Protein AF-0000000071045947 (afdb_homodimer)

Sequence (580 aa):
MLRDFKLYSELATRTVFLSQLTGTGLMRIKMDAHPWIRCGAEPMVTLNVLELWTRISSNPDRAIKAGIYPLAIDSATRAYIQQIIEFMGPDAPALCHKQPHAFLYLTALGKLFFKAKFIHVIRDGRGAVSSSLSRRLCLGKPEQCLLQWQSITTTMIQDCAKLGPNRCIHVRYESLVQHTEQEMRRVLDFLGIPWDPIVLRHEKIIDQLTGLNPYEPSTKQFLLAVHNKSLDAWARPSSPIPLEVQKKTCRDLELLQLLNYCPSKGYLPQYKTIPWDIPKLKEIQSFVPKMLRDFKLYSELATRTVFLSQLTGTGLMRIKMDAHPWIRCGAEPMVTLNVLELWTRISSNPDRAIKAGIYPLAIDSATRAYIQQIIEFMGPDAPALCHKQPHAFLYLTALGKLFFKAKFIHVIRDGRGAVSSSLSRRLCLGKPEQCLLQWQSITTTMIQDCAKLGPNRCIHVRYESLVQHTEQEMRRVLDFLGIPWDPIVLRHEKIIDQLTGLNPYEPSTKQFLLAVHNKSLDAWARPSSPIPLEVQKKTCRDLELLQLLNYCPSKGYLPQYKTIPWDIPKLKEIQSFVPK

Nearest PDB structures (foldseek):
  8w5z-assembly1_C  TM=8.832E-01  e=1.467E-18  Ixodes
  5wri-assembly1_B  TM=9.037E-01  e=1.116E-17  Homo sapiens
  3ap3-assembly2_C  TM=8.795E-01  e=2.847E-17  Homo sapiens
  3ap3-assembly1_B  TM=8.679E-01  e=3.284E-16  Homo sapiens
  3ap3-assembly2_D  TM=8.770E-01  e=1.032E-15  Homo sapiens

Foldseek 3Di:
DVVVVVVLQVLLQFEEEEADLFLRPLVQLLQCLDQQEARADADCVLVVLLVVLCVCVVCVVVCVVVVHHNVNSLQVSSVVVSVCQPPLDDDHSHTYHYHHCCLVCVLSCCVSRVNYAYEYEDAQLLLRLLRCVVVVVDVDASVVSSLVSLQSVLSSLLSQVVSPPLRYDYFYPLCCLVPVQVRVVVVCVSSVHDDDCSSQVSLVVLVSHHHLPPPPPSSVVNNDRSPPPDSCPCVDPVGPHDPVRQFCCVVQRVVCVQQQQQDPDTRHRDSVPRDRHRPNSVVSSVDDRD/DVVVVVVLQVLLQFEEEEADLFLRPLVQLLQCLDQQEARADADCVLVVLLVVLCVCVVCVVVCVVVVHHNVNSLQVSSVVVSVCQPPLDDDHSHTYHYHHCCLVCVLSCCVSRVNYAYEYEDAQLLLRLLRCVVVVVDPDASVVSSLVSLQSVLSSLLSQVVSPPLRYDYFYPLCCLVPVQVRVVVVCVSSVHDDDCSSQVSLVVLVSHHHLPPPPVSSVVNNDRSPPPDSCPSVDPVGPHDPVRQFCCVVQRVVCVQQQQQDPDTRHRDSVPRDRHRPNSVVSSPDDRD

Secondary structure (DSSP, 8-state):
-HHHHHHHHHHHTTEEEEE-SSSTHHHHHHHHHSTTEEE----THHHHHHHHHHHHHT-HHHHHHTT--HHHHHHHHHHHHHHHHHHTS---SEEEEE-GGGGGGHHHHHHH-TT-EEEEEE--HHHHHHHHHHTTS--S-HHHHHHHHHHHHHHHHHHHHHH-TTTEEEEEHHHHHHSHHHHHHHHHHHHT----GGGG-GGGGGGGSTT--TTSHHHHHHTSTT----TTGGGSTT-SS-HHHHHHHHHH-HHHHHTT-S-SSSS---GGGS-SS-TTHHHHHT----/-HHHHHHHHHHHTTEEEEE-SSSTHHHHHHHHHSTTEEE----THHHHHHHHHHHHHT-HHHHHHTT--HHHHHHHHHHHHHHHHHHTS---SEEEEE-TTGGGGHHHHHHH-TT-EEEEEE--HHHHHHHHHHTTS--S-HHHHHHHHHHHHHHHHHHHHHH-TTTEEEEEHHHHHHSHHHHHHHHHHHHT----GGGG-GGGGGGGSTT--TTSHHHHHHTSSS----TTGGGSTT-SS-HHHHHHHHHH-HHHHHTT-S-SSSS---GGGS-SS-TTHHHHHT----

InterPro domains:
  IPR026634 Protein-tyrosine sulfotransferase-like [PTHR12788] (23-236)
  IPR027417 P-loop containing nucleoside triphosphate hydrolase [G3DSA:3.40.50.300] (19-271)
  IPR027417 P-loop containing nucleoside triphosphate hydrolase [SSF52540] (22-230)

Structure (mmCIF, N/CA/C/O backbone):
data_AF-0000000071045947-model_v1
#
loop_
_entity.id
_entity.type
_entity.pdbx_description
1 polymer 'Protein-tyrosine sulfotransferase'
#
loop_
_atom_site.group_PDB
_atom_site.id
_atom_site.type_symbol
_atom_site.label_atom_id
_atom_site.label_alt_id
_atom_site.label_comp_id
_atom_site.label_asym_id
_atom_site.label_entity_id
_atom_site.label_seq_id
_atom_site.pdbx_PDB_ins_code
_atom_site.Cartn_x
_atom_site.Cartn_y
_atom_site.Cartn_z
_atom_site.occupancy
_atom_site.B_iso_or_equiv
_atom_site.auth_seq_id
_atom_site.auth_comp_id
_atom_site.auth_asym_id
_atom_site.auth_atom_id
_atom_site.pdbx_PDB_model_num
ATOM 1 N N . MET A 1 1 ? 0.973 5.105 -22.719 1 30.75 1 MET A N 1
ATOM 2 C CA . MET A 1 1 ? 2.078 5.23 -21.766 1 30.75 1 MET A CA 1
ATOM 3 C C . MET A 1 1 ? 2.066 6.598 -21.094 1 30.75 1 MET A C 1
ATOM 5 O O . MET A 1 1 ? 2.176 6.695 -19.875 1 30.75 1 MET A O 1
ATOM 9 N N . LEU A 1 2 ? 1.986 7.508 -22.047 1 34.94 2 LEU A N 1
ATOM 10 C CA . LEU A 1 2 ? 2.076 8.93 -21.75 1 34.94 2 LEU A CA 1
ATOM 11 C C . LEU A 1 2 ? 0.785 9.438 -21.125 1 34.94 2 LEU A C 1
ATOM 13 O O . LEU A 1 2 ? 0.788 10.453 -20.422 1 34.94 2 LEU A O 1
ATOM 17 N N . ARG A 1 3 ? -0.161 8.82 -21.656 1 35.5 3 ARG A N 1
ATOM 18 C CA . ARG A 1 3 ? -1.438 9.43 -21.297 1 35.5 3 ARG A CA 1
ATOM 19 C C . ARG A 1 3 ? -1.771 9.188 -19.828 1 35.5 3 ARG A C 1
ATOM 21 O O . ARG A 1 3 ? -2.299 10.078 -19.156 1 35.5 3 ARG A O 1
ATOM 28 N N . ASP A 1 4 ? -1.608 7.918 -19.406 1 39.16 4 ASP A N 1
ATOM 29 C CA . ASP A 1 4 ? -1.954 7.535 -18.047 1 39.16 4 ASP A CA 1
ATOM 30 C C . ASP A 1 4 ? -1.066 8.25 -17.031 1 39.16 4 ASP A C 1
ATOM 32 O O . ASP A 1 4 ? -1.513 8.586 -15.93 1 39.16 4 ASP A O 1
ATOM 36 N N . PHE A 1 5 ? 0.163 8.469 -17.5 1 41.81 5 PHE A N 1
ATOM 37 C CA . PHE A 1 5 ? 1.03 9.328 -16.703 1 41.81 5 PHE A CA 1
ATOM 38 C C . PHE A 1 5 ? 0.435 10.719 -16.562 1 41.81 5 PHE A C 1
ATOM 40 O O . PHE A 1 5 ? 0.565 11.359 -15.523 1 41.81 5 PHE A O 1
ATOM 47 N N . LYS A 1 6 ? -0.144 11.094 -17.625 1 40.59 6 LYS A N 1
ATOM 48 C CA . LYS A 1 6 ? -0.73 12.43 -17.672 1 40.59 6 LYS A CA 1
ATOM 49 C C . LYS A 1 6 ? -1.896 12.547 -16.688 1 40.59 6 LYS A C 1
ATOM 51 O O . LYS A 1 6 ? -2.055 13.578 -16.031 1 40.59 6 LYS A O 1
ATOM 56 N N . LEU A 1 7 ? -2.668 11.516 -16.719 1 42.12 7 LEU A N 1
ATOM 57 C CA . LEU A 1 7 ? -3.85 11.594 -15.867 1 42.12 7 LEU A CA 1
ATOM 58 C C . LEU A 1 7 ? -3.455 11.664 -14.391 1 42.12 7 LEU A C 1
ATOM 60 O O . LEU A 1 7 ? -4 12.469 -13.641 1 42.12 7 LEU A O 1
ATOM 64 N N . TYR A 1 8 ? -2.615 10.805 -14.039 1 44.59 8 TYR A N 1
ATOM 65 C CA . TYR A 1 8 ? -2.127 10.891 -12.672 1 44.59 8 TYR A CA 1
ATOM 66 C C . TYR A 1 8 ? -1.407 12.211 -12.422 1 44.59 8 TYR A C 1
ATOM 68 O O . TYR A 1 8 ? -1.468 12.766 -11.32 1 44.59 8 TYR A O 1
ATOM 76 N N . SER A 1 9 ? -0.898 12.703 -13.516 1 45.22 9 SER A N 1
ATOM 77 C CA . SER A 1 9 ? -0.214 13.992 -13.406 1 45.22 9 SER A CA 1
ATOM 78 C C . SER A 1 9 ? -1.202 15.117 -13.125 1 45.22 9 SER A C 1
ATOM 80 O O . SER A 1 9 ? -0.936 16 -12.305 1 45.22 9 SER A O 1
ATOM 82 N N . GLU A 1 10 ? -2.279 15.078 -13.82 1 47.12 10 GLU A N 1
ATOM 83 C CA . GLU A 1 10 ? -3.193 16.203 -13.656 1 47.12 10 GLU A CA 1
ATOM 84 C C . GLU A 1 10 ? -3.838 16.188 -12.273 1 47.12 10 GLU A C 1
ATOM 86 O O . GLU A 1 10 ? -4.027 17.25 -11.656 1 47.12 10 GLU A O 1
ATOM 91 N N . LEU A 1 11 ? -4.258 15.078 -11.891 1 46.56 11 LEU A N 1
ATOM 92 C CA . LEU A 1 11 ? -4.867 14.977 -10.57 1 46.56 11 LEU A CA 1
ATOM 93 C C . LEU A 1 11 ? -3.877 15.383 -9.484 1 46.56 11 LEU A C 1
ATOM 95 O O . LEU A 1 11 ? -4.27 15.945 -8.461 1 46.56 11 LEU A O 1
ATOM 99 N N . ALA A 1 12 ? -2.607 15.109 -9.82 1 49.94 12 ALA A N 1
ATOM 100 C CA . ALA A 1 12 ? -1.56 15.508 -8.883 1 49.94 12 ALA A CA 1
ATOM 101 C C . ALA A 1 12 ? -1.487 17.031 -8.75 1 49.94 12 ALA A C 1
ATOM 103 O O . ALA A 1 12 ? -1.063 17.547 -7.719 1 49.94 12 ALA A O 1
ATOM 104 N N . THR A 1 13 ? -2.299 17.719 -9.641 1 56.78 13 THR A N 1
ATOM 105 C CA . THR A 1 13 ? -2.141 19.172 -9.672 1 56.78 13 THR A CA 1
ATOM 106 C C . THR A 1 13 ? -3.088 19.828 -8.68 1 56.78 13 THR A C 1
AT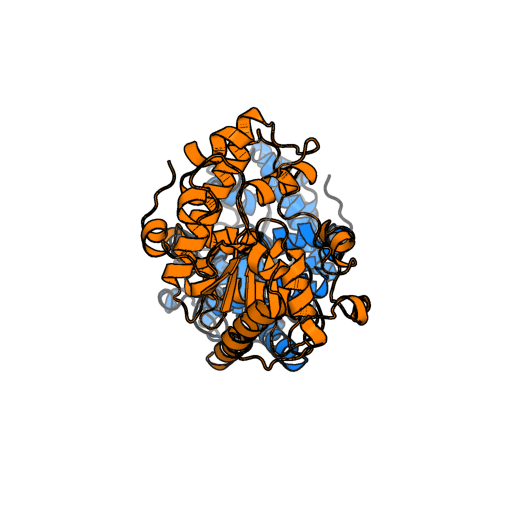OM 108 O O . THR A 1 13 ? -2.936 21.016 -8.367 1 56.78 13 THR A O 1
ATOM 111 N N . ARG A 1 14 ? -3.893 19.078 -7.953 1 75 14 ARG A N 1
ATOM 112 C CA . ARG A 1 14 ? -4.855 19.766 -7.102 1 75 14 ARG A CA 1
ATOM 113 C C . ARG A 1 14 ? -4.746 19.297 -5.656 1 75 14 ARG A C 1
ATOM 115 O O . ARG A 1 14 ? -5.68 19.469 -4.871 1 75 14 ARG A O 1
ATOM 122 N N . THR A 1 15 ? -3.621 18.703 -5.398 1 81 15 THR A N 1
ATOM 123 C CA . THR A 1 15 ? -3.502 18.094 -4.07 1 81 15 THR A CA 1
ATOM 124 C C . THR A 1 15 ? -2.785 19.047 -3.113 1 81 15 THR A C 1
ATOM 126 O O . THR A 1 15 ? -1.773 19.656 -3.473 1 81 15 THR A O 1
ATOM 129 N N . VAL A 1 16 ? -3.402 19.25 -1.973 1 83.56 16 VAL A N 1
ATOM 130 C CA . VAL A 1 16 ? -2.809 20.016 -0.887 1 83.56 16 VAL A CA 1
ATOM 131 C C . VAL A 1 16 ? -2.574 19.125 0.323 1 83.56 16 VAL A C 1
ATOM 133 O O . VAL A 1 16 ? -3.488 18.422 0.771 1 83.56 16 VAL A O 1
ATOM 136 N N . PHE A 1 17 ? -1.355 19.047 0.768 1 83.25 17 PHE A N 1
ATOM 137 C CA . PHE A 1 17 ? -1.043 18.312 1.983 1 83.25 17 PHE A CA 1
ATOM 138 C C . PHE A 1 17 ? -0.99 19.234 3.189 1 83.25 17 PHE A C 1
ATOM 140 O O . PHE A 1 17 ? -0.387 20.312 3.123 1 83.25 17 PHE A O 1
ATOM 147 N N . LEU A 1 18 ? -1.679 18.859 4.121 1 79.88 18 LEU A N 1
ATOM 148 C CA . LEU A 1 18 ? -1.764 19.625 5.355 1 79.88 18 LEU A CA 1
ATOM 149 C C . LEU A 1 18 ? -1.255 18.812 6.539 1 79.88 18 LEU A C 1
ATOM 151 O O . LEU A 1 18 ? -1.685 17.672 6.746 1 79.88 18 LEU A O 1
ATOM 155 N N . SER A 1 19 ? -0.238 19.25 7.137 1 76.38 19 SER A N 1
ATOM 156 C CA . SER A 1 19 ? 0.28 18.578 8.32 1 76.38 19 SER A CA 1
ATOM 157 C C . SER A 1 19 ? 0.243 19.5 9.539 1 76.38 19 SER A C 1
ATOM 159 O O . SER A 1 19 ? 0.557 20.688 9.438 1 76.38 19 SER A O 1
ATOM 161 N N . GLN A 1 20 ? -0.338 18.984 10.562 1 67.5 20 GLN A N 1
ATOM 162 C CA . GLN A 1 20 ? -0.317 19.594 11.883 1 67.5 20 GLN A CA 1
ATOM 163 C C . GLN A 1 20 ? -0.206 18.531 12.977 1 67.5 20 GLN A C 1
ATOM 165 O O . GLN A 1 20 ? -1.077 17.672 13.102 1 67.5 20 GLN A O 1
ATOM 170 N N . LEU A 1 21 ? 0.953 18.469 13.57 1 59.56 21 LEU A N 1
ATOM 171 C CA . LEU A 1 21 ? 1.101 17.438 14.594 1 59.56 21 LEU A CA 1
ATOM 172 C C . LEU A 1 21 ? -0.029 17.516 15.617 1 59.56 21 LEU A C 1
ATOM 174 O O . LEU A 1 21 ? -0.534 16.484 16.078 1 59.56 21 LEU A O 1
ATOM 178 N N . THR A 1 22 ? -0.246 18.781 16.125 1 55 22 THR A N 1
ATOM 179 C CA . THR A 1 22 ? -1.242 18.875 17.188 1 55 22 THR A CA 1
ATOM 180 C C . THR A 1 22 ? -2.174 20.062 16.953 1 55 22 THR A C 1
ATOM 182 O O . THR A 1 22 ? -1.737 21.109 16.5 1 55 22 THR A O 1
ATOM 185 N N . GLY A 1 23 ? -3.529 19.828 17.094 1 54.66 23 GLY A N 1
ATOM 186 C CA . GLY A 1 23 ? -4.504 20.906 17.031 1 54.66 23 GLY A CA 1
ATOM 187 C C . GLY A 1 23 ? -5.031 21.141 15.625 1 54.66 23 GLY A C 1
ATOM 188 O O . GLY A 1 23 ? -5.344 22.281 15.258 1 54.66 23 GLY A O 1
ATOM 189 N N . THR A 1 24 ? -4.84 20.125 14.711 1 56.41 24 THR A N 1
ATOM 190 C CA . THR A 1 24 ? -4.926 20.281 13.258 1 56.41 24 THR A CA 1
ATOM 191 C C . THR A 1 24 ? -6.371 20.469 12.82 1 56.41 24 THR A C 1
ATOM 193 O O . THR A 1 24 ? -6.645 20.672 11.633 1 56.41 24 THR A O 1
ATOM 196 N N . GLY A 1 25 ? -7.16 20.688 13.727 1 71.12 25 GLY A N 1
ATOM 197 C CA . GLY A 1 25 ? -8.531 20.656 13.242 1 71.12 25 GLY A CA 1
ATOM 198 C C . GLY A 1 25 ? -9.016 21.984 12.719 1 71.12 25 GLY A C 1
ATOM 199 O O . GLY A 1 25 ? -9.789 22.047 11.758 1 71.12 25 GLY A O 1
ATOM 200 N N . LEU A 1 26 ? -8.352 23.109 13.234 1 78.56 26 LEU A N 1
ATOM 201 C CA . LEU A 1 26 ? -8.867 24.406 12.844 1 78.56 26 LEU A CA 1
ATOM 202 C C . LEU A 1 26 ? -8.562 24.703 11.375 1 78.56 26 LEU A C 1
ATOM 204 O O . LEU A 1 26 ? -9.445 25.078 10.609 1 78.56 26 LEU A O 1
ATOM 208 N N . MET A 1 27 ? -7.312 24.547 10.977 1 86.06 27 MET A N 1
ATOM 209 C CA . MET A 1 27 ? -6.93 24.797 9.586 1 86.06 27 MET A CA 1
ATOM 210 C C . MET A 1 27 ? -7.746 23.922 8.641 1 86.06 27 MET A C 1
ATOM 212 O O . MET A 1 27 ? -8.227 24.391 7.613 1 86.06 27 MET A O 1
ATOM 216 N N . ARG A 1 28 ? -7.898 22.734 8.984 1 85.38 28 ARG A N 1
ATOM 217 C CA . ARG A 1 28 ? -8.641 21.781 8.156 1 85.38 28 ARG A CA 1
ATOM 218 C C . ARG A 1 28 ? -10.086 22.25 7.969 1 85.38 28 ARG A C 1
ATOM 220 O O . ARG A 1 28 ? -10.609 22.234 6.852 1 85.38 28 ARG A O 1
ATOM 227 N N . ILE A 1 29 ? -10.695 22.641 9.016 1 83.94 29 ILE A N 1
ATOM 228 C CA . ILE A 1 29 ? -12.094 23.047 8.992 1 83.94 29 ILE A CA 1
ATOM 229 C C . ILE A 1 29 ? -12.258 24.312 8.164 1 83.94 29 ILE A C 1
ATOM 231 O O . ILE A 1 29 ? -13.211 24.453 7.391 1 83.94 29 ILE A O 1
ATOM 235 N N . LYS A 1 30 ? -11.367 25.234 8.367 1 88.31 30 LYS A N 1
ATOM 236 C CA . LYS A 1 30 ? -11.43 26.484 7.621 1 88.31 30 LYS A CA 1
ATOM 237 C C . LYS A 1 30 ? -11.234 26.25 6.125 1 88.31 30 LYS A C 1
ATOM 239 O O . LYS A 1 30 ? -11.906 26.875 5.297 1 88.31 30 LYS A O 1
ATOM 244 N N . MET A 1 31 ? -10.352 25.344 5.797 1 89.88 31 MET A N 1
ATOM 245 C CA . MET A 1 31 ? -10.125 24.984 4.402 1 89.88 31 MET A CA 1
ATOM 246 C C . MET A 1 31 ? -11.336 24.25 3.826 1 89.88 31 MET A C 1
ATOM 248 O O . MET A 1 31 ? -11.766 24.531 2.707 1 89.88 31 MET A O 1
ATOM 252 N N . ASP A 1 32 ? -11.875 23.422 4.633 1 89.25 32 ASP A N 1
ATOM 253 C CA . ASP A 1 32 ? -12.992 22.594 4.184 1 89.25 32 ASP A CA 1
ATOM 254 C C . ASP A 1 32 ? -14.25 23.438 3.998 1 89.25 32 ASP A C 1
ATOM 256 O O . ASP A 1 32 ? -15.188 23.016 3.312 1 89.25 32 ASP A O 1
ATOM 260 N N . ALA A 1 33 ? -14.297 24.547 4.688 1 89.06 33 ALA A N 1
ATOM 261 C CA . ALA A 1 33 ? -15.445 25.438 4.559 1 89.06 33 ALA A CA 1
ATOM 262 C C . ALA A 1 33 ? -15.492 26.062 3.168 1 89.06 33 ALA A C 1
ATOM 264 O O . ALA A 1 33 ? -16.562 26.453 2.693 1 89.06 33 ALA A O 1
ATOM 265 N N . HIS A 1 34 ? -14.352 26.219 2.537 1 91.94 34 HIS A N 1
ATOM 266 C CA . HIS A 1 34 ? -14.297 26.812 1.207 1 91.94 34 HIS A CA 1
ATOM 267 C C . HIS A 1 34 ? -14.906 25.891 0.163 1 91.94 34 HIS A C 1
ATOM 269 O O . HIS A 1 34 ? -14.594 24.703 0.129 1 91.94 34 HIS A O 1
ATOM 275 N N . PRO A 1 35 ? -15.727 26.359 -0.739 1 91.5 35 PRO A N 1
ATOM 276 C CA . PRO A 1 35 ? -16.406 25.5 -1.706 1 91.5 35 PRO A CA 1
ATOM 277 C C . PRO A 1 35 ? -15.445 24.844 -2.697 1 91.5 35 PRO A C 1
ATOM 279 O O . PRO A 1 35 ? -15.766 23.812 -3.285 1 91.5 35 PRO A O 1
ATOM 282 N N . TRP A 1 36 ? -14.266 25.422 -2.854 1 93 36 TRP A N 1
ATOM 283 C CA . TRP A 1 36 ? -13.305 24.891 -3.82 1 93 36 TRP A CA 1
ATOM 284 C C . TRP A 1 36 ? -12.352 23.906 -3.156 1 93 36 TRP A C 1
ATOM 286 O O . TRP A 1 36 ? -11.484 23.328 -3.818 1 93 36 TRP A O 1
ATOM 296 N N . ILE A 1 37 ? -12.508 23.656 -1.845 1 92.25 37 ILE A N 1
ATOM 297 C CA . ILE A 1 37 ? -11.578 22.781 -1.131 1 92.25 37 ILE A CA 1
ATOM 298 C C . ILE A 1 37 ? -12.359 21.703 -0.399 1 92.25 37 ILE A C 1
ATOM 300 O O . ILE A 1 37 ? -13.391 21.969 0.22 1 92.25 37 ILE A O 1
ATOM 304 N N . ARG A 1 38 ? -11.969 20.531 -0.568 1 91 38 ARG A N 1
ATOM 305 C CA . ARG A 1 38 ? -12.43 19.438 0.278 1 91 38 ARG A CA 1
ATOM 306 C C . ARG A 1 38 ? -11.297 18.906 1.152 1 91 38 ARG A C 1
ATOM 308 O O . ARG A 1 38 ? -10.289 18.422 0.642 1 91 38 ARG A O 1
ATOM 315 N N . CYS A 1 39 ? -11.438 19.094 2.359 1 87.12 39 CYS A N 1
ATOM 316 C CA . CYS A 1 39 ? -10.469 18.609 3.336 1 87.12 39 CYS A CA 1
ATOM 317 C C . CYS A 1 39 ? -11.125 17.672 4.34 1 87.12 39 CYS A C 1
ATOM 319 O O . CYS A 1 39 ? -11.789 18.125 5.277 1 87.12 39 CYS A O 1
ATOM 321 N N . GLY A 1 40 ? -10.953 16.406 4.09 1 74.5 40 GLY A N 1
ATOM 322 C CA . GLY A 1 40 ? -11.695 15.422 4.859 1 74.5 40 GLY A CA 1
ATOM 323 C C . GLY A 1 40 ? -10.906 14.875 6.035 1 74.5 40 GLY A C 1
ATOM 324 O O . GLY A 1 40 ? -10.109 15.594 6.648 1 74.5 40 GLY A O 1
ATOM 325 N N . ALA A 1 41 ? -11.305 13.688 6.484 1 75.94 41 ALA A N 1
ATOM 326 C CA . ALA A 1 41 ? -10.734 13.016 7.645 1 75.94 41 ALA A CA 1
ATOM 327 C C . ALA A 1 41 ? -9.289 12.609 7.387 1 75.94 41 ALA A C 1
ATOM 329 O O . ALA A 1 41 ? -8.758 12.82 6.293 1 75.94 41 ALA A O 1
ATOM 330 N N . GLU A 1 42 ? -8.633 12.148 8.422 1 77.62 42 GLU A N 1
ATOM 331 C CA . GLU A 1 42 ? -7.23 11.734 8.391 1 77.62 42 GLU A CA 1
ATOM 332 C C . GLU A 1 42 ? -7.09 10.32 7.84 1 77.62 42 GLU A C 1
ATOM 334 O O . GLU A 1 42 ? -7.5 9.352 8.484 1 77.62 42 GLU A O 1
ATOM 339 N N . PRO A 1 43 ? -6.578 10.266 6.699 1 82.81 43 PRO A N 1
ATOM 340 C CA . PRO A 1 43 ? -6.418 8.898 6.184 1 82.81 43 PRO A CA 1
ATOM 341 C C . PRO A 1 43 ? -5.129 8.234 6.668 1 82.81 43 PRO A C 1
ATOM 343 O O . PRO A 1 43 ? -4.102 8.305 5.988 1 82.81 43 PRO A O 1
ATOM 346 N N . MET A 1 44 ? -5.156 7.449 7.723 1 83.38 44 MET A N 1
ATOM 347 C CA . MET A 1 44 ? -3.992 6.816 8.344 1 83.38 44 MET A CA 1
ATOM 348 C C . MET A 1 44 ? -3.338 5.824 7.387 1 83.38 44 MET A C 1
ATOM 350 O O . MET A 1 44 ? -2.127 5.605 7.449 1 83.38 44 MET A O 1
ATOM 354 N N . VAL A 1 45 ? -4.102 5.305 6.426 1 89.56 45 VAL A N 1
ATOM 355 C CA . VAL A 1 45 ? -3.633 4.246 5.539 1 89.56 45 VAL A CA 1
ATOM 356 C C . VAL A 1 45 ? -2.535 4.781 4.625 1 89.56 45 VAL A C 1
ATOM 358 O O . VAL A 1 45 ? -1.673 4.027 4.172 1 89.56 45 VAL A O 1
ATOM 361 N N . THR A 1 46 ? -2.531 6.082 4.383 1 92.5 46 THR A N 1
ATOM 362 C CA . THR A 1 46 ? -1.513 6.656 3.512 1 92.5 46 THR A CA 1
ATOM 363 C C . THR A 1 46 ? -0.138 6.59 4.172 1 92.5 46 THR A C 1
ATOM 365 O O . THR A 1 46 ? 0.883 6.52 3.482 1 92.5 46 THR A O 1
ATOM 368 N N . LEU A 1 47 ? -0.107 6.574 5.516 1 91.62 47 LEU A N 1
ATOM 369 C CA . LEU A 1 47 ? 1.165 6.426 6.215 1 91.62 47 LEU A CA 1
ATOM 370 C C . LEU A 1 47 ? 1.754 5.039 5.977 1 91.62 47 LEU A C 1
ATOM 372 O O . LEU A 1 47 ? 2.973 4.891 5.855 1 91.62 47 LEU A O 1
ATOM 376 N N . ASN A 1 48 ? 0.882 4.043 5.93 1 93.44 48 ASN A N 1
ATOM 377 C CA . ASN A 1 48 ? 1.334 2.678 5.688 1 93.44 48 ASN A CA 1
ATOM 378 C C . ASN A 1 48 ? 2.057 2.557 4.352 1 93.44 48 ASN A C 1
ATOM 380 O O . ASN A 1 48 ? 3.104 1.912 4.262 1 93.44 48 ASN A O 1
ATOM 384 N N . VAL A 1 49 ? 1.521 3.17 3.342 1 95.75 49 VAL A N 1
ATOM 385 C CA . VAL A 1 49 ? 2.107 3.008 2.016 1 95.75 49 VAL A CA 1
ATOM 386 C C . VAL A 1 49 ? 3.355 3.879 1.893 1 95.75 49 VAL A C 1
ATOM 388 O O . VAL A 1 49 ? 4.285 3.541 1.157 1 95.75 49 VAL A O 1
ATOM 391 N N . LEU A 1 50 ? 3.377 5 2.582 1 95.5 50 LEU A N 1
ATOM 392 C CA . LEU A 1 50 ? 4.582 5.82 2.6 1 95.5 50 LEU A CA 1
ATOM 393 C C . LEU A 1 50 ? 5.723 5.094 3.307 1 95.5 50 LEU A C 1
ATOM 395 O O . LEU A 1 50 ? 6.879 5.188 2.889 1 95.5 50 LEU A O 1
ATOM 399 N N . GLU A 1 51 ? 5.395 4.414 4.391 1 95.06 51 GLU A N 1
ATOM 400 C CA . GLU A 1 51 ? 6.387 3.586 5.07 1 95.06 51 GLU A CA 1
ATOM 401 C C . GLU A 1 51 ? 6.922 2.5 4.141 1 95.06 51 GLU A C 1
ATOM 403 O O . GLU A 1 51 ? 8.125 2.232 4.121 1 95.06 51 GLU A O 1
ATOM 408 N N . LEU A 1 52 ? 6.012 1.869 3.441 1 94.5 52 LEU A N 1
ATOM 409 C CA . LEU A 1 52 ? 6.406 0.853 2.473 1 94.5 52 LEU A CA 1
ATOM 410 C C . LEU A 1 52 ? 7.332 1.443 1.411 1 94.5 52 LEU A C 1
ATOM 412 O O . LEU A 1 52 ? 8.352 0.844 1.067 1 94.5 52 LEU A O 1
ATOM 416 N N . TRP A 1 53 ? 6.973 2.59 0.891 1 95.69 53 TRP A N 1
ATOM 417 C CA . TRP A 1 53 ? 7.797 3.291 -0.089 1 95.69 53 TRP A CA 1
ATOM 418 C C . TRP A 1 53 ? 9.203 3.531 0.451 1 95.69 53 TRP A C 1
ATOM 420 O O . TRP A 1 53 ? 10.188 3.287 -0.244 1 95.69 53 TRP A O 1
ATOM 430 N N . THR A 1 54 ? 9.273 4.008 1.694 1 94.44 54 THR A N 1
ATOM 431 C CA . THR A 1 54 ? 10.555 4.312 2.318 1 94.44 54 THR A CA 1
ATOM 432 C C . THR A 1 54 ? 11.406 3.055 2.445 1 94.44 54 THR A C 1
ATOM 434 O O . THR A 1 54 ? 12.602 3.074 2.141 1 94.44 54 THR A O 1
ATOM 437 N N . ARG A 1 55 ? 10.805 2.029 2.887 1 92.5 55 ARG A N 1
ATOM 438 C CA . ARG A 1 55 ? 11.5 0.761 3.062 1 92.5 55 ARG A CA 1
ATOM 439 C C . ARG A 1 55 ? 12.086 0.269 1.742 1 92.5 55 ARG A C 1
ATOM 441 O O . ARG A 1 55 ? 13.242 -0.162 1.688 1 92.5 55 ARG A O 1
ATOM 448 N N . ILE A 1 56 ? 11.32 0.355 0.702 1 92.25 56 ILE A N 1
ATOM 449 C CA . ILE A 1 56 ? 11.727 -0.151 -0.602 1 92.25 56 ILE A CA 1
ATOM 450 C C . ILE A 1 56 ? 12.758 0.79 -1.219 1 92.25 56 ILE A C 1
ATOM 452 O O . ILE A 1 56 ? 13.766 0.341 -1.78 1 92.25 56 ILE A O 1
ATOM 456 N N . SER A 1 57 ? 12.523 2.068 -1.096 1 91.5 57 SER A N 1
ATOM 457 C CA . SER A 1 57 ? 13.359 3.074 -1.735 1 91.5 57 SER A CA 1
ATOM 458 C C . SER A 1 57 ? 14.711 3.203 -1.029 1 91.5 57 SER A C 1
ATOM 460 O O . SER A 1 57 ? 15.664 3.736 -1.596 1 91.5 57 SER A O 1
ATOM 462 N N . SER A 1 58 ? 14.703 2.764 0.223 1 91.06 58 SER A N 1
ATOM 463 C CA . SER A 1 58 ? 15.953 2.814 0.976 1 91.06 58 SER A CA 1
ATOM 464 C C . SER A 1 58 ? 16.922 1.735 0.509 1 91.06 58 SER A C 1
ATOM 466 O O . SER A 1 58 ? 18.109 1.796 0.81 1 91.06 58 SER A O 1
ATOM 468 N N . ASN A 1 59 ? 16.438 0.689 -0.179 1 89 59 ASN A N 1
ATOM 469 C CA . ASN A 1 59 ? 17.25 -0.377 -0.744 1 89 59 ASN A CA 1
ATOM 470 C C . ASN A 1 59 ? 16.922 -0.617 -2.215 1 89 59 ASN A C 1
ATOM 472 O O . ASN A 1 59 ? 16.484 -1.702 -2.586 1 89 59 ASN A O 1
ATOM 476 N N . PRO A 1 60 ? 17.266 0.322 -3.018 1 85.5 60 PRO A N 1
ATOM 477 C CA . PRO A 1 60 ? 16.844 0.258 -4.418 1 85.5 60 PRO A CA 1
ATOM 478 C C . PRO A 1 60 ? 17.438 -0.933 -5.164 1 85.5 60 PRO A C 1
ATOM 480 O O . PRO A 1 60 ? 16.797 -1.511 -6.035 1 85.5 60 PRO A O 1
ATOM 483 N N . ASP A 1 61 ? 18.609 -1.334 -4.805 1 84.19 61 ASP A N 1
ATOM 484 C CA . ASP A 1 61 ? 19.266 -2.447 -5.492 1 84.19 61 ASP A CA 1
ATOM 485 C C . ASP A 1 61 ? 18.5 -3.75 -5.273 1 84.19 61 ASP A C 1
ATOM 487 O O . ASP A 1 61 ? 18.281 -4.516 -6.215 1 84.19 61 ASP A O 1
ATOM 491 N N . ARG A 1 62 ? 18.109 -3.922 -4.074 1 81 62 ARG A N 1
ATOM 492 C CA . ARG A 1 62 ? 17.312 -5.109 -3.764 1 81 62 ARG A CA 1
ATOM 493 C C . ARG A 1 62 ? 15.984 -5.086 -4.496 1 81 62 ARG A C 1
ATOM 495 O O . ARG A 1 62 ? 15.531 -6.109 -5.016 1 81 62 ARG A O 1
ATOM 502 N N . ALA A 1 63 ? 15.359 -3.947 -4.508 1 83 63 ALA A N 1
ATOM 503 C CA . ALA A 1 63 ? 14.07 -3.787 -5.176 1 83 63 ALA A CA 1
ATOM 504 C C . ALA A 1 63 ? 14.195 -4.039 -6.676 1 83 63 ALA A C 1
ATOM 506 O O . ALA A 1 63 ? 13.383 -4.758 -7.262 1 83 63 ALA A O 1
ATOM 507 N N . ILE A 1 64 ? 15.227 -3.539 -7.246 1 79.75 64 ILE A N 1
ATOM 508 C CA . ILE A 1 64 ? 15.445 -3.672 -8.68 1 79.75 64 ILE A CA 1
ATOM 509 C C . ILE A 1 64 ? 15.672 -5.141 -9.031 1 79.75 64 ILE A C 1
ATOM 511 O O . ILE A 1 64 ? 15.156 -5.633 -10.047 1 79.75 64 ILE A O 1
ATOM 515 N N . LYS A 1 65 ? 16.406 -5.781 -8.188 1 73.19 65 LYS A N 1
ATOM 516 C CA . LYS A 1 65 ? 16.641 -7.207 -8.398 1 73.19 65 LYS A CA 1
ATOM 517 C C . LYS A 1 65 ? 15.328 -7.992 -8.367 1 73.19 65 LYS A C 1
ATOM 519 O O . LYS A 1 65 ? 15.188 -9.008 -9.055 1 73.19 65 LYS A O 1
ATOM 524 N N . ALA A 1 66 ? 14.422 -7.426 -7.668 1 71.75 66 ALA A N 1
ATOM 525 C CA . ALA A 1 66 ? 13.109 -8.047 -7.578 1 71.75 66 ALA A CA 1
ATOM 526 C C . ALA A 1 66 ? 12.188 -7.547 -8.68 1 71.75 66 ALA A C 1
ATOM 528 O O . ALA A 1 66 ? 11 -7.895 -8.719 1 71.75 66 ALA A O 1
ATOM 529 N N . GLY A 1 67 ? 12.719 -6.703 -9.586 1 73.38 67 GLY A N 1
ATOM 530 C CA . GLY A 1 67 ? 11.953 -6.199 -10.711 1 73.38 67 GLY A CA 1
ATOM 531 C C . GLY A 1 67 ? 11.141 -4.961 -10.367 1 73.38 67 GLY A C 1
ATOM 532 O O . GLY A 1 67 ? 10.289 -4.539 -11.148 1 73.38 67 GLY A O 1
ATOM 533 N N . ILE A 1 68 ? 11.398 -4.512 -9.203 1 82.19 68 ILE A N 1
ATOM 534 C CA . ILE A 1 68 ? 10.672 -3.318 -8.789 1 82.19 68 ILE A CA 1
ATOM 535 C C . ILE A 1 68 ? 11.539 -2.082 -9.008 1 82.19 68 ILE A C 1
ATOM 537 O O . ILE A 1 68 ? 12.398 -1.758 -8.18 1 82.19 68 ILE A O 1
ATOM 541 N N . TYR A 1 69 ? 11.195 -1.38 -10 1 86.62 69 TYR A N 1
ATOM 542 C CA . TYR A 1 69 ? 11.953 -0.183 -10.359 1 86.62 69 TYR A CA 1
ATOM 543 C C . TYR A 1 69 ? 11.445 1.031 -9.586 1 86.62 69 TYR A C 1
ATOM 545 O O . TYR A 1 69 ? 10.273 1.085 -9.195 1 86.62 69 TYR A O 1
ATOM 553 N N . PRO A 1 70 ? 12.312 1.935 -9.406 1 90 70 PRO A N 1
ATOM 554 C CA . PRO A 1 70 ? 11.93 3.129 -8.648 1 90 70 PRO A CA 1
ATOM 555 C C . PRO A 1 70 ? 10.703 3.824 -9.227 1 90 70 PRO A C 1
ATOM 557 O O . PRO A 1 70 ? 9.82 4.246 -8.469 1 90 70 PRO A O 1
ATOM 560 N N . LEU A 1 71 ? 10.609 3.871 -10.492 1 90.38 71 LEU A N 1
ATOM 561 C CA . LEU A 1 71 ? 9.461 4.523 -11.117 1 90.38 71 LEU A CA 1
ATOM 562 C C . LEU A 1 71 ? 8.172 3.787 -10.797 1 90.38 71 LEU A C 1
ATOM 564 O O . LEU A 1 71 ? 7.113 4.41 -10.656 1 90.38 71 LEU A O 1
ATOM 568 N N . ALA A 1 72 ? 8.25 2.463 -10.711 1 90.69 72 ALA A N 1
ATOM 569 C CA . ALA A 1 72 ? 7.07 1.661 -10.414 1 90.69 72 ALA A CA 1
ATOM 570 C C . ALA A 1 72 ? 6.559 1.939 -9.008 1 90.69 72 ALA A C 1
ATOM 572 O O . ALA A 1 72 ? 5.359 2.146 -8.805 1 90.69 72 ALA A O 1
ATOM 573 N N . ILE A 1 73 ? 7.516 1.985 -8.07 1 94.06 73 ILE A N 1
ATOM 574 C CA . ILE A 1 73 ? 7.129 2.18 -6.676 1 94.06 73 ILE A CA 1
ATOM 575 C C . ILE A 1 73 ? 6.648 3.615 -6.469 1 94.06 73 ILE A C 1
ATOM 577 O O . ILE A 1 73 ? 5.695 3.855 -5.723 1 94.06 73 ILE A O 1
ATOM 581 N N . ASP A 1 74 ? 7.293 4.594 -7.125 1 93.94 74 ASP A N 1
ATOM 582 C CA . ASP A 1 74 ? 6.844 5.98 -7.059 1 93.94 74 ASP A CA 1
ATOM 583 C C . ASP A 1 74 ? 5.422 6.125 -7.594 1 93.94 74 ASP A C 1
ATOM 585 O O . ASP A 1 74 ? 4.559 6.711 -6.934 1 93.94 74 ASP A O 1
ATOM 589 N N . SER A 1 75 ? 5.234 5.555 -8.742 1 93.38 75 SER A N 1
ATOM 590 C CA . SER A 1 75 ? 3.938 5.66 -9.406 1 93.38 75 SER A CA 1
ATOM 591 C C . SER A 1 75 ? 2.852 4.945 -8.609 1 93.38 75 SER A C 1
ATOM 593 O O . SER A 1 75 ? 1.742 5.461 -8.461 1 93.38 75 SER A O 1
ATOM 595 N N . ALA A 1 76 ? 3.18 3.787 -8.117 1 94.88 76 ALA A N 1
ATOM 596 C CA . ALA A 1 76 ? 2.223 2.998 -7.348 1 94.88 76 ALA A CA 1
ATOM 597 C C . ALA A 1 76 ? 1.826 3.719 -6.062 1 94.88 76 ALA A C 1
ATOM 599 O O . ALA A 1 76 ? 0.641 3.805 -5.73 1 94.88 76 ALA A O 1
ATOM 600 N N . THR A 1 77 ? 2.818 4.246 -5.371 1 96.19 77 THR A N 1
ATOM 601 C CA . THR A 1 77 ? 2.564 4.949 -4.117 1 96.19 77 THR A CA 1
ATOM 602 C C . THR A 1 77 ? 1.729 6.203 -4.363 1 96.19 77 THR A C 1
ATOM 604 O O . THR A 1 77 ? 0.752 6.453 -3.652 1 96.19 77 THR A O 1
ATOM 607 N N . ARG A 1 78 ? 2.08 6.918 -5.379 1 94.62 78 ARG A N 1
ATOM 608 C CA . ARG A 1 78 ? 1.316 8.109 -5.746 1 94.62 78 ARG A CA 1
ATOM 609 C C . ARG A 1 78 ? -0.126 7.746 -6.086 1 94.62 78 ARG A C 1
ATOM 611 O O . ARG A 1 78 ? -1.061 8.398 -5.617 1 94.62 78 ARG A O 1
ATOM 618 N N . ALA A 1 79 ? -0.339 6.734 -6.867 1 93.5 79 ALA A N 1
ATOM 619 C CA . ALA A 1 79 ? -1.677 6.316 -7.285 1 93.5 79 ALA A CA 1
ATOM 620 C C . ALA A 1 79 ? -2.521 5.906 -6.082 1 93.5 79 ALA A C 1
ATOM 622 O O . ALA A 1 79 ? -3.705 6.242 -6.004 1 93.5 79 ALA A O 1
ATOM 623 N N . TYR A 1 80 ? -1.891 5.152 -5.184 1 95.62 80 TYR A N 1
ATOM 624 C CA . TYR A 1 80 ? -2.598 4.723 -3.984 1 95.62 80 TYR A CA 1
ATOM 625 C C . TYR A 1 80 ? -3.111 5.918 -3.193 1 95.62 80 TYR A C 1
ATOM 627 O O . TYR A 1 80 ? -4.301 5.996 -2.873 1 95.62 80 TYR A O 1
ATOM 635 N N . ILE A 1 81 ? -2.246 6.859 -2.906 1 94.12 81 ILE A N 1
ATOM 636 C CA . ILE A 1 81 ? -2.574 8.023 -2.092 1 94.12 81 ILE A CA 1
ATOM 637 C C . ILE A 1 81 ? -3.609 8.883 -2.814 1 94.12 81 ILE A C 1
ATOM 639 O O . ILE A 1 81 ? -4.574 9.352 -2.203 1 94.12 81 ILE A O 1
ATOM 643 N N . GLN A 1 82 ? -3.453 9.039 -4.074 1 92.06 82 GLN A N 1
ATOM 644 C CA . GLN A 1 82 ? -4.387 9.836 -4.867 1 92.06 82 GLN A CA 1
ATOM 645 C C . GLN A 1 82 ? -5.789 9.242 -4.828 1 92.06 82 GLN A C 1
ATOM 647 O O . GLN A 1 82 ? -6.773 9.969 -4.695 1 92.06 82 GLN A O 1
ATOM 652 N N . GLN A 1 83 ? -5.859 7.926 -4.977 1 92.25 83 GLN A N 1
ATOM 653 C CA . GLN A 1 83 ? -7.168 7.281 -4.949 1 92.25 83 GLN A CA 1
ATOM 654 C C . GLN A 1 83 ? -7.836 7.441 -3.588 1 92.25 83 GLN A C 1
ATOM 656 O O . GLN A 1 83 ? -9.047 7.66 -3.504 1 92.25 83 GLN A O 1
ATOM 661 N N . ILE A 1 84 ? -7.055 7.34 -2.531 1 92.06 84 ILE A N 1
ATOM 662 C CA . ILE A 1 84 ? -7.602 7.539 -1.194 1 92.06 84 ILE A CA 1
ATOM 663 C C . ILE A 1 84 ? -8.18 8.945 -1.078 1 92.06 84 ILE A C 1
ATOM 665 O O . ILE A 1 84 ? -9.328 9.125 -0.658 1 92.06 84 ILE A O 1
ATOM 669 N N . ILE A 1 85 ? -7.402 9.945 -1.469 1 89.94 85 ILE A N 1
ATOM 670 C CA . ILE A 1 85 ? -7.82 11.344 -1.364 1 89.94 85 ILE A CA 1
ATOM 671 C C . ILE A 1 85 ? -9.086 11.562 -2.189 1 89.94 85 ILE A C 1
ATOM 673 O O . ILE A 1 85 ? -10.047 12.164 -1.708 1 89.94 85 ILE A O 1
ATOM 677 N N . GLU A 1 86 ? -9.133 11.008 -3.346 1 88.88 86 GLU A N 1
ATOM 678 C CA . GLU A 1 86 ? -10.234 11.227 -4.281 1 88.88 86 GLU A CA 1
ATOM 679 C C . GLU A 1 86 ? -11.523 10.602 -3.77 1 88.88 86 GLU A C 1
ATOM 681 O O . GLU A 1 86 ? -12.602 11.188 -3.91 1 88.88 86 GLU A O 1
ATOM 686 N N . PHE A 1 87 ? -11.438 9.516 -3.152 1 88.31 87 PHE A N 1
ATOM 687 C CA . PHE A 1 87 ? -12.656 8.773 -2.842 1 88.31 87 PHE A CA 1
ATOM 688 C C . PHE A 1 87 ? -13.055 8.969 -1.386 1 88.31 87 PHE A C 1
ATOM 690 O O . PHE A 1 87 ? -13.984 8.32 -0.897 1 88.31 87 PHE A O 1
ATOM 697 N N . MET A 1 88 ? -12.43 9.805 -0.673 1 84.25 88 MET A N 1
ATOM 698 C CA . MET A 1 88 ? -12.781 10.055 0.722 1 84.25 88 MET A CA 1
ATOM 699 C C . MET A 1 88 ? -13.922 11.07 0.822 1 84.25 88 MET A C 1
ATOM 701 O O . MET A 1 88 ? -14.422 11.336 1.915 1 84.25 88 MET A O 1
ATOM 705 N N . GLY A 1 89 ? -14.414 11.578 -0.233 1 81.19 89 GLY A N 1
ATOM 706 C CA . GLY A 1 89 ? -15.5 12.555 -0.225 1 81.19 89 GLY A CA 1
ATOM 707 C C . GLY A 1 89 ? -15.836 13.086 -1.605 1 81.19 89 GLY A C 1
ATOM 708 O O . GLY A 1 89 ? -15.367 12.547 -2.613 1 81.19 89 GLY A O 1
ATOM 709 N N . PRO A 1 90 ? -16.672 14.094 -1.64 1 83.94 90 PRO A N 1
ATOM 710 C CA . PRO A 1 90 ? -17.047 14.672 -2.93 1 83.94 90 PRO A CA 1
ATOM 711 C C . PRO A 1 90 ? -15.867 15.352 -3.637 1 83.94 90 PRO A C 1
ATOM 713 O O . PRO A 1 90 ? -14.891 15.727 -2.99 1 83.94 90 PRO A O 1
ATOM 716 N N . ASP A 1 91 ? -15.984 15.469 -4.867 1 86 91 ASP A N 1
ATOM 717 C CA . ASP A 1 91 ? -14.938 16.109 -5.652 1 86 91 ASP A CA 1
ATOM 718 C C . ASP A 1 91 ? -14.891 17.609 -5.367 1 86 91 ASP A C 1
ATOM 720 O O . ASP A 1 91 ? -15.875 18.203 -4.918 1 86 91 ASP A O 1
ATOM 724 N N . ALA A 1 92 ? -13.742 18.25 -5.555 1 89.94 92 ALA A N 1
ATOM 725 C CA . ALA A 1 92 ? -13.492 19.688 -5.43 1 89.94 92 ALA A CA 1
ATOM 726 C C . ALA A 1 92 ? -12.273 20.109 -6.254 1 89.94 92 ALA A C 1
ATOM 728 O O . ALA A 1 92 ? -11.438 19.266 -6.605 1 89.94 92 ALA A O 1
ATOM 729 N N . PRO A 1 93 ? -12.188 21.344 -6.582 1 89.62 93 PRO A N 1
ATOM 730 C CA . PRO A 1 93 ? -11.023 21.828 -7.336 1 89.62 93 PRO A CA 1
ATOM 731 C C . PRO A 1 93 ? -9.703 21.578 -6.609 1 89.62 93 PRO A C 1
ATOM 733 O O . PRO A 1 93 ? -8.688 21.312 -7.25 1 89.62 93 PRO A O 1
ATOM 736 N N . ALA A 1 94 ? -9.719 21.625 -5.309 1 92.5 94 ALA A N 1
ATOM 737 C CA . ALA A 1 94 ? -8.555 21.297 -4.488 1 92.5 94 ALA A CA 1
ATOM 738 C C . ALA A 1 94 ? -8.906 20.234 -3.449 1 92.5 94 ALA A C 1
ATOM 740 O O . ALA A 1 94 ? -9.938 20.344 -2.773 1 92.5 94 ALA A O 1
ATOM 741 N N . LEU A 1 95 ? -8.102 19.203 -3.381 1 92.06 95 LEU A N 1
ATOM 742 C CA . LEU A 1 95 ? -8.297 18.125 -2.418 1 92.06 95 LEU A CA 1
ATOM 743 C C . LEU A 1 95 ? -7.184 18.125 -1.376 1 92.06 95 LEU A C 1
ATOM 745 O O . LEU A 1 95 ? -6.004 18.094 -1.725 1 92.06 95 LEU A O 1
ATOM 749 N N . CYS A 1 96 ? -7.598 18.141 -0.207 1 90.94 96 CYS A N 1
ATOM 750 C CA . CYS A 1 96 ? -6.652 18.25 0.899 1 90.94 96 CYS A CA 1
ATOM 751 C C . CYS A 1 96 ? -6.418 16.906 1.561 1 90.94 96 CYS A C 1
ATOM 753 O O . CYS A 1 96 ? -7.367 16.156 1.827 1 90.94 96 CYS A O 1
ATOM 755 N N . HIS A 1 97 ? -5.207 16.531 1.714 1 89.25 97 HIS A N 1
ATOM 756 C CA . HIS A 1 97 ? -4.766 15.391 2.514 1 89.25 97 HIS A CA 1
ATOM 757 C C . HIS A 1 97 ? -4.25 15.844 3.875 1 89.25 97 HIS A C 1
ATOM 759 O O . HIS A 1 97 ? -3.109 16.297 3.992 1 89.25 97 HIS A O 1
ATOM 765 N N . LYS A 1 98 ? -5.043 15.641 4.809 1 86.5 98 LYS A N 1
ATOM 766 C CA . LYS A 1 98 ? -4.641 16 6.164 1 86.5 98 LYS A CA 1
ATOM 767 C C . LYS A 1 98 ? -4.18 14.773 6.945 1 86.5 98 LYS A C 1
ATOM 769 O O . LYS A 1 98 ? -4.984 13.898 7.266 1 86.5 98 LYS A O 1
ATOM 774 N N . GLN A 1 99 ? -3.031 14.766 7.324 1 82.75 99 GLN A N 1
ATOM 775 C CA . GLN A 1 99 ? -2.414 13.719 8.125 1 82.75 99 GLN A CA 1
ATOM 776 C C . GLN A 1 99 ? -1.214 14.25 8.898 1 82.75 99 GLN A C 1
ATOM 778 O O . GLN A 1 99 ? -0.171 14.547 8.312 1 82.75 99 GLN A O 1
ATOM 783 N N . PRO A 1 100 ? -1.355 14.312 10.188 1 79.88 100 PRO A N 1
ATOM 784 C CA . PRO A 1 100 ? -0.35 14.984 11.016 1 79.88 100 PRO A CA 1
ATOM 785 C C . PRO A 1 100 ? 1.057 14.43 10.805 1 79.88 100 PRO A C 1
ATOM 787 O O . PRO A 1 100 ? 2.029 15.195 10.797 1 79.88 100 PRO A O 1
ATOM 790 N N . HIS A 1 101 ? 1.203 13.172 10.562 1 83.56 101 HIS A N 1
ATOM 791 C CA . HIS A 1 101 ? 2.52 12.547 10.508 1 83.56 101 HIS A CA 1
ATOM 792 C C . HIS A 1 101 ? 3.006 12.414 9.07 1 83.56 101 HIS A C 1
ATOM 794 O O . HIS A 1 101 ? 4.109 11.914 8.828 1 83.56 101 HIS A O 1
ATOM 800 N N . ALA A 1 102 ? 2.229 12.883 8.117 1 86.19 102 ALA A N 1
ATOM 801 C CA . ALA A 1 102 ? 2.605 12.734 6.715 1 86.19 102 ALA A CA 1
ATOM 802 C C . ALA A 1 102 ? 3.875 13.523 6.402 1 86.19 102 ALA A C 1
ATOM 804 O O . ALA A 1 102 ? 4.664 13.125 5.543 1 86.19 102 ALA A O 1
ATOM 805 N N . PHE A 1 103 ? 4.098 14.57 7.18 1 88.44 103 PHE A N 1
ATOM 806 C CA . PHE A 1 103 ? 5.219 15.445 6.859 1 88.44 103 PHE A CA 1
ATOM 807 C C . PHE A 1 103 ? 6.531 14.844 7.34 1 88.44 103 PHE A C 1
ATOM 809 O O . PHE A 1 103 ? 7.609 15.328 6.988 1 88.44 103 PHE A O 1
ATOM 816 N N . LEU A 1 104 ? 6.434 13.766 8.133 1 89 104 LEU A N 1
ATOM 817 C CA . LEU A 1 104 ? 7.645 12.969 8.328 1 89 104 LEU A CA 1
ATOM 818 C C . LEU A 1 104 ? 8.172 12.453 7 1 89 104 LEU A C 1
ATOM 820 O O . LEU A 1 104 ? 9.344 12.078 6.895 1 89 104 LEU A O 1
ATOM 824 N N . TYR A 1 105 ? 7.309 12.492 6 1 92.62 105 TYR A N 1
ATOM 825 C CA . TYR A 1 105 ? 7.656 12.031 4.66 1 92.62 105 TYR A CA 1
ATOM 826 C C . TYR A 1 105 ? 7.598 13.18 3.654 1 92.62 105 TYR A C 1
ATOM 828 O O . TYR A 1 105 ? 7.305 12.961 2.477 1 92.62 105 TYR A O 1
ATOM 836 N N . LEU A 1 106 ? 7.809 14.391 4.09 1 92.75 106 LEU A N 1
ATOM 837 C CA . LEU A 1 106 ? 7.59 15.57 3.258 1 92.75 106 LEU A CA 1
ATOM 838 C C . LEU A 1 106 ? 8.492 15.539 2.027 1 92.75 106 LEU A C 1
ATOM 840 O O . LEU A 1 106 ? 8.055 15.875 0.925 1 92.75 106 LEU A O 1
ATOM 844 N N . THR A 1 107 ? 9.711 15.172 2.148 1 90.69 107 THR A N 1
ATOM 845 C CA . THR A 1 107 ? 10.609 15.07 1.002 1 90.69 107 THR A CA 1
ATOM 846 C C . THR A 1 107 ? 10.086 14.055 -0.01 1 90.69 107 THR A C 1
ATOM 848 O O . THR A 1 107 ? 10.062 14.328 -1.212 1 90.69 107 THR A O 1
ATOM 851 N N . ALA A 1 108 ? 9.672 12.906 0.489 1 92.19 108 ALA A N 1
ATOM 852 C CA . ALA A 1 108 ? 9.094 11.875 -0.374 1 92.19 108 ALA A CA 1
ATOM 853 C C . ALA A 1 108 ? 7.832 12.391 -1.061 1 92.19 108 ALA A C 1
ATOM 855 O O . ALA A 1 108 ? 7.656 12.203 -2.268 1 92.19 108 ALA A O 1
ATOM 856 N N . LEU A 1 109 ? 6.973 13.008 -0.253 1 94.5 109 LEU A N 1
ATOM 857 C CA . LEU A 1 109 ? 5.727 13.547 -0.792 1 94.5 109 LEU A CA 1
ATOM 858 C C . LEU A 1 109 ? 6.004 14.594 -1.864 1 94.5 109 LEU A C 1
ATOM 860 O O . LEU A 1 109 ? 5.309 14.648 -2.881 1 94.5 109 LEU A O 1
ATOM 864 N N . GLY A 1 110 ? 6.996 15.406 -1.631 1 93.5 110 GLY A N 1
ATOM 865 C CA . GLY A 1 110 ? 7.383 16.391 -2.623 1 93.5 110 GLY A CA 1
ATOM 866 C C . GLY A 1 110 ? 7.816 15.781 -3.941 1 93.5 110 GLY A C 1
ATOM 867 O O . GLY A 1 110 ? 7.504 16.312 -5.012 1 93.5 110 GLY A O 1
ATOM 868 N N . LYS A 1 111 ? 8.523 14.672 -3.844 1 91.62 111 LYS A N 1
ATOM 869 C CA . LYS A 1 111 ? 8.969 13.953 -5.035 1 91.62 111 LYS A CA 1
ATOM 870 C C . LYS A 1 111 ? 7.805 13.273 -5.738 1 91.62 111 LYS A C 1
ATOM 872 O O . LYS A 1 111 ? 7.699 13.312 -6.965 1 91.62 111 LYS A O 1
ATOM 877 N N . LEU A 1 112 ? 6.961 12.664 -4.973 1 93.31 112 LEU A N 1
ATOM 878 C CA . LEU A 1 112 ? 5.859 11.875 -5.52 1 93.31 112 LEU A CA 1
ATOM 879 C C . LEU A 1 112 ? 4.789 12.781 -6.117 1 93.31 112 LEU A C 1
ATOM 881 O O . LEU A 1 112 ? 4.176 12.438 -7.133 1 93.31 112 LEU A O 1
ATOM 885 N N . PHE A 1 113 ? 4.57 13.93 -5.477 1 93.62 113 PHE A N 1
ATOM 886 C CA . PHE A 1 113 ? 3.568 14.891 -5.91 1 93.62 113 PHE A CA 1
ATOM 887 C C . PHE A 1 113 ? 4.227 16.203 -6.324 1 93.62 113 PHE A C 1
ATOM 889 O O . PHE A 1 113 ? 4.191 17.188 -5.578 1 93.62 113 PHE A O 1
ATOM 896 N N . PHE A 1 114 ? 4.621 16.266 -7.508 1 88.38 114 PHE A N 1
ATOM 897 C CA . PHE A 1 114 ? 5.527 17.328 -7.941 1 88.38 114 PHE A CA 1
ATOM 898 C C . PHE A 1 114 ? 4.785 18.656 -8.086 1 88.38 114 PHE A C 1
ATOM 900 O O . PHE A 1 114 ? 5.406 19.719 -8.109 1 88.38 114 PHE A O 1
ATOM 907 N N . LYS A 1 115 ? 3.473 18.641 -8.078 1 88.44 115 LYS A N 1
ATOM 908 C CA . LYS A 1 115 ? 2.73 19.891 -8.227 1 88.44 115 LYS A CA 1
ATOM 909 C C . LYS A 1 115 ? 1.945 20.219 -6.957 1 88.44 115 LYS A C 1
ATOM 911 O O . LYS A 1 115 ? 1.24 21.234 -6.902 1 88.44 115 LYS A O 1
ATOM 916 N N . ALA A 1 116 ? 2.021 19.359 -6.023 1 93.69 116 ALA A N 1
ATOM 917 C CA . ALA A 1 116 ? 1.246 19.547 -4.797 1 93.69 116 ALA A CA 1
ATOM 918 C C . ALA A 1 116 ? 1.805 20.703 -3.967 1 93.69 116 ALA A C 1
ATOM 920 O O . ALA A 1 116 ? 2.98 21.047 -4.09 1 93.69 116 ALA A O 1
ATOM 921 N N . LYS A 1 117 ? 0.964 21.328 -3.246 1 94.69 117 LYS A N 1
ATOM 922 C CA . LYS A 1 117 ? 1.335 22.359 -2.275 1 94.69 117 LYS A CA 1
ATOM 923 C C . LYS A 1 117 ? 1.212 21.828 -0.848 1 94.69 117 LYS A C 1
ATOM 925 O O . LYS A 1 117 ? 0.381 20.953 -0.569 1 94.69 117 LYS A O 1
ATOM 930 N N . PHE A 1 118 ? 2.076 22.344 0.065 1 95 118 PHE A N 1
ATOM 931 C CA . PHE A 1 118 ? 2.191 21.828 1.426 1 95 118 PHE A CA 1
ATOM 932 C C . PHE A 1 118 ? 2.045 22.953 2.441 1 95 118 PHE A C 1
ATOM 934 O O . PHE A 1 118 ? 2.67 24.016 2.299 1 95 118 PHE A O 1
ATOM 941 N N . ILE A 1 119 ? 1.177 22.766 3.389 1 94 119 ILE A N 1
ATOM 942 C CA . ILE A 1 119 ? 0.973 23.734 4.469 1 94 119 ILE A CA 1
ATOM 943 C C . ILE A 1 119 ? 1.362 23.094 5.805 1 94 119 ILE A C 1
ATOM 945 O O . ILE A 1 119 ? 0.728 22.141 6.25 1 94 119 ILE A O 1
ATOM 949 N N . HIS A 1 120 ? 2.377 23.562 6.406 1 93.31 120 HIS A N 1
ATOM 950 C CA . HIS A 1 120 ? 2.846 23.125 7.715 1 93.31 120 HIS A CA 1
ATOM 951 C C . HIS A 1 120 ? 2.387 24.078 8.812 1 93.31 120 HIS A C 1
ATOM 953 O O . HIS A 1 120 ? 2.852 25.219 8.891 1 93.31 120 HIS A O 1
ATOM 959 N N . VAL A 1 121 ? 1.523 23.641 9.633 1 91.94 121 VAL A N 1
ATOM 960 C CA . VAL A 1 121 ? 1.067 24.438 10.758 1 91.94 121 VAL A CA 1
ATOM 961 C C . VAL A 1 121 ? 1.972 24.188 11.969 1 91.94 121 VAL A C 1
ATOM 963 O O . VAL A 1 121 ? 2.131 23.062 12.414 1 91.94 121 VAL A O 1
ATOM 966 N N . ILE A 1 122 ? 2.566 25.25 12.453 1 92.12 122 ILE A N 1
ATOM 967 C CA . ILE A 1 122 ? 3.461 25.188 13.602 1 92.12 122 ILE A CA 1
ATOM 968 C C . ILE A 1 122 ? 2.77 25.781 14.828 1 92.12 122 ILE A C 1
ATOM 970 O O . ILE A 1 122 ? 2.146 26.844 14.742 1 92.12 122 ILE A O 1
ATOM 974 N N . ARG A 1 123 ? 2.879 25.062 15.867 1 91.25 123 ARG A N 1
ATOM 975 C CA . ARG A 1 123 ? 2.35 25.531 17.141 1 91.25 123 ARG A CA 1
ATOM 976 C C . ARG A 1 123 ? 3.424 25.516 18.219 1 91.25 123 ARG A C 1
ATOM 978 O O . ARG A 1 123 ? 4.395 24.766 18.125 1 91.25 123 ARG A O 1
ATOM 985 N N . ASP A 1 124 ? 3.205 26.406 19.234 1 93.5 124 ASP A N 1
ATOM 986 C CA . ASP A 1 124 ? 4.047 26.312 20.422 1 93.5 124 ASP A CA 1
ATOM 987 C C . ASP A 1 124 ? 4.117 24.875 20.938 1 93.5 124 ASP A C 1
ATOM 989 O O . ASP A 1 124 ? 3.084 24.266 21.219 1 93.5 124 ASP A O 1
ATOM 993 N N . GLY A 1 125 ? 5.352 24.391 21.062 1 94.62 125 GLY A N 1
ATOM 994 C CA . GLY A 1 125 ? 5.551 23.016 21.453 1 94.62 125 GLY A CA 1
ATOM 995 C C . GLY A 1 125 ? 4.863 22.656 22.766 1 94.62 125 GLY A C 1
ATOM 996 O O . GLY A 1 125 ? 4.395 21.531 22.938 1 94.62 125 GLY A O 1
ATOM 997 N N . ARG A 1 126 ? 4.84 23.609 23.656 1 94.56 126 ARG A N 1
ATOM 998 C CA . ARG A 1 126 ? 4.195 23.359 24.953 1 94.56 126 ARG A CA 1
ATOM 999 C C . ARG A 1 126 ? 2.689 23.172 24.781 1 94.56 126 ARG A C 1
ATOM 1001 O O . ARG A 1 126 ? 2.09 22.312 25.406 1 94.56 126 ARG A O 1
ATOM 1008 N N . GLY A 1 127 ? 2.139 24 23.953 1 91.62 127 GLY A N 1
ATOM 1009 C CA . GLY A 1 127 ? 0.731 23.812 23.641 1 91.62 127 GLY A CA 1
ATOM 1010 C C . GLY A 1 127 ? 0.45 22.516 22.906 1 91.62 127 GLY A C 1
ATOM 1011 O O . GLY A 1 127 ? -0.503 21.812 23.25 1 91.62 127 GLY A O 1
ATOM 1012 N N . ALA A 1 128 ? 1.264 22.156 21.953 1 91.19 128 ALA A N 1
ATOM 1013 C CA . ALA A 1 128 ? 1.108 20.938 21.156 1 91.19 128 ALA A CA 1
ATOM 1014 C C . ALA A 1 128 ? 1.23 19.703 22.031 1 91.19 128 ALA A C 1
ATOM 1016 O O . ALA A 1 128 ? 0.397 18.797 21.953 1 91.19 128 ALA A O 1
ATOM 1017 N N . VAL A 1 129 ? 2.236 19.672 22.875 1 93.06 129 VAL A N 1
ATOM 1018 C CA . VAL A 1 129 ? 2.512 18.516 23.703 1 93.06 129 VAL A CA 1
ATOM 1019 C C . VAL A 1 129 ? 1.439 18.375 24.781 1 93.06 129 VAL A C 1
ATOM 1021 O O . VAL A 1 129 ? 0.998 17.266 25.094 1 93.06 129 VAL A O 1
ATOM 1024 N N . SER A 1 130 ? 1.048 19.531 25.391 1 91.75 130 SER A N 1
ATOM 1025 C CA . SER A 1 130 ? -0.038 19.5 26.359 1 91.75 130 SER A CA 1
ATOM 1026 C C . SER A 1 130 ? -1.285 18.844 25.766 1 91.75 130 SER A C 1
ATOM 1028 O O . SER A 1 130 ? -1.923 18.016 26.422 1 91.75 130 SER A O 1
ATOM 1030 N N . SER A 1 131 ? -1.58 19.234 24.594 1 84.62 131 SER A N 1
ATOM 1031 C CA . SER A 1 131 ? -2.725 18.656 23.891 1 84.62 131 SER A CA 1
ATOM 1032 C C . SER A 1 131 ? -2.525 17.156 23.656 1 84.62 131 SER A C 1
ATOM 1034 O O . SER A 1 131 ? -3.453 16.359 23.828 1 84.62 131 SER A O 1
ATOM 1036 N N . SER A 1 132 ? -1.408 16.75 23.188 1 87.38 132 SER A N 1
ATOM 1037 C CA . SER A 1 132 ? -1.101 15.352 22.906 1 87.38 132 SER A CA 1
ATOM 1038 C C . SER A 1 132 ? -1.191 14.5 24.156 1 87.38 132 SER A C 1
ATOM 1040 O O . SER A 1 132 ? -1.697 13.375 24.125 1 87.38 132 SER A O 1
ATOM 1042 N N . LEU A 1 133 ? -0.642 15.07 25.203 1 89.31 133 LEU A N 1
ATOM 1043 C CA . LEU A 1 133 ? -0.685 14.352 26.469 1 89.31 133 LEU A CA 1
ATOM 1044 C C . LEU A 1 133 ? -2.123 14.18 26.953 1 89.31 133 LEU A C 1
ATOM 1046 O O . LEU A 1 133 ? -2.508 13.102 27.406 1 89.31 133 LEU A O 1
ATOM 1050 N N . SER A 1 134 ? -2.904 15.188 26.844 1 84.38 134 SER A N 1
ATOM 1051 C CA . SER A 1 134 ? -4.293 15.164 27.281 1 84.38 134 SER A CA 1
ATOM 1052 C C . SER A 1 134 ? -5.117 14.164 26.484 1 84.38 134 SER A C 1
ATOM 1054 O O . SER A 1 134 ? -6.039 13.539 27 1 84.38 134 SER A O 1
ATOM 1056 N N . ARG A 1 135 ? -4.73 14 25.219 1 79.12 135 ARG A N 1
ATOM 1057 C CA . ARG A 1 135 ? -5.453 13.102 24.328 1 79.12 135 ARG A CA 1
ATOM 1058 C C . ARG A 1 135 ? -4.773 11.742 24.25 1 79.12 135 ARG A C 1
ATOM 1060 O O . ARG A 1 135 ? -5.164 10.883 23.453 1 79.12 135 ARG A O 1
ATOM 1067 N N . ARG A 1 136 ? -3.693 11.469 24.969 1 81.56 136 ARG A N 1
ATOM 1068 C CA . ARG A 1 136 ? -2.953 10.219 25.047 1 81.56 136 ARG A CA 1
ATOM 1069 C C . ARG A 1 136 ? -2.344 9.844 23.703 1 81.56 136 ARG A C 1
ATOM 1071 O O . ARG A 1 136 ? -2.344 8.672 23.312 1 81.56 136 ARG A O 1
ATOM 1078 N N . LEU A 1 137 ? -1.939 10.867 22.984 1 81.25 137 LEU A N 1
ATOM 1079 C CA . LEU A 1 137 ? -1.258 10.664 21.703 1 81.25 137 LEU A CA 1
ATOM 1080 C C . LEU A 1 137 ? 0.248 10.531 21.922 1 81.25 137 LEU A C 1
ATOM 1082 O O . LEU A 1 137 ? 0.959 10.047 21.031 1 81.25 137 LEU A O 1
ATOM 1086 N N . CYS A 1 138 ? 0.689 11.031 23.031 1 84.25 138 CYS A N 1
ATOM 1087 C CA . CYS A 1 138 ? 2.043 10.797 23.516 1 84.25 138 CYS A CA 1
ATOM 1088 C C . CYS A 1 138 ? 2.02 10.141 24.891 1 84.25 138 CYS A C 1
ATOM 1090 O O . CYS A 1 138 ? 1.418 10.672 25.828 1 84.25 138 CYS A O 1
ATOM 1092 N N . LEU A 1 139 ? 2.637 9.031 24.984 1 86.12 139 LEU A N 1
ATOM 1093 C CA . LEU A 1 139 ? 2.506 8.25 26.203 1 86.12 139 LEU A CA 1
ATOM 1094 C C . LEU A 1 139 ? 3.756 8.383 27.062 1 86.12 139 LEU A C 1
ATOM 1096 O O . LEU A 1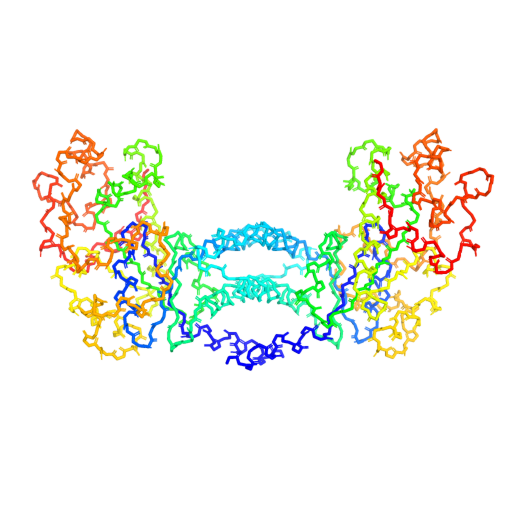 139 ? 3.781 7.91 28.203 1 86.12 139 LEU A O 1
ATOM 1100 N N . GLY A 1 140 ? 4.723 9.078 26.734 1 89.69 140 GLY A N 1
ATOM 1101 C CA . GLY A 1 140 ? 5.941 9.25 27.5 1 89.69 140 GLY A CA 1
ATOM 1102 C C . GLY A 1 140 ? 5.875 10.414 28.469 1 89.69 140 GLY A C 1
ATOM 1103 O O . GLY A 1 140 ? 4.805 10.984 28.703 1 89.69 140 GLY A O 1
ATOM 1104 N N . LYS A 1 141 ? 6.969 10.625 29.172 1 95.62 141 LYS A N 1
ATOM 1105 C CA . LYS A 1 141 ? 7.102 11.789 30.031 1 95.62 141 LYS A CA 1
ATOM 1106 C C . LYS A 1 141 ? 7.012 13.086 29.234 1 95.62 141 LYS A C 1
ATOM 1108 O O . LYS A 1 141 ? 7.434 13.133 28.078 1 95.62 141 LYS A O 1
ATOM 1113 N N . PRO A 1 142 ? 6.449 14.117 29.828 1 96.12 142 PRO A N 1
ATOM 1114 C CA . PRO A 1 142 ? 6.312 15.398 29.141 1 96.12 142 PRO A CA 1
ATOM 1115 C C . PRO A 1 142 ? 7.621 15.867 28.5 1 96.12 142 PRO A C 1
ATOM 1117 O O . PRO A 1 142 ? 7.613 16.375 27.375 1 96.12 142 PRO A O 1
ATOM 1120 N N . GLU A 1 143 ? 8.703 15.656 29.203 1 96.25 143 GLU A N 1
ATOM 1121 C CA . GLU A 1 143 ? 10 16.078 28.672 1 96.25 143 GLU A CA 1
ATOM 1122 C C . GLU A 1 143 ? 10.32 15.344 27.375 1 96.25 143 GLU A C 1
ATOM 1124 O O . GLU A 1 143 ? 10.82 15.945 26.422 1 96.25 143 GLU A O 1
ATOM 1129 N N . GLN A 1 144 ? 10.016 14.078 27.391 1 95.88 144 GLN A N 1
ATOM 1130 C CA . GLN A 1 144 ? 10.273 13.273 26.203 1 95.88 144 GLN A CA 1
ATOM 1131 C C . GLN A 1 144 ? 9.391 13.711 25.031 1 95.88 144 GLN A C 1
ATOM 1133 O O . GLN A 1 144 ? 9.844 13.766 23.891 1 95.88 144 GLN A O 1
ATOM 1138 N N . CYS A 1 145 ? 8.148 14.008 25.312 1 95.31 145 CYS A N 1
ATOM 1139 C CA . CYS A 1 145 ? 7.207 14.445 24.281 1 95.31 145 CYS A CA 1
ATOM 1140 C C . CYS A 1 145 ? 7.621 15.789 23.703 1 95.31 145 CYS A C 1
ATOM 1142 O O . CYS A 1 145 ? 7.461 16.031 22.516 1 95.31 145 CYS A O 1
ATOM 1144 N N . LEU A 1 146 ? 8.172 16.625 24.562 1 96.06 146 LEU A N 1
ATOM 1145 C CA . LEU A 1 146 ? 8.641 17.922 24.109 1 96.06 146 LEU A CA 1
ATOM 1146 C C . LEU A 1 146 ? 9.852 17.781 23.203 1 96.06 146 LEU A C 1
ATOM 1148 O O . LEU A 1 146 ? 9.953 18.469 22.172 1 96.06 146 LEU A O 1
ATOM 1152 N N . LEU A 1 147 ? 10.711 16.922 23.578 1 95.44 147 LEU A N 1
ATOM 1153 C CA . LEU A 1 147 ? 11.883 16.656 22.75 1 95.44 147 LEU A CA 1
ATOM 1154 C C . LEU A 1 147 ? 11.461 16.078 21.406 1 95.44 147 LEU A C 1
ATOM 1156 O O . LEU A 1 147 ? 12.047 16.406 20.359 1 95.44 147 LEU A O 1
ATOM 1160 N N . GLN A 1 148 ? 10.516 15.219 21.406 1 93.25 148 GLN A N 1
ATOM 1161 C CA . GLN A 1 148 ? 9.992 14.641 20.172 1 93.25 148 GLN A CA 1
ATOM 1162 C C . GLN A 1 148 ? 9.367 15.711 19.281 1 93.25 148 GLN A C 1
ATOM 1164 O O . GLN A 1 148 ? 9.555 15.703 18.078 1 93.25 148 GLN A O 1
ATOM 1169 N N . TRP A 1 149 ? 8.625 16.578 19.922 1 93.94 149 TRP A N 1
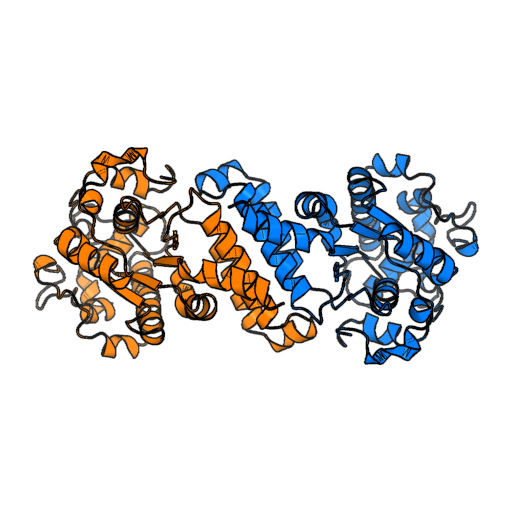ATOM 1170 C CA . TRP A 1 149 ? 8.055 17.688 19.188 1 93.94 149 TRP A CA 1
ATOM 1171 C C . TRP A 1 149 ? 9.148 18.484 18.469 1 93.94 149 TRP A C 1
ATOM 1173 O O . TRP A 1 149 ? 9.016 18.812 17.297 1 93.94 149 TRP A O 1
ATOM 1183 N N . GLN A 1 150 ? 10.18 18.828 19.203 1 94.94 150 GLN A N 1
ATOM 1184 C CA . GLN A 1 150 ? 11.281 19.594 18.625 1 94.94 150 GLN A CA 1
ATOM 1185 C C . GLN A 1 150 ? 11.898 18.875 17.438 1 94.94 150 GLN A C 1
ATOM 1187 O O . GLN A 1 150 ? 12.133 19.469 16.391 1 94.94 150 GLN A O 1
ATOM 1192 N N . SER A 1 151 ? 12.133 17.594 17.625 1 93.5 151 SER A N 1
ATOM 1193 C CA . SER A 1 151 ? 12.766 16.812 16.578 1 93.5 151 SER A CA 1
ATOM 1194 C C . SER A 1 151 ? 11.906 16.75 15.328 1 93.5 151 SER A C 1
ATOM 1196 O O . SER A 1 151 ? 12.375 17.047 14.227 1 93.5 151 SER A O 1
ATOM 1198 N N . ILE A 1 152 ? 10.656 16.438 15.461 1 92.38 152 ILE A N 1
ATOM 1199 C CA . ILE A 1 152 ? 9.734 16.25 14.344 1 92.38 152 ILE A CA 1
ATOM 1200 C C . ILE A 1 152 ? 9.5 17.594 13.648 1 92.38 152 ILE A C 1
ATOM 1202 O O . ILE A 1 152 ? 9.586 17.688 12.422 1 92.38 152 ILE A O 1
ATOM 1206 N N . THR A 1 153 ? 9.242 18.625 14.453 1 93.44 153 THR A N 1
ATOM 1207 C CA . THR A 1 153 ? 8.977 19.938 13.898 1 93.44 153 THR A CA 1
ATOM 1208 C C . THR A 1 153 ? 10.203 20.484 13.156 1 93.44 153 THR A C 1
ATOM 1210 O O . THR A 1 153 ? 10.07 21.062 12.078 1 93.44 153 THR A O 1
ATOM 1213 N N . THR A 1 154 ? 11.391 20.266 13.711 1 93.75 154 THR A N 1
ATOM 1214 C CA . THR A 1 154 ? 12.617 20.688 13.047 1 93.75 154 THR A CA 1
ATOM 1215 C C . THR A 1 154 ? 12.75 20.016 11.688 1 93.75 154 THR A C 1
ATOM 1217 O O . THR A 1 154 ? 13.008 20.688 10.68 1 93.75 154 THR A O 1
ATOM 1220 N N . THR A 1 155 ? 12.516 18.75 11.68 1 92.44 155 THR A N 1
ATOM 1221 C CA . THR A 1 155 ? 12.617 18 10.438 1 92.44 155 THR A CA 1
ATOM 1222 C C . THR A 1 155 ? 11.617 18.516 9.398 1 92.44 155 THR A C 1
ATOM 1224 O O . THR A 1 155 ? 11.969 18.688 8.234 1 92.44 155 THR A O 1
ATOM 1227 N N . MET A 1 156 ? 10.422 18.797 9.82 1 93.12 156 MET A N 1
ATOM 1228 C CA . MET A 1 156 ? 9.383 19.266 8.906 1 93.12 156 MET A CA 1
ATOM 1229 C C . MET A 1 156 ? 9.727 20.641 8.344 1 93.12 156 MET A C 1
ATOM 1231 O O . MET A 1 156 ? 9.516 20.906 7.16 1 93.12 156 MET A O 1
ATOM 1235 N N . ILE A 1 157 ? 10.289 21.484 9.195 1 93.31 157 ILE A N 1
ATOM 1236 C CA . ILE A 1 157 ? 10.688 22.812 8.75 1 93.31 157 ILE A CA 1
ATOM 1237 C C . ILE A 1 157 ? 11.82 22.703 7.734 1 93.31 157 ILE A C 1
ATOM 1239 O O . ILE A 1 157 ? 11.797 23.359 6.695 1 93.31 157 ILE A O 1
ATOM 1243 N N . GLN A 1 158 ? 12.766 21.859 8 1 94.31 158 GLN A N 1
ATOM 1244 C CA . GLN A 1 158 ? 13.906 21.672 7.109 1 94.31 158 GLN A CA 1
ATOM 1245 C C . GLN A 1 158 ? 13.461 21.094 5.77 1 94.31 158 GLN A C 1
ATOM 1247 O O . GLN A 1 158 ? 13.906 21.547 4.711 1 94.31 158 GLN A O 1
ATOM 1252 N N . ASP A 1 159 ? 12.602 20.125 5.797 1 93.69 159 ASP A N 1
ATOM 1253 C CA . ASP A 1 159 ? 12.109 19.516 4.566 1 93.69 159 ASP A CA 1
ATOM 1254 C C . ASP A 1 159 ? 11.266 20.5 3.764 1 93.69 159 ASP A C 1
ATOM 1256 O O . ASP A 1 159 ? 11.32 20.5 2.531 1 93.69 159 ASP A O 1
ATOM 1260 N N . CYS A 1 160 ? 10.461 21.266 4.449 1 94.44 160 CYS A N 1
ATOM 1261 C CA . CYS A 1 160 ? 9.688 22.312 3.789 1 94.44 160 CYS A CA 1
ATOM 1262 C C . CYS A 1 160 ? 10.602 23.281 3.061 1 94.44 160 CYS A C 1
ATOM 1264 O O . CYS A 1 160 ? 10.312 23.688 1.93 1 94.44 160 CYS A O 1
ATOM 1266 N N . ALA A 1 161 ? 11.648 23.641 3.686 1 92.69 161 ALA A N 1
ATOM 1267 C CA . ALA A 1 161 ? 12.609 24.562 3.092 1 92.69 161 ALA A CA 1
ATOM 1268 C C . ALA A 1 161 ? 13.211 23.984 1.813 1 92.69 161 ALA A C 1
ATOM 1270 O O . ALA A 1 161 ? 13.438 24.719 0.845 1 92.69 161 ALA A O 1
ATOM 1271 N N . LYS A 1 162 ? 13.445 22.75 1.804 1 92.62 162 LYS A N 1
ATOM 1272 C CA . LYS A 1 162 ? 14.008 22.094 0.628 1 92.62 162 LYS A CA 1
ATOM 1273 C C . LYS A 1 162 ? 13.047 22.172 -0.552 1 92.62 162 LYS A C 1
ATOM 1275 O O . LYS A 1 162 ? 13.469 22.25 -1.706 1 92.62 162 LYS A O 1
ATOM 1280 N N . LEU A 1 163 ? 11.781 22.109 -0.281 1 93.44 163 LEU A N 1
ATOM 1281 C CA . LEU A 1 163 ? 10.773 22.172 -1.33 1 93.44 163 LEU A CA 1
ATOM 1282 C C . LEU A 1 163 ? 10.672 23.578 -1.899 1 93.44 163 LEU A C 1
ATOM 1284 O O . LEU A 1 163 ? 10.352 23.75 -3.078 1 93.44 163 LEU A O 1
ATOM 1288 N N . GLY A 1 164 ? 10.906 24.562 -1.021 1 93.12 164 GLY A N 1
ATOM 1289 C CA . GLY A 1 164 ? 10.852 25.953 -1.448 1 93.12 164 GLY A CA 1
ATOM 1290 C C . GLY A 1 164 ? 9.523 26.625 -1.153 1 93.12 164 GLY A C 1
ATOM 1291 O O . GLY A 1 164 ? 8.516 25.938 -0.951 1 93.12 164 GLY A O 1
ATOM 1292 N N . PRO A 1 165 ? 9.531 27.938 -1.131 1 92.38 165 PRO A N 1
ATOM 1293 C CA . PRO A 1 165 ? 8.383 28.734 -0.678 1 92.38 165 PRO A CA 1
ATOM 1294 C C . PRO A 1 165 ? 7.199 28.656 -1.642 1 92.38 165 PRO A C 1
ATOM 1296 O O . PRO A 1 165 ? 6.066 28.969 -1.263 1 92.38 165 PRO A O 1
ATOM 1299 N N . ASN A 1 166 ? 7.449 28.219 -2.873 1 94.19 166 ASN A N 1
ATOM 1300 C CA . ASN A 1 166 ? 6.355 28.094 -3.832 1 94.19 166 ASN A CA 1
ATOM 1301 C C . ASN A 1 166 ? 5.562 26.812 -3.613 1 94.19 166 ASN A C 1
ATOM 1303 O O . ASN A 1 166 ? 4.461 26.656 -4.141 1 94.19 166 ASN A O 1
ATOM 1307 N N . ARG A 1 167 ? 6.121 25.891 -2.811 1 95.12 167 ARG A N 1
ATOM 1308 C CA . ARG A 1 167 ? 5.496 24.578 -2.654 1 95.12 167 ARG A CA 1
ATOM 1309 C C . ARG A 1 167 ? 5.105 24.328 -1.202 1 95.12 167 ARG A C 1
ATOM 1311 O O . ARG A 1 167 ? 4.195 23.547 -0.924 1 95.12 167 ARG A O 1
ATOM 1318 N N . CYS A 1 168 ? 5.809 24.984 -0.312 1 94.94 168 CYS A N 1
ATOM 1319 C CA . CYS A 1 168 ? 5.57 24.719 1.099 1 94.94 168 CYS A CA 1
ATOM 1320 C C . CYS A 1 168 ? 5.613 25.984 1.925 1 94.94 168 CYS A C 1
ATOM 1322 O O . CYS A 1 168 ? 6.57 26.766 1.826 1 94.94 168 CYS A O 1
ATOM 1324 N N . ILE A 1 169 ? 4.594 26.172 2.756 1 94.25 169 ILE A N 1
ATOM 1325 C CA . ILE A 1 169 ? 4.582 27.344 3.629 1 94.25 169 ILE A CA 1
ATOM 1326 C C . ILE A 1 169 ? 4.32 26.906 5.07 1 94.25 169 ILE A C 1
ATOM 1328 O O . ILE A 1 169 ? 3.789 25.828 5.312 1 94.25 169 ILE A O 1
ATOM 1332 N N . HIS A 1 170 ? 4.711 27.781 5.992 1 93.06 170 HIS A N 1
ATOM 1333 C CA . HIS A 1 170 ? 4.418 27.609 7.414 1 93.06 170 HIS A CA 1
ATOM 1334 C C . HIS A 1 170 ? 3.281 28.516 7.855 1 93.06 170 HIS A C 1
ATOM 1336 O O . HIS A 1 170 ? 3.189 29.672 7.406 1 93.06 170 HIS A O 1
ATOM 1342 N N . VAL A 1 171 ? 2.438 28 8.617 1 92.12 171 VAL A N 1
ATOM 1343 C CA . VAL A 1 171 ? 1.391 28.766 9.266 1 92.12 171 VAL A CA 1
ATOM 1344 C C . VAL A 1 171 ? 1.467 28.578 10.781 1 92.12 171 VAL A C 1
ATOM 1346 O O . VAL A 1 171 ? 1.412 27.438 11.266 1 92.12 171 VAL A O 1
ATOM 1349 N N . ARG A 1 172 ? 1.616 29.672 11.508 1 91.44 172 ARG A N 1
ATOM 1350 C CA . ARG A 1 172 ? 1.581 29.578 12.961 1 91.44 172 ARG A CA 1
ATOM 1351 C C . ARG A 1 172 ? 0.149 29.422 13.469 1 91.44 172 ARG A C 1
ATOM 1353 O O . ARG A 1 172 ? -0.73 30.203 13.086 1 91.44 172 ARG A O 1
ATOM 1360 N N . TYR A 1 173 ? 0.02 28.438 14.234 1 89.75 173 TYR A N 1
ATOM 1361 C CA . TYR A 1 173 ? -1.302 28.203 14.812 1 89.75 173 TYR A CA 1
ATOM 1362 C C . TYR A 1 173 ? -1.803 29.438 15.547 1 89.75 173 TYR A C 1
ATOM 1364 O O . TYR A 1 173 ? -2.969 29.828 15.414 1 89.75 173 TYR A O 1
ATOM 1372 N N . GLU A 1 174 ? -0.965 30.062 16.359 1 89.81 174 GLU A N 1
ATOM 1373 C CA . GLU A 1 174 ? -1.313 31.25 17.141 1 89.81 174 GLU A CA 1
ATOM 1374 C C . GLU A 1 174 ? -1.747 32.406 16.234 1 89.81 174 GLU A C 1
ATOM 1376 O O . GLU A 1 174 ? -2.697 33.125 16.547 1 89.81 174 GLU A O 1
ATOM 1381 N N . SER A 1 175 ? -1.049 32.562 15.141 1 89.12 175 SER A N 1
ATOM 1382 C CA . SER A 1 175 ? -1.421 33.594 14.172 1 89.12 175 SER A CA 1
ATOM 1383 C C . SER A 1 175 ? -2.76 33.281 13.516 1 89.12 175 SER A C 1
ATOM 1385 O O . SER A 1 175 ? -3.561 34.156 13.266 1 89.12 175 SER A O 1
ATOM 1387 N N . LEU A 1 176 ? -2.979 32.031 13.219 1 89.5 176 LEU A N 1
ATOM 1388 C CA . LEU A 1 176 ? -4.238 31.594 12.617 1 89.5 176 LEU A CA 1
ATOM 1389 C C . LEU A 1 176 ? -5.414 31.922 13.539 1 89.5 176 LEU A C 1
ATOM 1391 O O . LEU A 1 176 ? -6.461 32.375 13.07 1 89.5 176 LEU A O 1
ATOM 1395 N N . VAL A 1 177 ? -5.242 31.734 14.805 1 87 177 VAL A N 1
ATOM 1396 C CA . VAL A 1 177 ? -6.301 31.953 15.781 1 87 177 VAL A CA 1
ATOM 1397 C C . VAL A 1 177 ? -6.527 33.438 15.977 1 87 177 VAL A C 1
ATOM 1399 O O . VAL A 1 177 ? -7.672 33.906 16 1 87 177 VAL A O 1
ATOM 1402 N N . GLN A 1 178 ? -5.457 34.219 16.078 1 87.75 178 GLN A N 1
ATOM 1403 C CA . GLN A 1 178 ? -5.539 35.625 16.438 1 87.75 178 GLN A CA 1
ATOM 1404 C C . GLN A 1 178 ? -5.859 36.5 15.211 1 87.75 178 GLN A C 1
ATOM 1406 O O . GLN A 1 178 ? -6.512 37.531 15.336 1 87.75 178 GLN A O 1
ATOM 1411 N N . HIS A 1 179 ? -5.352 36.094 14.109 1 90 179 HIS A N 1
ATOM 1412 C CA . HIS A 1 179 ? -5.5 36.844 12.859 1 90 179 HIS A CA 1
ATOM 1413 C C . HIS A 1 179 ? -5.996 35.938 11.742 1 90 179 HIS A C 1
ATOM 1415 O O . HIS A 1 179 ? -5.367 35.844 10.68 1 90 179 HIS A O 1
ATOM 1421 N N . THR A 1 180 ? -7.172 35.406 11.906 1 91.19 180 THR A N 1
ATOM 1422 C CA . THR A 1 180 ? -7.695 34.312 11.062 1 91.19 180 THR A CA 1
ATOM 1423 C C . THR A 1 180 ? -7.828 34.812 9.617 1 91.19 180 THR A C 1
ATOM 1425 O O . THR A 1 180 ? -7.371 34.125 8.695 1 91.19 180 THR A O 1
ATOM 1428 N N . GLU A 1 181 ? -8.469 36 9.422 1 94.38 181 GLU A N 1
ATOM 1429 C CA . GLU A 1 181 ? -8.711 36.469 8.062 1 94.38 181 GLU A CA 1
ATOM 1430 C C . GLU A 1 181 ? -7.398 36.688 7.316 1 94.38 181 GLU A C 1
ATOM 1432 O O . GLU A 1 181 ? -7.262 36.281 6.164 1 94.38 181 GLU A O 1
ATOM 1437 N N . GLN A 1 182 ? -6.508 37.344 7.938 1 94.44 182 GLN A N 1
ATOM 1438 C CA . GLN A 1 182 ? -5.219 37.625 7.309 1 94.44 182 GLN A CA 1
ATOM 1439 C C . GLN A 1 182 ? -4.504 36.312 6.926 1 94.44 182 GLN A C 1
ATOM 1441 O O . GLN A 1 182 ? -3.988 36.188 5.812 1 94.44 182 GLN A O 1
ATOM 1446 N N . GLU A 1 183 ? -4.441 35.375 7.828 1 93.19 183 GLU A N 1
ATOM 1447 C CA . GLU A 1 183 ? -3.754 34.125 7.586 1 93.19 183 GLU A CA 1
ATOM 1448 C C . GLU A 1 183 ? -4.457 33.312 6.504 1 93.19 183 GLU A C 1
ATOM 1450 O O . GLU A 1 183 ? -3.801 32.688 5.656 1 93.19 183 GLU A O 1
ATOM 1455 N N . MET A 1 184 ? -5.75 33.312 6.508 1 94.25 184 MET A N 1
ATOM 1456 C CA . MET A 1 184 ? -6.48 32.531 5.512 1 94.25 184 MET A CA 1
ATOM 1457 C C . MET A 1 184 ? -6.344 33.156 4.125 1 94.25 184 MET A C 1
ATOM 1459 O O . MET A 1 184 ? -6.293 32.438 3.123 1 94.25 184 MET A O 1
ATOM 1463 N N . ARG A 1 185 ? -6.32 34.469 4.023 1 96.38 185 ARG A N 1
ATOM 1464 C CA . ARG A 1 185 ? -6.043 35.125 2.74 1 96.38 185 ARG A CA 1
ATOM 1465 C C . ARG A 1 185 ? -4.676 34.688 2.205 1 96.38 185 ARG A C 1
ATOM 1467 O O . ARG A 1 185 ? -4.535 34.406 1.017 1 96.38 185 ARG A O 1
ATOM 1474 N N . ARG A 1 186 ? -3.701 34.688 3.074 1 95.62 186 ARG A N 1
ATOM 1475 C CA . ARG A 1 186 ? -2.355 34.281 2.688 1 95.62 186 ARG A CA 1
ATOM 1476 C C . ARG A 1 186 ? -2.342 32.844 2.186 1 95.62 186 ARG A C 1
ATOM 1478 O O . ARG A 1 186 ? -1.756 32.531 1.141 1 95.62 186 ARG A O 1
ATOM 1485 N N . VAL A 1 187 ? -3.004 31.938 2.879 1 94.75 187 VAL A N 1
ATOM 1486 C CA . VAL A 1 187 ? -3.041 30.516 2.543 1 94.75 187 VAL A CA 1
ATOM 1487 C C . VAL A 1 187 ? -3.756 30.312 1.208 1 94.75 187 VAL A C 1
ATOM 1489 O O . VAL A 1 187 ? -3.27 29.578 0.339 1 94.75 187 VAL A O 1
ATOM 1492 N N . LEU A 1 188 ? -4.906 30.984 1.027 1 95.75 188 LEU A N 1
ATOM 1493 C CA . LEU A 1 188 ? -5.66 30.828 -0.213 1 95.75 188 LEU A CA 1
ATOM 1494 C C . LEU A 1 188 ? -4.887 31.406 -1.392 1 95.75 188 LEU A C 1
ATOM 1496 O O . LEU A 1 188 ? -4.906 30.844 -2.49 1 95.75 188 LEU A O 1
ATOM 1500 N N . ASP A 1 189 ? -4.207 32.531 -1.185 1 95.88 189 AS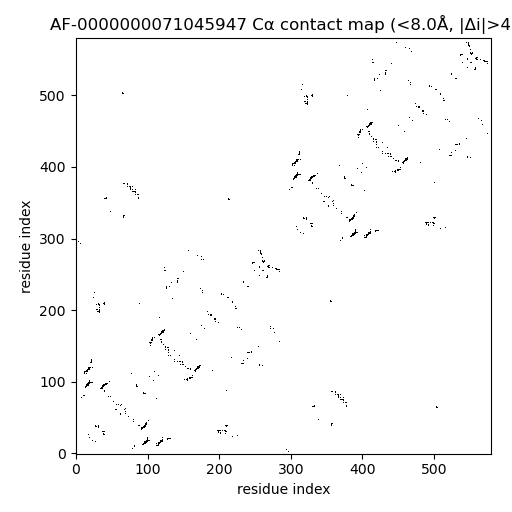P A N 1
ATOM 1501 C CA . ASP A 1 189 ? -3.342 33.094 -2.215 1 95.88 189 ASP A CA 1
ATOM 1502 C C . ASP A 1 189 ? -2.232 32.094 -2.594 1 95.88 189 ASP A C 1
ATOM 1504 O O . ASP A 1 189 ? -1.967 31.891 -3.779 1 95.88 189 ASP A O 1
ATOM 1508 N N . PHE A 1 190 ? -1.597 31.531 -1.664 1 95.38 190 PHE A N 1
ATOM 1509 C CA . PHE A 1 190 ? -0.558 30.531 -1.871 1 95.38 190 PHE A CA 1
ATOM 1510 C C . PHE A 1 190 ? -1.078 29.391 -2.725 1 95.38 190 PHE A C 1
ATOM 1512 O O . PHE A 1 190 ? -0.37 28.891 -3.602 1 95.38 190 PHE A O 1
ATOM 1519 N N . LEU A 1 191 ? -2.363 28.984 -2.436 1 95 191 LEU A N 1
ATOM 1520 C CA . LEU A 1 191 ? -2.969 27.859 -3.133 1 95 191 LEU A CA 1
ATOM 1521 C C . LEU A 1 191 ? -3.508 28.281 -4.496 1 95 191 LEU A C 1
ATOM 1523 O O . LEU A 1 191 ? -3.875 27.438 -5.312 1 95 191 LEU A O 1
ATOM 1527 N N . GLY A 1 192 ? -3.596 29.531 -4.77 1 94.31 192 GLY A N 1
ATOM 1528 C CA . GLY A 1 192 ? -4.195 30.031 -6 1 94.31 192 GLY A CA 1
ATOM 1529 C C . GLY A 1 192 ? -5.707 29.906 -6.02 1 94.31 192 GLY A C 1
ATOM 1530 O O . GLY A 1 192 ? -6.301 29.641 -7.066 1 94.31 192 GLY A O 1
ATOM 1531 N N . ILE A 1 193 ? -6.27 29.969 -4.855 1 95.12 193 ILE A N 1
ATOM 1532 C CA . ILE A 1 193 ? -7.711 29.844 -4.688 1 95.12 193 ILE A CA 1
ATOM 1533 C C . ILE A 1 193 ? -8.312 31.203 -4.324 1 95.12 193 ILE A C 1
ATOM 1535 O O . ILE A 1 193 ? -7.762 31.922 -3.494 1 95.12 193 ILE A O 1
ATOM 1539 N N . PRO A 1 194 ? -9.469 31.516 -4.902 1 96.25 194 PRO A N 1
ATOM 1540 C CA . PRO A 1 194 ? -10.078 32.812 -4.605 1 96.25 194 PRO A CA 1
ATOM 1541 C C . PRO A 1 194 ? -10.555 32.938 -3.158 1 96.25 194 PRO A C 1
ATOM 1543 O O . PRO A 1 194 ? -10.992 31.938 -2.57 1 96.25 194 PRO A O 1
ATOM 1546 N N . TRP A 1 195 ? -10.523 34.156 -2.672 1 96.44 195 TRP A N 1
ATOM 1547 C CA . TRP A 1 195 ? -11.023 34.438 -1.331 1 96.44 195 TRP A CA 1
ATOM 1548 C C . TRP A 1 195 ? -12.531 34.188 -1.249 1 96.44 195 TRP A C 1
ATOM 1550 O O . TRP A 1 195 ? -13.273 34.531 -2.174 1 96.44 195 TRP A O 1
ATOM 1560 N N . ASP A 1 196 ? -12.977 33.625 -0.23 1 95.25 196 ASP A N 1
ATOM 1561 C CA . ASP A 1 196 ? -14.375 33.5 0.147 1 95.25 196 ASP A CA 1
ATOM 1562 C C . ASP A 1 196 ? -14.562 33.719 1.649 1 95.25 196 ASP A C 1
ATOM 1564 O O . ASP A 1 196 ? -14.055 32.906 2.455 1 95.25 196 ASP A O 1
ATOM 1568 N N . PRO A 1 197 ? -15.266 34.719 2.07 1 94.88 197 PRO A N 1
ATOM 1569 C CA . PRO A 1 197 ? -15.422 35 3.494 1 94.88 197 PRO A CA 1
ATOM 1570 C C . PRO A 1 197 ? -16.047 33.844 4.277 1 94.88 197 PRO A C 1
ATOM 1572 O O . PRO A 1 197 ? -16.031 33.875 5.512 1 94.88 197 PRO A O 1
ATOM 1575 N N . ILE A 1 198 ? -16.531 32.812 3.592 1 92.81 198 ILE A N 1
ATOM 1576 C CA . ILE A 1 198 ? -17.188 31.672 4.246 1 92.81 198 ILE A CA 1
ATOM 1577 C C . ILE A 1 198 ? -16.172 30.953 5.141 1 92.81 198 ILE A C 1
ATOM 1579 O O . ILE A 1 198 ? -16.547 30.281 6.109 1 92.81 198 ILE A O 1
ATOM 1583 N N . VAL A 1 199 ? -14.883 31.094 4.867 1 92 199 VAL A N 1
ATOM 1584 C CA . VAL A 1 199 ? -13.852 30.406 5.625 1 92 199 VAL A CA 1
ATOM 1585 C C . VAL A 1 199 ? -13.789 30.953 7.047 1 92 199 VAL A C 1
ATOM 1587 O O . VAL A 1 199 ? -13.195 30.328 7.934 1 92 199 VAL A O 1
ATOM 1590 N N . LEU A 1 200 ? -14.406 32.125 7.289 1 90.56 200 LEU A N 1
ATOM 1591 C CA . LEU A 1 200 ? -14.43 32.719 8.617 1 90.56 200 LEU A CA 1
ATOM 1592 C C . LEU A 1 200 ? -15.664 32.281 9.391 1 90.56 200 LEU A C 1
ATOM 1594 O O . LEU A 1 200 ? -15.758 32.531 10.602 1 90.56 200 LEU A O 1
ATOM 1598 N N . ARG A 1 201 ? -16.594 31.609 8.664 1 85.25 201 ARG A N 1
ATOM 1599 C CA . ARG A 1 201 ? -17.891 31.266 9.266 1 85.25 201 ARG A CA 1
ATOM 1600 C C . ARG A 1 201 ? -18.156 29.781 9.141 1 85.25 201 ARG A C 1
ATOM 1602 O O . ARG A 1 201 ? -19.234 29.375 8.719 1 85.25 201 ARG A O 1
ATOM 1609 N N . HIS A 1 202 ? -17.172 29 9.516 1 78.38 202 HIS A N 1
ATOM 1610 C CA . HIS A 1 202 ? -17.297 27.547 9.352 1 78.38 202 HIS A CA 1
ATOM 1611 C C . HIS A 1 202 ? -18.422 27 10.219 1 78.38 202 HIS A C 1
ATOM 1613 O O . HIS A 1 202 ? -19.031 25.969 9.883 1 78.38 202 HIS A O 1
ATOM 1619 N N . GLU A 1 203 ? -18.719 27.609 11.312 1 73.62 203 GLU A N 1
ATOM 1620 C CA . GLU A 1 203 ? -19.766 27.172 12.227 1 73.62 203 GLU A CA 1
ATOM 1621 C C . GLU A 1 203 ? -21.141 27.188 11.547 1 73.62 203 GLU A C 1
ATOM 1623 O O . GLU A 1 203 ? -22.047 26.453 11.945 1 73.62 203 GLU A O 1
ATOM 1628 N N . LYS A 1 204 ? -21.234 27.953 10.539 1 70.19 204 LYS A N 1
ATOM 1629 C CA . LYS A 1 204 ? -22.516 28.094 9.859 1 70.19 204 LYS A CA 1
ATOM 1630 C C . LYS A 1 204 ? -22.734 26.953 8.859 1 70.19 204 LYS A C 1
ATOM 1632 O O . LYS A 1 204 ? -23.844 26.734 8.391 1 70.19 204 LYS A O 1
ATOM 1637 N N . ILE A 1 205 ? -21.656 26.188 8.602 1 69.06 205 ILE A N 1
ATOM 1638 C CA . ILE A 1 205 ? -21.781 25.156 7.566 1 69.06 205 ILE A CA 1
ATOM 1639 C C . ILE A 1 205 ? -21.312 23.812 8.117 1 69.06 205 ILE A C 1
ATOM 1641 O O . ILE A 1 205 ? -20.688 23.031 7.402 1 69.06 205 ILE A O 1
ATOM 1645 N N . ILE A 1 206 ? -21.547 23.641 9.336 1 66.31 206 ILE A N 1
ATOM 1646 C CA . ILE A 1 206 ? -21.062 22.453 10.023 1 66.31 206 ILE A CA 1
ATOM 1647 C C . ILE A 1 206 ? -21.578 21.203 9.32 1 66.31 206 ILE A C 1
ATOM 1649 O O . ILE A 1 206 ? -20.844 20.219 9.172 1 66.31 206 ILE A O 1
ATOM 1653 N N . ASP A 1 207 ? -22.703 21.328 8.836 1 64.94 207 ASP A N 1
ATOM 1654 C CA . ASP A 1 207 ? -23.344 20.188 8.211 1 64.94 207 ASP A CA 1
ATOM 1655 C C . ASP A 1 207 ? -22.703 19.859 6.863 1 64.94 207 ASP A C 1
ATOM 1657 O O . ASP A 1 207 ? -22.875 18.75 6.336 1 64.94 207 ASP A O 1
ATOM 1661 N N . GLN A 1 208 ? -21.984 20.781 6.383 1 62.41 208 GLN A N 1
ATOM 1662 C CA . GLN A 1 208 ? -21.406 20.609 5.055 1 62.41 208 GLN A CA 1
ATOM 1663 C C . GLN A 1 208 ? -19.953 20.172 5.141 1 62.41 208 GLN A C 1
ATOM 1665 O O . GLN A 1 208 ? -19.344 19.828 4.125 1 62.41 208 GLN A O 1
ATOM 1670 N N . LEU A 1 209 ? -19.516 20.172 6.301 1 65.31 209 LEU A N 1
ATOM 1671 C CA . LEU A 1 209 ? -18.109 19.828 6.477 1 65.31 209 LEU A CA 1
ATOM 1672 C C . LEU A 1 209 ? -17.891 18.328 6.273 1 65.31 209 LEU A C 1
ATOM 1674 O O . LEU A 1 209 ? -18.734 17.516 6.668 1 65.31 209 LEU A O 1
ATOM 1678 N N . THR A 1 210 ? -16.906 17.984 5.527 1 56.88 210 THR A N 1
ATOM 1679 C CA . THR A 1 210 ? -16.625 16.609 5.148 1 56.88 210 THR A CA 1
ATOM 1680 C C . THR A 1 210 ? -16.047 15.828 6.332 1 56.88 210 THR A C 1
ATOM 1682 O O . THR A 1 210 ? -15.07 16.25 6.941 1 56.88 210 THR A O 1
ATOM 1685 N N . GLY A 1 211 ? -16.641 14.703 6.555 1 57.69 211 GLY A N 1
ATOM 1686 C CA . GLY A 1 211 ? -16.047 13.617 7.32 1 57.69 211 GLY A CA 1
ATOM 1687 C C . GLY A 1 211 ? -15.695 14.008 8.742 1 57.69 211 GLY A C 1
ATOM 1688 O O . GLY A 1 211 ? -14.656 13.602 9.266 1 57.69 211 GLY A O 1
ATOM 1689 N N . LEU A 1 212 ? -16.422 14.883 9.32 1 55.12 212 LEU A N 1
ATOM 1690 C CA . LEU A 1 212 ? -16.125 15.141 10.719 1 55.12 212 LEU A CA 1
ATOM 1691 C C . LEU A 1 212 ? -16.188 13.859 11.539 1 55.12 212 LEU A C 1
ATOM 1693 O O . LEU A 1 212 ? -17.234 13.211 11.594 1 55.12 212 LEU A O 1
ATOM 1697 N N . ASN A 1 213 ? -15.047 13.094 11.461 1 54.59 213 ASN A N 1
ATOM 1698 C CA . ASN A 1 213 ? -14.945 11.852 12.219 1 54.59 213 ASN A CA 1
ATOM 1699 C C . ASN A 1 213 ? -15.156 12.094 13.711 1 54.59 213 ASN A C 1
ATOM 1701 O O . ASN A 1 213 ? -14.391 12.82 14.344 1 54.59 213 ASN A O 1
ATOM 1705 N N . PRO A 1 214 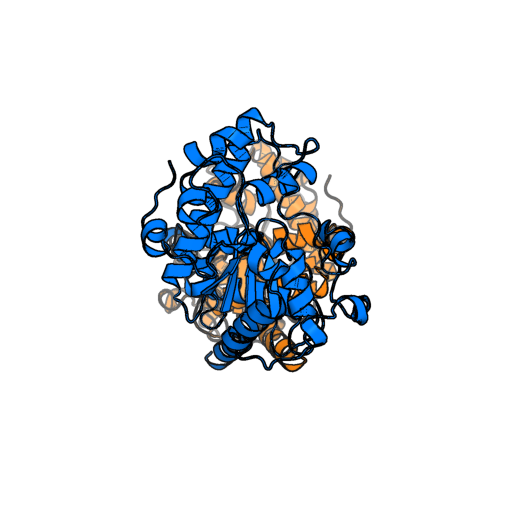? -16.328 11.68 14.172 1 50.91 214 PRO A N 1
ATOM 1706 C CA . PRO A 1 214 ? -16.578 11.883 15.602 1 50.91 214 PRO A CA 1
ATOM 1707 C C . PRO A 1 214 ? -15.438 11.367 16.484 1 50.91 214 PRO A C 1
ATOM 1709 O O . PRO A 1 214 ? -15.328 11.758 17.641 1 50.91 214 PRO A O 1
ATOM 1712 N N . TYR A 1 215 ? -14.703 10.531 15.875 1 49.06 215 TYR A N 1
ATOM 1713 C CA . TYR A 1 215 ? -13.617 9.961 16.672 1 49.06 215 TYR A CA 1
ATOM 1714 C C . TYR A 1 215 ? -12.375 10.836 16.594 1 49.06 215 TYR A C 1
ATOM 1716 O O . TYR A 1 215 ? -11.398 10.594 17.312 1 49.06 215 TYR A O 1
ATOM 1724 N N . GLU A 1 216 ? -12.523 11.734 15.711 1 56.12 216 GLU A N 1
ATOM 1725 C CA . GLU A 1 216 ? -11.438 12.703 15.734 1 56.12 216 GLU A CA 1
ATOM 1726 C C . GLU A 1 216 ? -11.602 13.688 16.891 1 56.12 216 GLU A C 1
ATOM 1728 O O . GLU A 1 216 ? -12.609 14.383 16.984 1 56.12 216 GLU A O 1
ATOM 1733 N N . PRO A 1 217 ? -10.906 13.492 17.906 1 52.56 217 PRO A N 1
ATOM 1734 C CA . PRO A 1 217 ? -11.031 14.383 19.062 1 52.56 217 PRO A CA 1
ATOM 1735 C C . PRO A 1 217 ? -11.258 15.836 18.656 1 52.56 217 PRO A C 1
ATOM 1737 O O . PRO A 1 217 ? -11.961 16.578 19.359 1 52.56 217 PRO A O 1
ATOM 1740 N N . SER A 1 218 ? -10.734 16.125 17.531 1 52.12 218 SER A N 1
ATOM 1741 C CA . SER A 1 218 ? -10.805 17.531 17.125 1 52.12 218 SER A CA 1
ATOM 1742 C C . SER A 1 218 ? -12.203 17.906 16.656 1 52.12 218 SER A C 1
ATOM 1744 O O . SER A 1 218 ? -12.555 19.078 16.625 1 52.12 218 SER A O 1
ATOM 1746 N N . THR A 1 219 ? -12.906 16.891 16.234 1 53.97 219 THR A N 1
ATOM 1747 C CA . THR A 1 219 ? -14.219 17.172 15.664 1 53.97 219 THR A CA 1
ATOM 1748 C C . THR A 1 219 ? -15.086 17.953 16.656 1 53.97 219 THR A C 1
ATOM 1750 O O . THR A 1 219 ? -15.758 18.906 16.281 1 53.97 219 THR A O 1
ATOM 1753 N N . LYS A 1 220 ? -15.094 17.5 17.922 1 52.34 220 LYS A N 1
ATOM 1754 C CA . LYS A 1 220 ? -15.961 18.172 18.891 1 52.34 220 LYS A CA 1
ATOM 1755 C C . LYS A 1 220 ? -15.523 19.609 19.125 1 52.34 220 LYS A C 1
ATOM 1757 O O . LYS A 1 220 ? -16.359 20.5 19.266 1 52.34 220 LYS A O 1
ATOM 1762 N N . GLN A 1 221 ? -14.312 19.734 19.188 1 53.31 221 GLN A N 1
ATOM 1763 C CA . GLN A 1 221 ? -13.773 21.047 19.5 1 53.31 221 GLN A CA 1
ATOM 1764 C C . GLN A 1 221 ? -14.062 22.031 18.375 1 53.31 221 GLN A C 1
ATOM 1766 O O . GLN A 1 221 ? -14.203 23.234 18.609 1 53.31 221 GLN A O 1
ATOM 1771 N N . PHE A 1 222 ? -14.18 21.484 17.188 1 54.03 222 PHE A N 1
ATOM 1772 C CA . PHE A 1 222 ? -14.188 22.422 16.078 1 54.03 222 PHE A CA 1
ATOM 1773 C C . PHE A 1 222 ? -15.602 22.906 15.781 1 54.03 222 PHE A C 1
ATOM 1775 O O . PHE A 1 222 ? -15.797 23.859 15.023 1 54.03 222 PHE A O 1
ATOM 1782 N N . LEU A 1 223 ? -16.453 22.125 16.312 1 53.97 223 LEU A N 1
ATOM 1783 C CA . LEU A 1 223 ? -17.812 22.625 16.141 1 53.97 223 LEU A CA 1
ATOM 1784 C C . LEU A 1 223 ? -18.016 23.938 16.891 1 53.97 223 LEU A C 1
ATOM 1786 O O . LEU A 1 223 ? -18.953 24.688 16.594 1 53.97 223 LEU A O 1
ATOM 1790 N N . LEU A 1 224 ? -17.109 24.125 17.766 1 51.25 224 LEU A N 1
ATOM 1791 C CA . LEU A 1 224 ? -17.281 25.406 18.453 1 51.25 224 LEU A CA 1
ATOM 1792 C C . LEU A 1 224 ? -16.516 26.516 17.734 1 51.25 224 LEU A C 1
ATOM 1794 O O . LEU A 1 224 ? -15.5 26.25 17.078 1 51.25 224 LEU A O 1
ATOM 1798 N N . ALA A 1 225 ? -17.25 27.594 17.438 1 50.62 225 ALA A N 1
ATOM 1799 C CA . ALA A 1 225 ? -16.609 28.797 16.922 1 50.62 225 ALA A CA 1
ATOM 1800 C C . ALA A 1 225 ? -15.148 28.891 17.359 1 50.62 225 ALA A C 1
ATOM 1802 O O . ALA A 1 225 ? -14.773 28.328 18.406 1 50.62 225 ALA A O 1
ATOM 1803 N N . VAL A 1 226 ? -14.203 29.125 16.391 1 50.38 226 VAL A N 1
ATOM 1804 C CA . VAL A 1 226 ? -12.805 29.312 16.75 1 50.38 226 VAL A CA 1
ATOM 1805 C C . VAL A 1 226 ? -12.703 29.719 18.219 1 50.38 226 VAL A C 1
ATOM 1807 O O . VAL A 1 226 ? -13.156 30.797 18.609 1 50.38 226 VAL A O 1
ATOM 1810 N N . HIS A 1 227 ? -13.164 28.812 19.094 1 48.88 227 HIS A N 1
ATOM 1811 C CA . HIS A 1 227 ? -13.008 29.172 20.5 1 48.88 227 HIS A CA 1
ATOM 1812 C C . HIS A 1 227 ? -11.57 29.578 20.812 1 48.88 227 HIS A C 1
ATOM 1814 O O . HIS A 1 227 ? -10.633 28.859 20.469 1 48.88 227 HIS A O 1
ATOM 1820 N N . ASN A 1 228 ? -11.32 30.703 20.625 1 48.66 228 ASN A N 1
ATOM 1821 C CA . ASN A 1 228 ? -10.109 31.156 21.312 1 48.66 228 ASN A CA 1
ATOM 1822 C C . ASN A 1 228 ? -9.883 30.391 22.625 1 48.66 228 ASN A C 1
ATOM 1824 O O . ASN A 1 228 ? -10.172 30.922 23.703 1 48.66 228 ASN A O 1
ATOM 1828 N N . LYS A 1 229 ? -10.32 29.141 22.688 1 55.16 229 LYS A N 1
ATOM 1829 C CA . LYS A 1 229 ? -9.789 28.625 23.938 1 55.16 229 LYS A CA 1
ATOM 1830 C C . LYS A 1 229 ? -8.281 28.812 24.016 1 55.16 229 LYS A C 1
ATOM 1832 O O . LYS A 1 229 ? -7.594 28.828 23 1 55.16 229 LYS A O 1
ATOM 1837 N N . SER A 1 230 ? -7.688 29.125 25.25 1 66.25 230 SER A N 1
ATOM 1838 C CA . SER A 1 230 ? -6.488 29.891 25.594 1 66.25 230 SER A CA 1
ATOM 1839 C C . SER A 1 230 ? -5.238 29.234 25.016 1 66.25 230 SER A C 1
ATOM 1841 O O . SER A 1 230 ? -5 28.047 25.219 1 66.25 230 SER A O 1
ATOM 1843 N N . LEU A 1 231 ? -4.711 29.781 23.875 1 83 231 LEU A N 1
ATOM 1844 C CA . LEU A 1 231 ? -3.383 29.484 23.344 1 83 231 LEU A CA 1
ATOM 1845 C C . LEU A 1 231 ? -2.412 29.141 24.469 1 83 231 LEU A C 1
ATOM 1847 O O . LEU A 1 231 ? -1.438 28.422 24.266 1 83 231 LEU A O 1
ATOM 1851 N N . ASP A 1 232 ? -2.902 29.578 25.703 1 85.69 232 ASP A N 1
ATOM 1852 C CA . ASP A 1 232 ? -1.986 29.406 26.828 1 85.69 232 ASP A CA 1
ATOM 1853 C C . ASP A 1 232 ? -2.52 28.391 27.828 1 85.69 232 ASP A C 1
ATOM 1855 O O . ASP A 1 232 ? -2.111 28.375 28.984 1 85.69 232 ASP A O 1
ATOM 1859 N N . ALA A 1 233 ? -3.453 27.578 27.344 1 87.25 233 ALA A N 1
ATOM 1860 C CA . ALA A 1 233 ? -4.023 26.578 28.234 1 87.25 233 ALA A CA 1
ATOM 1861 C C . ALA A 1 233 ? -2.936 25.672 28.812 1 87.25 233 ALA A C 1
ATOM 1863 O O . ALA A 1 233 ? -3.053 25.203 29.953 1 87.25 233 ALA A O 1
ATOM 1864 N N . TRP A 1 234 ? -1.885 25.516 28.125 1 92.62 234 TRP A N 1
ATOM 1865 C CA . TRP A 1 234 ? -0.792 24.641 28.562 1 92.62 234 TRP A CA 1
ATOM 1866 C C . TRP A 1 234 ? -0.09 25.219 29.781 1 92.62 234 TRP A C 1
ATOM 1868 O O . TRP A 1 234 ? 0.659 24.516 30.469 1 92.62 234 TRP A O 1
ATOM 1878 N N . ALA A 1 235 ? -0.367 26.484 30.109 1 92.5 235 ALA A N 1
ATOM 1879 C CA . ALA A 1 235 ? 0.302 27.156 31.219 1 92.5 235 ALA A CA 1
ATOM 1880 C C . ALA A 1 235 ? -0.608 27.234 32.438 1 92.5 235 ALA A C 1
ATOM 1882 O O . ALA A 1 235 ? -0.233 27.812 33.469 1 92.5 235 ALA A O 1
ATOM 1883 N N . ARG A 1 236 ? -1.72 26.641 32.344 1 90.5 236 ARG A N 1
ATOM 1884 C CA . ARG A 1 236 ? -2.658 26.641 33.438 1 90.5 236 ARG A CA 1
ATOM 1885 C C . ARG A 1 236 ? -2.357 25.516 34.438 1 90.5 236 ARG A C 1
ATOM 1887 O O . ARG A 1 236 ? -1.64 24.562 34.094 1 90.5 236 ARG A O 1
ATOM 1894 N N . PRO A 1 237 ? -2.904 25.625 35.594 1 90.12 237 PRO A N 1
ATOM 1895 C CA . PRO A 1 237 ? -2.65 24.594 36.594 1 90.12 237 PRO A CA 1
ATOM 1896 C C . PRO A 1 237 ? -3.145 23.219 36.156 1 90.12 237 PRO A C 1
ATOM 1898 O O . PRO A 1 237 ? -2.611 22.188 36.594 1 90.12 237 PRO A O 1
ATOM 1901 N N . SER A 1 238 ? -4.047 23.172 35.312 1 90.62 238 SER A N 1
ATOM 1902 C CA . SER A 1 238 ? -4.629 21.906 34.875 1 90.62 238 SER A CA 1
ATOM 1903 C C . SER A 1 238 ? -3.781 21.266 33.812 1 90.62 238 SER A C 1
ATOM 1905 O O . SER A 1 238 ? -4.09 20.156 33.344 1 90.62 238 SER A O 1
ATOM 1907 N N . SER A 1 239 ? -2.697 21.859 33.438 1 93.44 239 SER A N 1
ATOM 1908 C CA . SER A 1 239 ? -1.834 21.375 32.375 1 93.44 239 SER A CA 1
ATOM 1909 C C . SER A 1 239 ? -1.214 20.031 32.75 1 93.44 239 SER A C 1
ATOM 1911 O O . SER A 1 239 ? -0.805 19.812 33.906 1 93.44 239 SER A O 1
ATOM 1913 N N . PRO A 1 240 ? -1.176 19.172 31.797 1 94.81 240 PRO A N 1
ATOM 1914 C CA . PRO A 1 240 ? -0.47 17.922 32.062 1 94.81 240 PRO A CA 1
ATOM 1915 C C . PRO A 1 240 ? 1.048 18.078 32.062 1 94.81 240 PRO A C 1
ATOM 1917 O O . PRO A 1 240 ? 1.771 17.156 32.438 1 94.81 240 PRO A O 1
ATOM 1920 N N . ILE A 1 241 ? 1.55 19.172 31.719 1 96.56 241 ILE A N 1
ATOM 1921 C CA . ILE A 1 241 ? 2.975 19.469 31.828 1 96.56 241 ILE A CA 1
ATOM 1922 C C . ILE A 1 241 ? 3.262 20.125 33.156 1 96.56 241 ILE A C 1
ATOM 1924 O O . ILE A 1 241 ? 2.797 21.234 33.438 1 96.56 241 ILE A O 1
ATOM 1928 N N . PRO A 1 242 ? 4.043 19.453 33.938 1 96.75 242 PRO A N 1
ATOM 1929 C CA . PRO A 1 242 ? 4.348 20.031 35.25 1 96.75 242 PRO A CA 1
ATOM 1930 C C . PRO A 1 242 ? 5.035 21.391 35.156 1 96.75 242 PRO A C 1
ATOM 1932 O O . PRO A 1 242 ? 5.84 21.609 34.25 1 96.75 242 PRO A O 1
ATOM 1935 N N . LEU A 1 243 ? 4.746 22.203 36.156 1 96.06 243 LEU A N 1
ATOM 1936 C CA . LEU A 1 243 ? 5.262 23.578 36.156 1 96.06 243 LEU A CA 1
ATOM 1937 C C . LEU A 1 243 ? 6.785 23.578 36.094 1 96.06 243 LEU A C 1
ATOM 1939 O O . LEU A 1 243 ? 7.379 24.438 35.438 1 96.06 243 LEU A O 1
ATOM 1943 N N . GLU A 1 244 ? 7.398 22.656 36.812 1 95.88 244 GLU A N 1
ATOM 1944 C CA . GLU A 1 244 ? 8.859 22.578 36.844 1 95.88 244 GLU A CA 1
ATOM 1945 C C . GLU A 1 244 ? 9.406 22.312 35.438 1 95.88 244 GLU A C 1
ATOM 1947 O O . GLU A 1 244 ? 10.484 22.797 35.094 1 95.88 244 GLU A O 1
ATOM 1952 N N . VAL A 1 245 ? 8.703 21.547 34.688 1 97.12 245 VAL A N 1
ATOM 1953 C CA . VAL A 1 245 ? 9.094 21.25 33.312 1 97.12 245 VAL A CA 1
ATOM 1954 C C . VAL A 1 245 ? 8.844 22.453 32.406 1 97.12 245 VAL A C 1
ATOM 1956 O O . VAL A 1 245 ? 9.695 22.844 31.609 1 97.12 245 VAL A O 1
ATOM 1959 N N . GLN A 1 246 ? 7.676 23.109 32.562 1 96.75 246 GLN A N 1
ATOM 1960 C CA . GLN A 1 246 ? 7.34 24.297 31.781 1 96.75 246 GLN A CA 1
ATOM 1961 C C . GLN A 1 246 ? 8.438 25.359 31.891 1 96.75 246 GLN A C 1
ATOM 1963 O O . GLN A 1 246 ? 8.867 25.922 30.891 1 96.75 246 GLN A O 1
ATOM 1968 N N . LYS A 1 247 ? 8.906 25.531 33.062 1 95.81 247 LYS A N 1
ATOM 1969 C CA . LYS A 1 247 ? 9.852 26.609 33.375 1 95.81 247 LYS A CA 1
ATOM 1970 C C . LYS A 1 247 ? 11.195 26.359 32.719 1 95.81 247 LYS A C 1
ATOM 1972 O O . LYS A 1 247 ? 11.945 27.297 32.438 1 95.81 247 LYS A O 1
ATOM 1977 N N . LYS A 1 248 ? 11.477 25.156 32.406 1 96.19 248 LYS A N 1
ATOM 1978 C CA . LYS A 1 248 ? 12.781 24.812 31.844 1 96.19 248 LYS A CA 1
ATOM 1979 C C . LYS A 1 248 ? 12.727 24.703 30.328 1 96.19 248 LYS A C 1
ATOM 1981 O O . LYS A 1 248 ? 13.758 24.5 29.672 1 96.19 248 LYS A O 1
ATOM 1986 N N . THR A 1 249 ? 11.578 24.828 29.703 1 96.69 249 THR A N 1
ATOM 1987 C CA . THR A 1 249 ? 11.391 24.516 28.281 1 96.69 249 THR A CA 1
ATOM 1988 C C . THR A 1 249 ? 12.227 25.453 27.406 1 96.69 249 THR A C 1
ATOM 1990 O O . THR A 1 249 ? 12.812 25.016 26.422 1 96.69 249 THR A O 1
ATOM 1993 N N . CYS A 1 250 ? 12.273 26.734 27.734 1 95.5 250 CYS A N 1
ATOM 1994 C CA . CYS A 1 250 ? 13.023 27.688 26.922 1 95.5 250 CYS A CA 1
ATOM 1995 C C . CYS A 1 250 ? 14.523 27.422 27 1 95.5 250 CYS A C 1
ATOM 1997 O O . CYS A 1 250 ? 15.266 27.75 26.078 1 95.5 250 CYS A O 1
ATOM 1999 N N . ARG A 1 251 ? 14.953 26.859 28.047 1 94.25 251 ARG A N 1
ATOM 2000 C CA . ARG A 1 251 ? 16.359 26.469 28.188 1 94.25 251 ARG A CA 1
ATOM 2001 C C . ARG A 1 251 ? 16.609 25.141 27.484 1 94.25 251 ARG A C 1
ATOM 2003 O O . ARG A 1 251 ? 17.641 24.984 26.797 1 94.25 251 ARG A O 1
ATOM 2010 N N . ASP A 1 252 ? 15.766 24.219 27.562 1 94.75 252 ASP A N 1
ATOM 2011 C CA . ASP A 1 252 ? 15.992 22.844 27.156 1 94.75 252 ASP A CA 1
ATOM 2012 C C . ASP A 1 252 ? 15.664 22.641 25.672 1 94.75 252 ASP A C 1
ATOM 2014 O O . ASP A 1 252 ? 16.156 21.719 25.047 1 94.75 252 ASP A O 1
ATOM 2018 N N . LEU A 1 253 ? 14.766 23.469 25.125 1 95.81 253 LEU A N 1
ATOM 2019 C CA . LEU A 1 253 ? 14.305 23.312 23.75 1 95.81 253 LEU A CA 1
ATOM 2020 C C . LEU A 1 253 ? 14.719 24.516 22.891 1 95.81 253 LEU A C 1
ATOM 2022 O O . LEU A 1 253 ? 14.016 25.516 22.859 1 95.81 253 LEU A O 1
ATOM 2026 N N . GLU A 1 254 ? 15.688 24.344 22.156 1 94.81 254 GLU A N 1
ATOM 2027 C CA . GLU A 1 254 ? 16.25 25.438 21.344 1 94.81 254 GLU A CA 1
ATOM 2028 C C . GLU A 1 254 ? 15.266 25.891 20.266 1 94.81 254 GLU A C 1
ATOM 2030 O O . GLU A 1 254 ? 15.219 27.062 19.922 1 94.81 254 GLU A O 1
ATOM 2035 N N . LEU A 1 255 ? 14.5 24.969 19.781 1 95.44 255 LEU A N 1
ATOM 2036 C CA . LEU A 1 255 ? 13.57 25.297 18.703 1 95.44 255 LEU A CA 1
ATOM 2037 C C . LEU A 1 255 ? 12.539 26.312 19.172 1 95.44 255 LEU A C 1
ATOM 2039 O O . LEU A 1 255 ? 12.078 27.156 18.391 1 95.44 255 LEU A O 1
ATOM 2043 N N . LEU A 1 256 ? 12.125 26.25 20.438 1 95.69 256 LEU A N 1
ATOM 2044 C CA . LEU A 1 256 ? 11.203 27.25 20.969 1 95.69 256 LEU A CA 1
ATOM 2045 C C . LEU A 1 256 ? 11.773 28.656 20.828 1 95.69 256 LEU A C 1
ATOM 2047 O O . LEU A 1 256 ? 11.055 29.594 20.484 1 95.69 256 LEU A O 1
ATOM 2051 N N . GLN A 1 257 ? 13.023 28.703 21.109 1 93.38 257 GLN A N 1
ATOM 2052 C CA . GLN A 1 257 ? 13.711 29.984 20.984 1 93.38 257 GLN A CA 1
ATOM 2053 C C . GLN A 1 257 ? 13.781 30.438 19.531 1 93.38 257 GLN A C 1
ATOM 2055 O O . GLN A 1 257 ? 13.484 31.594 19.219 1 93.38 257 GLN A O 1
ATOM 2060 N N . LEU A 1 258 ? 14.133 29.516 18.719 1 94.19 258 LEU A N 1
ATOM 2061 C CA . LEU A 1 258 ? 14.305 29.844 17.312 1 94.19 258 LEU A CA 1
ATOM 2062 C C . LEU A 1 258 ? 12.977 30.219 16.672 1 94.19 258 LEU A C 1
ATOM 2064 O O . LEU A 1 258 ? 12.938 31.016 15.727 1 94.19 258 LEU A O 1
ATOM 2068 N N . LEU A 1 259 ? 11.891 29.75 17.188 1 95.06 259 LEU A N 1
ATOM 2069 C CA . LEU A 1 259 ? 10.562 30.047 16.656 1 95.06 259 LEU A CA 1
ATOM 2070 C C . LEU A 1 259 ? 9.945 31.234 17.391 1 95.06 259 LEU A C 1
ATOM 2072 O O . LEU A 1 259 ? 8.773 31.547 17.188 1 95.06 259 LEU A O 1
ATOM 2076 N N . ASN A 1 260 ? 10.664 31.828 18.328 1 94.31 260 ASN A N 1
ATOM 2077 C CA . ASN A 1 260 ? 10.266 33.031 19.031 1 94.31 260 ASN A CA 1
ATOM 2078 C C . ASN A 1 260 ? 9.133 32.781 20.016 1 94.31 260 ASN A C 1
ATOM 2080 O O . ASN A 1 260 ? 8.266 33.625 20.219 1 94.31 260 ASN A O 1
ATOM 2084 N N . TYR A 1 261 ? 9.164 31.562 20.578 1 95.12 261 TYR A N 1
ATOM 2085 C CA . TYR A 1 261 ? 8.156 31.234 21.594 1 95.12 261 TYR A CA 1
ATOM 2086 C C . TYR A 1 261 ? 8.688 31.5 23 1 95.12 261 TYR A C 1
ATOM 2088 O O . TYR A 1 261 ? 7.969 31.328 23.984 1 95.12 261 TYR A O 1
ATOM 2096 N N . CYS A 1 262 ? 9.922 31.938 23.094 1 94.5 262 CYS A N 1
ATOM 2097 C CA . CYS A 1 262 ? 10.531 32.25 24.391 1 94.5 262 CYS A CA 1
ATOM 2098 C C . CYS A 1 262 ? 10.742 33.75 24.562 1 94.5 262 CYS A C 1
ATOM 2100 O O . CYS A 1 262 ? 11.406 34.375 23.734 1 94.5 262 CYS A O 1
ATOM 2102 N N . PRO A 1 263 ? 10.117 34.25 25.641 1 91.38 263 PRO A N 1
ATOM 2103 C CA . PRO A 1 263 ? 10.336 35.688 25.922 1 91.38 263 PRO A CA 1
ATOM 2104 C C . PRO A 1 263 ? 11.734 35.969 26.469 1 91.38 263 PRO A C 1
ATOM 2106 O O . PRO A 1 263 ? 12.5 35.031 26.734 1 91.38 263 PRO A O 1
ATOM 2109 N N . SER A 1 264 ? 11.984 37.25 26.531 1 86.81 264 SER A N 1
ATOM 2110 C CA . SER A 1 264 ? 13.273 37.656 27.078 1 86.81 264 SER A CA 1
ATOM 2111 C C . SER A 1 264 ? 13.406 37.281 28.547 1 86.81 264 SER A C 1
ATOM 2113 O O . SER A 1 264 ? 14.492 36.969 29.016 1 86.81 264 SER A O 1
ATOM 2115 N N . LYS A 1 265 ? 12.305 37.344 29.25 1 86.75 265 LYS A N 1
ATOM 2116 C CA . LYS A 1 265 ? 12.266 36.938 30.656 1 86.75 265 LYS A CA 1
ATOM 2117 C C . LYS A 1 265 ? 11.141 35.938 30.906 1 86.75 265 LYS A C 1
ATOM 2119 O O . LYS A 1 265 ? 10.016 36.156 30.438 1 86.75 265 LYS A O 1
ATOM 2124 N N . GLY A 1 266 ? 11.5 34.906 31.547 1 89.06 266 GLY A N 1
ATOM 2125 C CA . GLY A 1 266 ? 10.508 33.906 31.859 1 89.06 266 GLY A CA 1
ATOM 2126 C C . GLY A 1 266 ? 10.289 32.906 30.734 1 89.06 266 GLY A C 1
ATOM 2127 O O . GLY A 1 266 ? 11.219 32.625 29.969 1 89.06 266 GLY A O 1
ATOM 2128 N N . TYR A 1 267 ? 9.133 32.188 30.766 1 91.81 267 TYR A N 1
ATOM 2129 C CA . TYR A 1 267 ? 8.898 31.141 29.797 1 91.81 267 TYR A CA 1
ATOM 2130 C C . TYR A 1 267 ? 7.527 31.297 29.141 1 91.81 267 TYR A C 1
ATOM 2132 O O . TYR A 1 267 ? 7.184 30.547 28.219 1 91.81 267 TYR A O 1
ATOM 2140 N N . LEU A 1 268 ? 6.758 32.281 29.562 1 89.94 268 LEU A N 1
ATOM 2141 C CA . LEU A 1 268 ? 5.43 32.5 29 1 89.94 268 LEU A CA 1
ATOM 2142 C C . LEU A 1 268 ? 5.5 33.438 27.797 1 89.94 268 LEU A C 1
ATOM 2144 O O . LEU A 1 268 ? 5.863 34.594 27.922 1 89.94 268 LEU A O 1
ATOM 2148 N N . PRO A 1 269 ? 5.109 32.875 26.656 1 86.94 269 PRO A N 1
ATOM 2149 C CA . PRO A 1 269 ? 5.195 33.719 25.469 1 86.94 269 PRO A CA 1
ATOM 2150 C C . PRO A 1 269 ? 4.059 34.719 25.375 1 86.94 269 PRO A C 1
ATOM 2152 O O . PRO A 1 269 ? 3.006 34.562 26 1 86.94 269 PRO A O 1
ATOM 2155 N N . GLN A 1 270 ? 4.406 35.906 24.734 1 87.06 270 GLN A N 1
ATOM 2156 C CA . GLN A 1 270 ? 3.379 36.844 24.281 1 87.06 270 GLN A CA 1
ATOM 2157 C C . GLN A 1 270 ? 2.979 36.531 22.828 1 87.06 270 GLN A C 1
ATOM 2159 O O . GLN A 1 270 ? 3.545 37.094 21.891 1 87.06 270 GLN A O 1
ATOM 2164 N N . TYR A 1 271 ? 1.969 35.781 22.656 1 89.69 271 TYR A N 1
ATOM 2165 C CA . TYR A 1 271 ? 1.606 35.281 21.344 1 89.69 271 TYR A CA 1
ATOM 2166 C C . TYR A 1 271 ? 1.227 36.406 20.406 1 89.69 271 TYR A C 1
ATOM 2168 O O . TYR A 1 271 ? 1.429 36.281 19.188 1 89.69 271 TYR A O 1
ATOM 2176 N N . LYS A 1 272 ? 0.694 37.5 20.906 1 84.88 272 LYS A N 1
ATOM 2177 C CA . LYS A 1 272 ? 0.247 38.625 20.094 1 84.88 272 LYS A CA 1
ATOM 2178 C C . LYS A 1 272 ? 1.417 39.281 19.359 1 84.88 272 LYS A C 1
ATOM 2180 O O . LYS A 1 272 ? 1.229 39.906 18.312 1 84.88 272 LYS A O 1
ATOM 2185 N N . THR A 1 273 ? 2.592 39.031 19.891 1 85.88 273 THR A N 1
ATOM 2186 C CA . THR A 1 273 ? 3.729 39.75 19.328 1 85.88 273 THR A CA 1
ATOM 2187 C C . THR A 1 273 ? 4.664 38.812 18.594 1 85.88 273 THR A C 1
ATOM 2189 O O . THR A 1 273 ? 5.734 39.219 18.125 1 85.88 273 THR A O 1
ATOM 2192 N N . ILE A 1 274 ? 4.297 37.594 18.5 1 88.38 274 ILE A N 1
ATOM 2193 C CA . ILE A 1 274 ? 5.137 36.656 17.766 1 88.38 274 ILE A CA 1
ATOM 2194 C C . ILE A 1 274 ? 5.121 37 16.266 1 88.38 274 ILE A C 1
ATOM 2196 O O . ILE A 1 274 ? 4.066 37.312 15.711 1 88.38 274 ILE A O 1
ATOM 2200 N N . PRO A 1 275 ? 6.301 37.031 15.672 1 87.25 275 PRO A N 1
ATOM 2201 C CA . PRO A 1 275 ? 6.336 37.344 14.25 1 87.25 275 PRO A CA 1
ATOM 2202 C C . PRO A 1 275 ? 5.535 36.375 13.398 1 87.25 275 PRO A C 1
ATOM 2204 O O . PRO A 1 275 ? 5.512 35.156 13.68 1 87.25 275 PRO A O 1
ATOM 2207 N N . TRP A 1 276 ? 5.012 36.906 12.32 1 80.06 276 TRP A N 1
ATOM 2208 C CA . TRP A 1 276 ? 4.215 36.094 11.414 1 80.06 276 TRP A CA 1
ATOM 2209 C C . TRP A 1 276 ? 5.098 35.125 10.641 1 80.06 276 TRP A C 1
ATOM 2211 O O . TRP A 1 276 ? 4.695 33.969 10.391 1 80.06 276 TRP A O 1
ATOM 2221 N N . ASP A 1 277 ? 6.203 35.594 10.273 1 82.19 277 ASP A N 1
ATOM 2222 C CA . ASP A 1 277 ? 7.176 34.75 9.586 1 82.19 277 ASP A CA 1
ATOM 2223 C C . ASP A 1 277 ? 8.125 34.094 10.586 1 82.19 277 ASP A C 1
ATOM 2225 O O . ASP A 1 277 ? 7.926 34.156 11.797 1 82.19 277 ASP A O 1
ATOM 2229 N N . ILE A 1 278 ? 8.914 33.219 10.133 1 86.81 278 ILE A N 1
ATOM 2230 C CA . ILE A 1 278 ? 9.961 32.594 10.938 1 86.81 278 ILE A CA 1
ATOM 2231 C C . ILE A 1 278 ? 11.305 33.25 10.641 1 86.81 278 ILE A C 1
ATOM 2233 O O . ILE A 1 278 ? 12.023 32.844 9.734 1 86.81 278 ILE A O 1
ATOM 2237 N N . PRO A 1 279 ? 11.547 34.281 11.492 1 83.69 279 PRO A N 1
ATOM 2238 C CA . PRO A 1 279 ? 12.742 35.062 11.188 1 83.69 279 PRO A CA 1
ATOM 2239 C C . PRO A 1 279 ? 14.023 34.219 11.172 1 83.69 279 PRO A C 1
ATOM 2241 O O . PRO A 1 279 ? 14.938 34.5 10.398 1 83.69 279 PRO A O 1
ATOM 2244 N N . LYS A 1 280 ? 14.109 33.281 11.938 1 86.62 280 LYS A N 1
ATOM 2245 C CA . LYS A 1 280 ? 15.32 32.469 12.062 1 86.62 280 LYS A CA 1
ATOM 2246 C C . LYS A 1 280 ? 15.188 31.156 11.281 1 86.62 280 LYS A C 1
ATOM 2248 O O . LYS A 1 280 ? 15.719 30.125 11.695 1 86.62 280 LYS A O 1
ATOM 2253 N N . LEU A 1 281 ? 14.422 31.219 10.219 1 87.5 281 LEU A N 1
ATOM 2254 C CA . LEU A 1 281 ? 14.188 30.016 9.406 1 87.5 281 LEU A CA 1
ATOM 2255 C C . LEU A 1 281 ? 15.508 29.438 8.922 1 87.5 281 LEU A C 1
ATOM 2257 O O . LEU A 1 281 ? 15.695 28.219 8.953 1 87.5 281 LEU A O 1
ATOM 2261 N N . LYS A 1 282 ? 16.438 30.266 8.492 1 88.44 282 LYS A N 1
ATOM 2262 C CA . LYS A 1 282 ? 17.734 29.797 7.992 1 88.44 282 LYS A CA 1
ATOM 2263 C C . LYS A 1 282 ? 18.5 29.078 9.078 1 88.44 282 LYS A C 1
ATOM 2265 O O . LYS A 1 282 ? 19.188 28.078 8.805 1 88.44 282 LYS A O 1
ATOM 2270 N N . GLU A 1 283 ? 18.391 29.562 10.266 1 89.06 283 GLU A N 1
ATOM 2271 C CA . GLU A 1 283 ? 19.062 28.922 11.391 1 89.06 283 GLU A CA 1
ATOM 2272 C C . GLU A 1 283 ? 18.453 27.547 11.68 1 89.06 283 GLU A C 1
ATOM 2274 O O . GLU A 1 283 ? 19.172 26.609 12.031 1 89.06 283 GLU A O 1
ATOM 2279 N N . ILE A 1 284 ? 17.203 27.438 11.547 1 91.19 284 ILE A N 1
ATOM 2280 C CA . ILE A 1 284 ? 16.516 26.172 11.805 1 91.19 284 ILE A CA 1
ATOM 2281 C C . ILE A 1 284 ? 16.891 25.156 10.734 1 91.19 284 ILE A C 1
ATOM 2283 O O . ILE A 1 284 ? 17.016 23.969 11.023 1 91.19 284 ILE A O 1
ATOM 2287 N N . GLN A 1 285 ? 17.078 25.578 9.523 1 89.06 285 GLN A N 1
ATOM 2288 C CA . GLN A 1 285 ? 17.438 24.703 8.414 1 89.06 285 GLN A CA 1
ATOM 2289 C C . GLN A 1 285 ? 18.75 23.984 8.672 1 89.06 285 GLN A C 1
ATOM 2291 O O . GLN A 1 285 ? 18.953 22.859 8.203 1 89.06 285 GLN A O 1
ATOM 2296 N N . SER A 1 286 ? 19.594 24.609 9.492 1 84.88 286 SER A N 1
ATOM 2297 C CA . SER A 1 286 ? 20.875 24 9.805 1 84.88 286 SER A CA 1
ATOM 2298 C C . SER A 1 286 ? 20.875 23.406 11.211 1 84.88 286 SER A C 1
ATOM 2300 O O . SER A 1 286 ? 21.906 22.891 11.664 1 84.88 286 SER A O 1
ATOM 2302 N N . PHE A 1 287 ? 19.781 23.422 11.766 1 84.12 287 PHE A N 1
ATOM 2303 C CA . PHE A 1 287 ? 19.609 23.016 13.164 1 84.12 287 PHE A CA 1
ATOM 2304 C C . PHE A 1 287 ? 19.625 21.5 13.289 1 84.12 287 PHE A C 1
ATOM 2306 O O . PHE A 1 287 ? 18.953 20.797 12.531 1 84.12 287 PHE A O 1
ATOM 2313 N N . VAL A 1 288 ? 20.469 20.906 14.086 1 75.25 288 VAL A N 1
ATOM 2314 C CA . VAL A 1 288 ? 20.484 19.484 14.438 1 75.25 288 VAL A CA 1
ATOM 2315 C C . VAL A 1 288 ? 20.047 19.312 15.898 1 75.25 288 VAL A C 1
ATOM 2317 O O . VAL A 1 288 ? 20.766 19.734 16.812 1 75.25 288 VAL A O 1
ATOM 2320 N N . PRO A 1 289 ? 18.828 18.844 16.047 1 69.5 289 PRO A N 1
ATOM 2321 C CA . PRO A 1 289 ? 18.391 18.734 17.438 1 69.5 289 PRO A CA 1
ATOM 2322 C C . PRO A 1 289 ? 19.312 17.828 18.281 1 69.5 289 PRO A C 1
ATOM 2324 O O . PRO A 1 289 ? 19.906 16.891 17.75 1 69.5 289 PRO A O 1
ATOM 2327 N N . LYS A 1 290 ? 19.672 18.172 19.469 1 60.16 290 LYS A N 1
ATOM 2328 C CA . LYS A 1 290 ? 20.469 17.359 20.406 1 60.16 290 LYS A CA 1
ATOM 2329 C C . LYS A 1 290 ? 19.688 16.141 20.859 1 60.16 290 LYS A C 1
ATOM 2331 O O . LYS A 1 290 ? 18.469 16.203 21.047 1 60.16 290 LYS A O 1
ATOM 2336 N N . MET B 1 1 ? -14.852 12.086 -12.898 1 30.83 1 MET B N 1
ATOM 2337 C CA . MET B 1 1 ? -15.18 11.078 -11.898 1 30.83 1 MET B CA 1
ATOM 2338 C C . MET B 1 1 ? -15.195 9.68 -12.516 1 30.83 1 MET B C 1
ATOM 2340 O O . MET B 1 1 ? -14.602 8.75 -11.977 1 30.83 1 MET B O 1
ATOM 2344 N N . LEU B 1 2 ? -15.969 9.75 -13.586 1 35.25 2 LEU B N 1
ATOM 2345 C CA . LEU B 1 2 ? -16.281 8.555 -14.359 1 35.25 2 LEU B CA 1
ATOM 2346 C C . LEU B 1 2 ? -15.094 8.117 -15.195 1 35.25 2 LEU B C 1
ATOM 2348 O O . LEU B 1 2 ? -14.992 6.949 -15.578 1 35.25 2 LEU B O 1
ATOM 2352 N N . ARG B 1 3 ? -14.508 9.156 -15.562 1 35.28 3 ARG B N 1
ATOM 2353 C CA . ARG B 1 3 ? -13.523 8.836 -16.594 1 35.28 3 ARG B CA 1
ATOM 2354 C C . ARG B 1 3 ? -12.328 8.094 -16 1 35.28 3 ARG B C 1
ATOM 2356 O O . ARG B 1 3 ? -11.797 7.172 -16.625 1 35.28 3 ARG B O 1
ATOM 2363 N N . ASP B 1 4 ? -11.828 8.609 -14.859 1 39.31 4 ASP B N 1
ATOM 2364 C CA . ASP B 1 4 ? -10.656 8.031 -14.227 1 39.31 4 ASP B CA 1
ATOM 2365 C C . ASP B 1 4 ? -10.938 6.609 -13.742 1 39.31 4 ASP B C 1
ATOM 2367 O O . ASP B 1 4 ? -10.047 5.754 -13.766 1 39.31 4 ASP B O 1
ATOM 2371 N N . PHE B 1 5 ? -12.18 6.461 -13.344 1 41.53 5 PHE B N 1
ATOM 2372 C CA . PHE B 1 5 ? -12.609 5.098 -13.047 1 41.53 5 PHE B CA 1
ATOM 2373 C C . PHE B 1 5 ? -12.508 4.219 -14.289 1 41.53 5 PHE B C 1
ATOM 2375 O O . PHE B 1 5 ? -12.172 3.035 -14.188 1 41.53 5 PHE B O 1
ATOM 2382 N N . LYS B 1 6 ? -12.805 4.855 -15.32 1 40.53 6 LYS B N 1
ATOM 2383 C CA . LYS B 1 6 ? -12.805 4.133 -16.594 1 40.53 6 LYS B CA 1
ATOM 2384 C C . LYS B 1 6 ? -11.391 3.699 -16.969 1 40.53 6 LYS B C 1
ATOM 2386 O O . LYS B 1 6 ? -11.188 2.594 -17.484 1 40.53 6 LYS B O 1
ATOM 2391 N N . LEU B 1 7 ? -10.516 4.633 -16.766 1 42.31 7 LEU B N 1
ATOM 2392 C CA . LEU B 1 7 ? -9.156 4.312 -17.172 1 42.31 7 LEU B CA 1
ATOM 2393 C C . LEU B 1 7 ? -8.602 3.154 -16.359 1 42.31 7 LEU B C 1
ATOM 2395 O O . LEU B 1 7 ? -7.992 2.234 -16.906 1 42.31 7 LEU B O 1
ATOM 2399 N N . TYR B 1 8 ? -8.758 3.273 -15.109 1 44.12 8 TYR B N 1
ATOM 2400 C CA . TYR B 1 8 ? -8.336 2.143 -14.289 1 44.12 8 TYR B CA 1
ATOM 2401 C C . TYR B 1 8 ? -9.125 0.887 -14.641 1 44.12 8 TYR B C 1
ATOM 2403 O O . TYR B 1 8 ? -8.586 -0.223 -14.602 1 44.12 8 TYR B O 1
ATOM 2411 N N . SER B 1 9 ? -10.305 1.165 -15.117 1 45.06 9 SER B N 1
ATOM 2412 C CA . SER B 1 9 ? -11.125 0.029 -15.508 1 45.06 9 SER B CA 1
ATOM 2413 C C . SER B 1 9 ? -10.562 -0.659 -16.75 1 45.06 9 SER B C 1
ATOM 2415 O O . SER B 1 9 ? -10.523 -1.89 -16.828 1 45.06 9 SER B O 1
ATOM 2417 N N . GLU B 1 10 ? -10.172 0.128 -17.672 1 47.25 10 GLU B N 1
ATOM 2418 C CA . GLU B 1 10 ? -9.734 -0.508 -18.922 1 47.25 10 GLU B CA 1
ATOM 2419 C C . GLU B 1 10 ? -8.422 -1.255 -18.719 1 47.25 10 GLU B C 1
ATOM 2421 O O . GLU B 1 10 ? -8.227 -2.336 -19.281 1 47.25 10 GLU B O 1
ATOM 2426 N N . LEU B 1 11 ? -7.562 -0.637 -18.078 1 46.56 11 LEU B N 1
ATOM 2427 C CA . LEU B 1 11 ? -6.285 -1.295 -17.828 1 46.56 11 LEU B CA 1
ATOM 2428 C C . LEU B 1 11 ? -6.484 -2.578 -17.031 1 46.56 11 LEU B C 1
ATOM 2430 O O . LEU B 1 11 ? -5.742 -3.549 -17.203 1 46.56 11 LEU B O 1
ATOM 2434 N N . ALA B 1 12 ? -7.539 -2.502 -16.188 1 50.44 12 ALA B N 1
ATOM 2435 C CA . ALA B 1 12 ? -7.867 -3.697 -15.406 1 50.44 12 ALA B CA 1
ATOM 2436 C C . ALA B 1 12 ? -8.281 -4.844 -16.328 1 50.44 12 ALA B C 1
ATOM 2438 O O . ALA B 1 12 ? -8.133 -6.016 -15.969 1 50.44 12 ALA B O 1
ATOM 2439 N N . THR B 1 13 ? -8.414 -4.504 -17.672 1 56.91 13 THR B N 1
ATOM 2440 C CA . THR B 1 13 ? -8.977 -5.516 -18.547 1 56.91 13 THR B CA 1
ATOM 2441 C C . THR B 1 13 ? -7.875 -6.391 -19.141 1 56.91 13 THR B C 1
ATOM 2443 O O . THR B 1 13 ? -8.148 -7.465 -19.688 1 56.91 13 THR B O 1
ATOM 2446 N N . ARG B 1 14 ? -6.613 -6.145 -18.797 1 75.31 14 ARG B N 1
ATOM 2447 C CA . ARG B 1 14 ? -5.598 -6.941 -19.484 1 75.31 14 ARG B CA 1
ATOM 2448 C C . ARG B 1 14 ? -4.684 -7.637 -18.484 1 75.31 14 ARG B C 1
ATOM 2450 O O . ARG B 1 14 ? -3.553 -7.996 -18.812 1 75.31 14 ARG B O 1
ATOM 2457 N N . THR B 1 15 ? -5.219 -7.758 -17.297 1 81.19 15 THR B N 1
ATOM 2458 C CA . THR B 1 15 ? -4.348 -8.289 -16.25 1 81.19 15 THR B CA 1
ATOM 2459 C C . THR B 1 15 ? -4.586 -9.789 -16.062 1 81.19 15 THR B C 1
ATOM 2461 O O . THR B 1 15 ? -5.73 -10.234 -16.031 1 81.19 15 THR B O 1
ATOM 2464 N N . VAL B 1 16 ? -3.496 -10.516 -16.078 1 83.75 16 VAL B N 1
ATOM 2465 C CA . VAL B 1 16 ? -3.514 -11.938 -15.789 1 83.75 16 VAL B CA 1
ATOM 2466 C C . VAL B 1 16 ? -2.711 -12.219 -14.523 1 83.75 16 VAL B C 1
ATOM 2468 O O . VAL B 1 16 ? -1.562 -11.789 -14.398 1 83.75 16 VAL B O 1
ATOM 2471 N N . PHE B 1 17 ? -3.332 -12.828 -13.555 1 83.25 17 PHE B N 1
ATOM 2472 C CA . PHE B 1 17 ? -2.629 -13.242 -12.344 1 83.25 17 PHE B CA 1
ATOM 2473 C C . PHE B 1 17 ? -2.215 -14.703 -12.43 1 83.25 17 PHE B C 1
ATOM 2475 O O . PHE B 1 17 ? -3.012 -15.562 -12.82 1 83.25 17 PHE B O 1
ATOM 2482 N N . LEU B 1 18 ? -1.037 -14.875 -12.195 1 79.94 18 LEU B N 1
ATOM 2483 C CA . LEU B 1 18 ? -0.455 -16.219 -12.234 1 79.94 18 LEU B CA 1
ATOM 2484 C C . LEU B 1 18 ? 0.104 -16.609 -10.875 1 79.94 18 LEU B C 1
ATOM 2486 O O . LEU B 1 18 ? 0.877 -15.859 -10.273 1 79.94 18 LEU B O 1
ATOM 2490 N N . SER B 1 19 ? -0.436 -17.594 -10.305 1 76.38 19 SER B N 1
ATOM 2491 C CA . SER B 1 19 ? 0.076 -18.094 -9.031 1 76.38 19 SER B CA 1
ATOM 2492 C C . SER B 1 19 ? 0.581 -19.531 -9.156 1 76.38 19 SER B C 1
ATOM 2494 O O . SER B 1 19 ? -0.05 -20.359 -9.82 1 76.38 19 SER B O 1
ATOM 2496 N N . GLN B 1 20 ? 1.777 -19.703 -8.727 1 67.44 20 GLN B N 1
ATOM 2497 C CA . GLN B 1 20 ? 2.387 -21.016 -8.562 1 67.44 20 GLN B CA 1
ATOM 2498 C C . GLN B 1 20 ? 3.254 -21.078 -7.305 1 67.44 20 GLN B C 1
ATOM 2500 O O . GLN B 1 20 ? 4.23 -20.328 -7.188 1 67.44 20 GLN B O 1
ATOM 2505 N N . LEU B 1 21 ? 2.758 -21.75 -6.305 1 59.62 21 LEU B N 1
ATOM 2506 C CA . LEU B 1 21 ? 3.553 -21.797 -5.082 1 59.62 21 LEU B CA 1
ATOM 2507 C C . LEU B 1 21 ? 4.984 -22.234 -5.379 1 59.62 21 LEU B C 1
ATOM 2509 O O . LEU B 1 21 ? 5.934 -21.719 -4.793 1 59.62 21 LEU B O 1
ATOM 2513 N N . THR B 1 22 ? 5.082 -23.391 -6.148 1 55.06 22 THR B N 1
ATOM 2514 C CA . THR B 1 22 ? 6.43 -23.906 -6.34 1 55.06 22 THR B CA 1
ATOM 2515 C C . THR B 1 22 ? 6.664 -24.281 -7.801 1 55.06 22 THR B C 1
ATOM 2517 O O . THR B 1 22 ? 5.766 -24.797 -8.469 1 55.06 22 THR B O 1
ATOM 2520 N N . GLY B 1 23 ? 7.84 -23.828 -8.383 1 54.38 23 GLY B N 1
ATOM 2521 C CA . GLY B 1 23 ? 8.242 -24.234 -9.727 1 54.38 23 GLY B CA 1
ATOM 2522 C C . GLY B 1 23 ? 7.73 -23.297 -10.805 1 54.38 23 GLY B C 1
ATOM 2523 O O . GLY B 1 23 ? 7.449 -23.734 -11.922 1 54.38 23 GLY B O 1
ATOM 2524 N N . THR B 1 24 ? 7.297 -22.047 -10.414 1 56.38 24 THR B N 1
ATOM 2525 C CA . THR B 1 24 ? 6.461 -21.141 -11.188 1 56.38 24 THR B CA 1
ATOM 2526 C C . THR B 1 24 ? 7.238 -20.562 -12.367 1 56.38 24 THR B C 1
ATOM 2528 O O . THR B 1 24 ? 6.684 -19.812 -13.18 1 56.38 24 THR B O 1
ATOM 2531 N N . GLY B 1 25 ? 8.312 -21.094 -12.586 1 71 25 GLY B N 1
ATOM 2532 C CA . GLY B 1 25 ? 9.07 -20.359 -13.594 1 71 25 GLY B CA 1
ATOM 2533 C C . GLY B 1 25 ? 8.734 -20.766 -15.016 1 71 25 GLY B C 1
ATOM 2534 O O . GLY B 1 25 ? 8.727 -19.922 -15.922 1 71 25 GLY B O 1
ATOM 2535 N N . LEU B 1 26 ? 8.211 -22.031 -15.148 1 78.56 26 LEU B N 1
ATOM 2536 C CA . LEU B 1 26 ? 7.992 -22.516 -16.516 1 78.56 26 LEU B CA 1
ATOM 2537 C C . LEU B 1 26 ? 6.805 -21.797 -17.156 1 78.56 26 LEU B C 1
ATOM 2539 O O . LEU B 1 26 ? 6.906 -21.281 -18.266 1 78.56 26 LEU B O 1
ATOM 2543 N N . MET B 1 27 ? 5.668 -21.781 -16.484 1 86.06 27 MET B N 1
ATOM 2544 C CA . MET B 1 27 ? 4.484 -21.109 -17.016 1 86.06 27 MET B CA 1
ATOM 2545 C C . MET B 1 27 ? 4.781 -19.641 -17.312 1 86.06 27 MET B C 1
ATOM 2547 O O . MET B 1 27 ? 4.391 -19.125 -18.359 1 86.06 27 MET B O 1
ATOM 2551 N N . ARG B 1 28 ? 5.434 -19.047 -16.453 1 85.5 28 ARG B N 1
ATOM 2552 C CA . ARG B 1 28 ? 5.766 -17.625 -16.609 1 85.5 28 ARG B CA 1
ATOM 2553 C C . ARG B 1 28 ? 6.605 -17.406 -17.859 1 85.5 28 ARG B C 1
ATOM 2555 O O . ARG B 1 28 ? 6.336 -16.484 -18.641 1 85.5 28 ARG B O 1
ATOM 2562 N N . ILE B 1 29 ? 7.574 -18.203 -18.047 1 84.06 29 ILE B N 1
ATOM 2563 C CA . ILE B 1 29 ? 8.5 -18.062 -19.172 1 84.06 29 ILE B CA 1
ATOM 2564 C C . ILE B 1 29 ? 7.762 -18.312 -20.484 1 84.06 29 ILE B C 1
ATOM 2566 O O . ILE B 1 29 ? 7.973 -17.609 -21.469 1 84.06 29 ILE B O 1
ATOM 2570 N N . LYS B 1 30 ? 6.957 -19.328 -20.484 1 88.38 30 LYS B N 1
ATOM 2571 C CA . LYS B 1 30 ? 6.203 -19.641 -21.688 1 88.38 30 LYS B CA 1
ATOM 2572 C C . LYS B 1 30 ? 5.23 -18.531 -22.047 1 88.38 30 LYS B C 1
ATOM 2574 O O . LYS B 1 30 ? 5.086 -18.172 -23.219 1 88.38 30 LYS B O 1
ATOM 2579 N N . MET B 1 31 ? 4.629 -17.938 -21.047 1 89.94 31 MET B N 1
ATOM 2580 C CA . MET B 1 31 ? 3.73 -16.812 -21.266 1 89.94 31 MET B CA 1
ATOM 2581 C C . MET B 1 31 ? 4.504 -15.586 -21.734 1 89.94 31 MET B C 1
ATOM 2583 O O . MET B 1 31 ? 4.082 -14.898 -22.672 1 89.94 31 MET B O 1
ATOM 2587 N N . ASP B 1 32 ? 5.625 -15.414 -21.141 1 89.31 32 ASP B N 1
ATOM 2588 C CA . ASP B 1 32 ? 6.43 -14.234 -21.438 1 89.31 32 ASP B CA 1
ATOM 2589 C C . ASP B 1 32 ? 7.023 -14.32 -22.844 1 89.31 32 ASP B C 1
ATOM 2591 O O . ASP B 1 32 ? 7.434 -13.305 -23.422 1 89.31 32 ASP B O 1
ATOM 2595 N N . ALA B 1 33 ? 7.156 -15.531 -23.344 1 89.19 33 ALA B N 1
ATOM 2596 C CA . ALA B 1 33 ? 7.684 -15.734 -24.688 1 89.19 33 ALA B CA 1
ATOM 2597 C C . ALA B 1 33 ? 6.715 -15.195 -25.734 1 89.19 33 ALA B C 1
ATOM 2599 O O . ALA B 1 33 ? 7.125 -14.828 -26.844 1 89.19 33 ALA B O 1
ATOM 2600 N N . HIS B 1 34 ? 5.441 -15.188 -25.422 1 92 34 HIS B N 1
ATOM 2601 C CA . HIS B 1 34 ? 4.438 -14.703 -26.359 1 92 34 HIS B CA 1
ATOM 2602 C C . HIS B 1 34 ? 4.531 -13.195 -26.547 1 92 34 HIS B C 1
ATOM 2604 O O . HIS B 1 34 ? 4.609 -12.453 -25.562 1 92 34 HIS B O 1
ATOM 2610 N N . PRO B 1 35 ? 4.473 -12.664 -27.75 1 91.62 35 PRO B N 1
ATOM 2611 C CA . PRO B 1 35 ? 4.648 -11.234 -27.984 1 91.62 35 PRO B CA 1
ATOM 2612 C C . PRO B 1 35 ? 3.521 -10.391 -27.391 1 91.62 35 PRO B C 1
ATOM 2614 O O . PRO B 1 35 ? 3.703 -9.203 -27.125 1 91.62 35 PRO B O 1
ATOM 2617 N N . TRP B 1 36 ? 2.373 -11.016 -27.125 1 93 36 TRP B N 1
ATOM 2618 C CA . TRP B 1 36 ? 1.229 -10.273 -26.609 1 93 36 TRP B CA 1
ATOM 2619 C C . TRP B 1 36 ? 1.194 -10.32 -25.078 1 93 36 TRP B C 1
ATOM 2621 O O . TRP B 1 36 ? 0.309 -9.734 -24.453 1 93 36 TRP B O 1
ATOM 2631 N N . ILE B 1 37 ? 2.166 -11 -24.453 1 92.31 37 ILE B N 1
ATOM 2632 C CA . ILE B 1 37 ? 2.148 -11.164 -23 1 92.31 37 ILE B CA 1
ATOM 2633 C C . ILE B 1 37 ? 3.48 -10.695 -22.406 1 92.31 37 ILE B C 1
ATOM 2635 O O . ILE B 1 37 ? 4.547 -11.008 -22.953 1 92.31 37 ILE B O 1
ATOM 2639 N N . ARG B 1 38 ? 3.416 -9.906 -21.469 1 91.06 38 ARG B N 1
ATOM 2640 C CA . ARG B 1 38 ? 4.578 -9.602 -20.641 1 91.06 38 ARG B CA 1
ATOM 2641 C C . ARG B 1 38 ? 4.402 -10.164 -19.234 1 91.06 38 ARG B C 1
ATOM 2643 O O . ARG B 1 38 ? 3.48 -9.773 -18.516 1 91.06 38 ARG B O 1
ATOM 2650 N N . CYS B 1 39 ? 5.184 -11.062 -18.922 1 87.12 39 CYS B N 1
ATOM 2651 C CA . CYS B 1 39 ? 5.18 -11.672 -17.594 1 87.12 39 CYS B CA 1
ATOM 2652 C C . CYS B 1 39 ? 6.539 -11.539 -16.922 1 87.12 39 CYS B C 1
ATOM 2654 O O . CYS B 1 39 ? 7.461 -12.305 -17.219 1 87.12 39 CYS B O 1
ATOM 2656 N N . GLY B 1 40 ? 6.629 -10.57 -16.062 1 74.88 40 GLY B N 1
ATOM 2657 C CA . GLY B 1 40 ? 7.926 -10.227 -15.508 1 74.88 40 GLY B CA 1
ATOM 2658 C C . GLY B 1 40 ? 8.18 -10.875 -14.156 1 74.88 40 GLY B C 1
ATOM 2659 O O . GLY B 1 40 ? 7.73 -11.992 -13.898 1 74.88 40 GLY B O 1
ATOM 2660 N N . ALA B 1 41 ? 9.078 -10.258 -13.398 1 76 41 ALA B N 1
ATOM 2661 C CA . ALA B 1 41 ? 9.523 -10.75 -12.094 1 76 41 ALA B CA 1
ATOM 2662 C C . ALA B 1 41 ? 8.398 -10.703 -11.07 1 76 41 ALA B C 1
ATOM 2664 O O . ALA B 1 41 ? 7.297 -10.227 -11.367 1 76 41 ALA B O 1
ATOM 2665 N N . GLU B 1 42 ? 8.641 -11.281 -9.922 1 77.94 42 GLU B N 1
ATOM 2666 C CA . GLU B 1 42 ? 7.684 -11.367 -8.828 1 77.94 42 GLU B CA 1
ATOM 2667 C C . GLU B 1 42 ? 7.656 -10.078 -8.016 1 77.94 42 GLU B C 1
ATOM 2669 O O . GLU B 1 42 ? 8.625 -9.742 -7.328 1 77.94 42 GLU B O 1
ATOM 2674 N N . PRO B 1 43 ? 6.605 -9.414 -8.164 1 83 43 PRO B N 1
ATOM 2675 C CA . PRO B 1 43 ? 6.566 -8.188 -7.359 1 83 43 PRO B CA 1
ATOM 2676 C C . PRO B 1 43 ? 6.074 -8.43 -5.934 1 83 43 PRO B C 1
ATOM 2678 O O . PRO B 1 43 ? 4.879 -8.305 -5.66 1 83 43 PRO B O 1
ATOM 2681 N N . MET B 1 44 ? 6.941 -8.617 -4.969 1 83.56 44 MET B N 1
ATOM 2682 C CA . MET B 1 44 ? 6.621 -8.938 -3.58 1 83.56 44 MET B CA 1
ATOM 2683 C C . MET B 1 44 ? 5.844 -7.805 -2.922 1 83.56 44 MET B C 1
ATOM 2685 O O . MET B 1 44 ? 5.031 -8.039 -2.023 1 83.56 44 MET B O 1
ATOM 2689 N N . VAL B 1 45 ? 6 -6.582 -3.438 1 89.62 45 VAL B N 1
ATOM 2690 C CA . VAL B 1 45 ? 5.422 -5.395 -2.82 1 89.62 45 VAL B CA 1
ATOM 2691 C C . VAL B 1 45 ? 3.896 -5.449 -2.922 1 89.62 45 VAL B C 1
ATOM 2693 O O . VAL B 1 45 ? 3.193 -4.875 -2.086 1 89.62 45 VAL B O 1
ATOM 2696 N N . THR B 1 46 ? 3.377 -6.164 -3.898 1 92.56 46 THR B N 1
ATOM 2697 C CA . THR B 1 46 ? 1.929 -6.25 -4.055 1 92.56 46 THR B CA 1
ATOM 2698 C C . THR B 1 46 ? 1.307 -7.039 -2.906 1 92.56 46 THR B C 1
ATOM 2700 O O . THR B 1 46 ? 0.152 -6.809 -2.541 1 92.56 46 THR B O 1
ATOM 2703 N N . LEU B 1 47 ? 2.094 -7.945 -2.303 1 91.81 47 LEU B N 1
ATOM 2704 C CA . LEU B 1 47 ? 1.596 -8.672 -1.143 1 91.81 47 LEU B CA 1
ATOM 2705 C C . LEU B 1 47 ? 1.406 -7.742 0.048 1 91.81 47 LEU B C 1
ATOM 2707 O O . LEU B 1 47 ? 0.461 -7.898 0.823 1 91.81 47 LEU B O 1
ATOM 2711 N N . ASN B 1 48 ? 2.316 -6.785 0.19 1 93.5 48 ASN B N 1
ATOM 2712 C CA . ASN B 1 48 ? 2.221 -5.82 1.281 1 93.5 48 ASN B CA 1
ATOM 2713 C C . ASN B 1 48 ? 0.915 -5.035 1.221 1 93.5 48 ASN B C 1
ATOM 2715 O O . ASN B 1 48 ? 0.257 -4.836 2.244 1 93.5 48 ASN B O 1
ATOM 2719 N N . VAL B 1 49 ? 0.547 -4.621 0.048 1 95.75 49 VAL B N 1
ATOM 2720 C CA . VAL B 1 49 ? -0.637 -3.775 -0.067 1 95.75 49 VAL B CA 1
ATOM 2721 C C . VAL B 1 49 ? -1.896 -4.633 0.034 1 95.75 49 VAL B C 1
ATOM 2723 O O . VAL B 1 49 ? -2.936 -4.168 0.507 1 95.75 49 VAL B O 1
ATOM 2726 N N . LEU B 1 50 ? -1.822 -5.863 -0.421 1 95.56 50 LEU B N 1
ATOM 2727 C CA . LEU B 1 50 ? -2.951 -6.77 -0.249 1 95.56 50 LEU B CA 1
ATOM 2728 C C . LEU B 1 50 ? -3.18 -7.082 1.227 1 95.56 50 LEU B C 1
ATOM 2730 O O . LEU B 1 50 ? -4.324 -7.188 1.673 1 95.56 50 LEU B O 1
ATOM 2734 N N . GLU B 1 51 ? -2.094 -7.273 1.959 1 95.06 51 GLU B N 1
ATOM 2735 C CA . GLU B 1 51 ? -2.199 -7.453 3.404 1 95.06 51 GLU B CA 1
ATOM 2736 C C . GLU B 1 51 ? -2.85 -6.238 4.062 1 95.06 51 GLU B C 1
ATOM 2738 O O . GLU B 1 51 ? -3.689 -6.387 4.953 1 95.06 51 GLU B O 1
ATOM 2743 N N . LEU B 1 52 ? -2.402 -5.078 3.652 1 94.5 52 LEU B N 1
ATOM 2744 C CA . LEU B 1 52 ? -2.99 -3.844 4.164 1 94.5 52 LEU B CA 1
ATOM 2745 C C . LEU B 1 52 ? -4.484 -3.787 3.857 1 94.5 52 LEU B C 1
ATOM 2747 O O . LEU B 1 52 ? -5.285 -3.439 4.727 1 94.5 52 LEU B O 1
ATOM 2751 N N . TRP B 1 53 ? -4.848 -4.109 2.645 1 95.75 53 TRP B N 1
ATOM 2752 C CA . TRP B 1 53 ? -6.246 -4.152 2.238 1 95.75 53 TRP B CA 1
ATOM 2753 C C . TRP B 1 53 ? -7.047 -5.082 3.143 1 95.75 53 TRP B C 1
ATOM 2755 O O . TRP B 1 53 ? -8.141 -4.73 3.602 1 95.75 53 TRP B O 1
ATOM 2765 N N . THR B 1 54 ? -6.496 -6.273 3.389 1 94.5 54 THR B N 1
ATOM 2766 C CA . THR B 1 54 ? -7.172 -7.27 4.215 1 94.5 54 THR B CA 1
ATOM 2767 C C . THR B 1 54 ? -7.383 -6.746 5.629 1 94.5 54 THR B C 1
ATOM 2769 O O . THR B 1 54 ? -8.469 -6.887 6.199 1 94.5 54 THR B O 1
ATOM 2772 N N . ARG B 1 55 ? -6.375 -6.172 6.152 1 92.62 55 ARG B N 1
ATOM 2773 C CA . ARG B 1 55 ? -6.434 -5.633 7.508 1 92.62 55 ARG B CA 1
ATOM 2774 C C . ARG B 1 55 ? -7.52 -4.566 7.621 1 92.62 55 ARG B C 1
ATOM 2776 O O . ARG B 1 55 ? -8.297 -4.57 8.578 1 92.62 55 ARG B O 1
ATOM 2783 N N . ILE B 1 56 ? -7.594 -3.693 6.668 1 92.31 56 ILE B N 1
ATOM 2784 C CA . ILE B 1 56 ? -8.539 -2.582 6.699 1 92.31 56 ILE B CA 1
ATOM 2785 C C . ILE B 1 56 ? -9.945 -3.094 6.414 1 92.31 56 ILE B C 1
ATOM 2787 O O . ILE B 1 56 ? -10.906 -2.693 7.078 1 92.31 56 ILE B O 1
ATOM 2791 N N . SER B 1 57 ? -10.055 -3.98 5.461 1 91.69 57 SER B N 1
ATOM 2792 C CA . SER B 1 57 ? -11.359 -4.465 5.008 1 91.69 57 SER B CA 1
ATOM 2793 C C . SER B 1 57 ? -11.977 -5.414 6.027 1 91.69 57 SER B C 1
ATOM 2795 O O . SER B 1 57 ? -13.188 -5.66 5.996 1 91.69 57 SER B O 1
ATOM 2797 N N . SER B 1 58 ? -11.102 -5.965 6.867 1 91.25 58 SER B N 1
ATOM 2798 C CA . SER B 1 58 ? -11.609 -6.863 7.902 1 91.25 58 SER B CA 1
ATOM 2799 C C . SER B 1 58 ? -12.305 -6.09 9.008 1 91.25 58 SER B C 1
ATOM 2801 O O . SER B 1 58 ? -13.047 -6.672 9.812 1 91.25 58 SER B O 1
ATOM 2803 N N . ASN B 1 59 ? -12.047 -4.77 9.133 1 89.25 59 ASN B N 1
ATOM 2804 C CA . ASN B 1 59 ? -12.703 -3.895 10.102 1 89.25 59 ASN B CA 1
ATOM 2805 C C . ASN B 1 59 ? -13.266 -2.641 9.438 1 89.25 59 ASN B C 1
ATOM 2807 O O . ASN B 1 59 ? -12.836 -1.526 9.742 1 89.25 59 ASN B O 1
ATOM 2811 N N . PRO B 1 60 ? -14.266 -2.83 8.648 1 85.75 60 PRO B N 1
ATOM 2812 C CA . PRO B 1 60 ? -14.758 -1.718 7.84 1 85.75 60 PRO B CA 1
ATOM 2813 C C . PRO B 1 60 ? -15.32 -0.575 8.688 1 85.75 60 PRO B C 1
ATOM 2815 O O . PRO B 1 60 ? -15.195 0.593 8.312 1 85.75 60 PRO B O 1
ATOM 2818 N N . ASP B 1 61 ? -15.875 -0.873 9.812 1 84.44 61 ASP B N 1
ATOM 2819 C CA . ASP B 1 61 ? -16.453 0.165 10.664 1 84.44 61 ASP B CA 1
ATOM 2820 C C . ASP B 1 61 ? -15.375 1.116 11.18 1 84.44 61 ASP B C 1
ATOM 2822 O O . ASP B 1 61 ? -15.562 2.334 11.172 1 84.44 61 ASP B O 1
ATOM 2826 N N . ARG B 1 62 ? -14.32 0.523 11.578 1 81.5 62 ARG B N 1
ATOM 2827 C CA . ARG B 1 62 ? -13.211 1.339 12.047 1 81.5 62 ARG B CA 1
ATOM 2828 C C . ARG B 1 62 ? -12.648 2.197 10.922 1 81.5 62 ARG B C 1
ATOM 2830 O O . ARG B 1 62 ? -12.328 3.371 11.125 1 81.5 62 ARG B O 1
ATOM 2837 N N . ALA B 1 63 ? -12.516 1.607 9.773 1 83.62 63 ALA B N 1
ATOM 2838 C CA . ALA B 1 63 ? -11.984 2.318 8.609 1 83.62 63 ALA B CA 1
ATOM 2839 C C . ALA B 1 63 ? -12.906 3.473 8.211 1 83.62 63 ALA B C 1
ATOM 2841 O O . ALA B 1 63 ? -12.438 4.586 7.969 1 83.62 63 ALA B O 1
ATOM 2842 N N . ILE B 1 64 ? -14.156 3.234 8.242 1 80.31 64 ILE B N 1
ATOM 2843 C CA . ILE B 1 64 ? -15.133 4.238 7.852 1 80.31 64 ILE B CA 1
ATOM 2844 C C . ILE B 1 64 ? -15.102 5.406 8.836 1 80.31 64 ILE B C 1
ATOM 2846 O O . ILE B 1 64 ? -15.18 6.566 8.43 1 80.31 64 ILE B O 1
ATOM 2850 N N . LYS B 1 65 ? -14.969 5.055 10.062 1 73.69 65 LYS B N 1
ATOM 2851 C CA . LYS B 1 65 ? -14.867 6.098 11.078 1 73.69 65 LYS B CA 1
ATOM 2852 C C . LYS B 1 65 ? -13.641 6.973 10.852 1 73.69 65 LYS B C 1
ATOM 2854 O O . LYS B 1 65 ? -13.656 8.172 11.156 1 73.69 65 LYS B O 1
ATOM 2859 N N . ALA B 1 66 ? -12.695 6.367 10.242 1 72.06 66 ALA B N 1
ATOM 2860 C CA . ALA B 1 66 ? -11.477 7.102 9.922 1 72.06 66 ALA B CA 1
ATOM 2861 C C . ALA B 1 66 ? -11.586 7.773 8.555 1 72.06 66 ALA B C 1
ATOM 2863 O O . ALA B 1 66 ? -10.617 8.375 8.078 1 72.06 66 ALA B O 1
ATOM 2864 N N . GLY B 1 67 ? -12.766 7.664 7.922 1 73.62 67 GLY B N 1
ATOM 2865 C CA . GLY B 1 67 ? -13.008 8.305 6.637 1 73.62 67 GLY B CA 1
ATOM 2866 C C . GLY B 1 67 ? -12.547 7.473 5.457 1 73.62 67 GLY B C 1
ATOM 2867 O O . GLY B 1 67 ? -12.492 7.961 4.328 1 73.62 67 GLY B O 1
ATOM 2868 N N . ILE B 1 68 ? -12.164 6.305 5.793 1 82.62 68 ILE B N 1
ATOM 2869 C CA . ILE B 1 68 ? -11.711 5.422 4.727 1 82.62 68 ILE B CA 1
ATOM 2870 C C . ILE B 1 68 ? -12.852 4.492 4.305 1 82.62 68 ILE B C 1
ATOM 2872 O O . ILE B 1 68 ? -13.094 3.469 4.949 1 82.62 68 ILE B O 1
ATOM 2876 N N . TYR B 1 69 ? -13.367 4.777 3.201 1 86.62 69 TYR B N 1
ATOM 2877 C CA . TYR B 1 69 ? -14.492 4.004 2.686 1 86.62 69 TYR B CA 1
ATOM 2878 C C . TYR B 1 69 ? -14.008 2.801 1.888 1 86.62 69 TYR B C 1
ATOM 2880 O O . TYR B 1 69 ? -12.914 2.828 1.318 1 86.62 69 TYR B O 1
ATOM 2888 N N . PRO B 1 70 ? -14.812 1.826 1.871 1 90.12 70 PRO B N 1
ATOM 2889 C CA . PRO B 1 70 ? -14.422 0.609 1.157 1 90.12 70 PRO B CA 1
ATOM 2890 C C . PRO B 1 70 ? -14.039 0.875 -0.297 1 90.12 70 PRO B C 1
ATOM 2892 O O . PRO B 1 70 ? -13.047 0.329 -0.788 1 90.12 70 PRO B O 1
ATOM 2895 N N . LEU B 1 71 ? -14.742 1.733 -0.935 1 90.5 71 LEU B N 1
ATOM 2896 C CA . LEU B 1 71 ? -14.438 2.035 -2.33 1 90.5 71 LEU B CA 1
ATOM 2897 C C . LEU B 1 71 ? -13.062 2.678 -2.465 1 90.5 71 LEU B C 1
ATOM 2899 O O . LEU B 1 71 ? -12.367 2.457 -3.457 1 90.5 71 LEU B O 1
ATOM 2903 N N . ALA B 1 72 ? -12.703 3.498 -1.481 1 90.75 72 ALA B N 1
ATOM 2904 C CA . ALA B 1 72 ? -11.406 4.176 -1.518 1 90.75 72 ALA B CA 1
ATOM 2905 C C . ALA B 1 72 ? -10.266 3.172 -1.404 1 90.75 72 ALA B C 1
ATOM 2907 O O . ALA B 1 72 ? -9.305 3.23 -2.174 1 90.75 72 ALA B O 1
ATOM 2908 N N . ILE B 1 73 ? -10.438 2.232 -0.462 1 94.12 73 ILE B N 1
ATOM 2909 C CA . ILE B 1 73 ? -9.375 1.264 -0.226 1 94.12 73 ILE B CA 1
ATOM 2910 C C . ILE B 1 73 ? -9.297 0.287 -1.397 1 94.12 73 ILE B C 1
ATOM 2912 O O . ILE B 1 73 ? -8.203 -0.112 -1.808 1 94.12 73 ILE B O 1
ATOM 2916 N N . ASP B 1 74 ? -10.445 -0.109 -1.959 1 94 74 ASP B N 1
ATOM 2917 C CA . ASP B 1 74 ? -10.461 -0.969 -3.139 1 94 74 ASP B CA 1
ATOM 2918 C C . ASP B 1 74 ? -9.75 -0.3 -4.316 1 94 74 ASP B C 1
ATOM 2920 O O . ASP B 1 74 ? -8.883 -0.899 -4.945 1 94 74 ASP B O 1
ATOM 2924 N N . SER B 1 75 ? -10.133 0.919 -4.535 1 93.44 75 SER B N 1
ATOM 2925 C CA . SER B 1 75 ? -9.586 1.667 -5.66 1 93.44 75 SER B CA 1
ATOM 2926 C C . SER B 1 75 ? -8.094 1.915 -5.484 1 93.44 75 SER B C 1
ATOM 2928 O O . SER B 1 75 ? -7.316 1.778 -6.43 1 93.44 75 SER B O 1
ATOM 2930 N N . ALA B 1 76 ? -7.727 2.279 -4.293 1 94.88 76 ALA B N 1
ATOM 2931 C CA . ALA B 1 76 ? -6.324 2.562 -3.998 1 94.88 76 ALA B CA 1
ATOM 2932 C C . ALA B 1 76 ? -5.461 1.314 -4.172 1 94.88 76 ALA B C 1
ATOM 2934 O O . ALA B 1 76 ? -4.398 1.368 -4.797 1 94.88 76 ALA B O 1
ATOM 2935 N N . THR B 1 77 ? -5.941 0.202 -3.643 1 96.19 77 THR B N 1
ATOM 2936 C CA . THR B 1 77 ? -5.203 -1.053 -3.734 1 96.19 77 THR B CA 1
ATOM 2937 C C . THR B 1 77 ? -5.074 -1.5 -5.188 1 96.19 77 THR B C 1
ATOM 2939 O O . THR B 1 77 ? -3.99 -1.873 -5.637 1 96.19 77 THR B O 1
ATOM 2942 N N . ARG B 1 78 ? -6.148 -1.396 -5.898 1 94.62 78 ARG B N 1
ATOM 2943 C CA . ARG B 1 78 ? -6.129 -1.731 -7.316 1 94.62 78 ARG B CA 1
ATOM 2944 C C . ARG B 1 78 ? -5.145 -0.849 -8.078 1 94.62 78 ARG B C 1
ATOM 2946 O O . ARG B 1 78 ? -4.348 -1.345 -8.875 1 94.62 78 ARG B O 1
ATOM 2953 N N . ALA B 1 79 ? -5.168 0.43 -7.859 1 93.44 79 ALA B N 1
ATOM 2954 C CA . ALA B 1 79 ? -4.293 1.375 -8.547 1 93.44 79 ALA B CA 1
ATOM 2955 C C . ALA B 1 79 ? -2.826 1.076 -8.258 1 93.44 79 ALA B C 1
ATOM 2957 O O . ALA B 1 79 ? -1.984 1.132 -9.156 1 93.44 79 ALA B O 1
ATOM 2958 N N . TYR B 1 80 ? -2.553 0.798 -6.984 1 95.56 80 TYR B N 1
ATOM 2959 C CA . TYR B 1 80 ? -1.183 0.477 -6.598 1 95.56 80 TYR B CA 1
ATOM 2960 C C . TYR B 1 80 ? -0.662 -0.723 -7.379 1 95.56 80 TYR B C 1
ATOM 2962 O O . TYR B 1 80 ? 0.399 -0.651 -8.008 1 95.56 80 TYR B O 1
ATOM 2970 N N . ILE B 1 81 ? -1.41 -1.806 -7.383 1 94.19 81 ILE B N 1
ATOM 2971 C CA . ILE B 1 81 ? -1.006 -3.055 -8.023 1 94.19 81 ILE B CA 1
ATOM 2972 C C . ILE B 1 81 ? -0.904 -2.852 -9.531 1 94.19 81 ILE B C 1
ATOM 2974 O O . ILE B 1 81 ? 0.051 -3.311 -10.164 1 94.19 81 ILE B O 1
ATOM 2978 N N . GLN B 1 82 ? -1.812 -2.143 -10.078 1 92 82 GLN B N 1
ATOM 2979 C CA . GLN B 1 82 ? -1.812 -1.883 -11.516 1 92 82 GLN B CA 1
ATOM 2980 C C . GLN B 1 82 ? -0.564 -1.11 -11.93 1 92 82 GLN B C 1
ATOM 2982 O O . GLN B 1 82 ? 0.045 -1.414 -12.961 1 92 82 GLN B O 1
ATOM 2987 N N . GLN B 1 83 ? -0.223 -0.102 -11.156 1 92.19 83 GLN B N 1
ATOM 2988 C CA . GLN B 1 83 ? 0.96 0.686 -11.484 1 92.19 83 GLN B CA 1
ATOM 2989 C C . GLN B 1 83 ? 2.225 -0.164 -11.406 1 92.19 83 GLN B C 1
ATOM 2991 O O . GLN B 1 83 ? 3.121 -0.03 -12.242 1 92.19 83 GLN B O 1
ATOM 2996 N N . ILE B 1 84 ? 2.295 -1.038 -10.414 1 92.06 84 ILE B N 1
ATOM 2997 C CA . ILE B 1 84 ? 3.443 -1.929 -10.305 1 92.06 84 ILE B CA 1
ATOM 2998 C C . ILE B 1 84 ? 3.545 -2.799 -11.555 1 92.06 84 ILE B C 1
ATOM 3000 O O . ILE B 1 84 ? 4.609 -2.883 -12.18 1 92.06 84 ILE B O 1
ATOM 3004 N N . ILE B 1 85 ? 2.447 -3.42 -11.938 1 89.88 85 ILE B N 1
ATOM 3005 C CA . ILE B 1 85 ? 2.426 -4.316 -13.086 1 89.88 85 ILE B CA 1
ATOM 3006 C C . ILE B 1 85 ? 2.82 -3.549 -14.344 1 89.88 85 ILE B C 1
ATOM 3008 O O . ILE B 1 85 ? 3.656 -4.012 -15.125 1 89.88 85 ILE B O 1
ATOM 3012 N N . GLU B 1 86 ? 2.326 -2.375 -14.492 1 88.69 86 GLU B N 1
ATOM 3013 C CA . GLU B 1 86 ? 2.533 -1.577 -15.695 1 88.69 86 GLU B CA 1
ATOM 3014 C C . GLU B 1 86 ? 3.988 -1.137 -15.82 1 88.69 86 GLU B C 1
ATOM 3016 O O . GLU B 1 86 ? 4.551 -1.135 -16.922 1 88.69 86 GLU B O 1
ATOM 3021 N N . PHE B 1 87 ? 4.602 -0.834 -14.766 1 88.06 87 PHE B N 1
ATOM 3022 C CA . PHE B 1 87 ? 5.91 -0.198 -14.859 1 88.06 87 PHE B CA 1
ATOM 3023 C C . PHE B 1 87 ? 7.023 -1.209 -14.602 1 88.06 87 PHE B C 1
ATOM 3025 O O . PHE B 1 87 ? 8.195 -0.838 -14.508 1 88.06 87 PHE B O 1
ATOM 3032 N N . MET B 1 88 ? 6.738 -2.443 -14.492 1 84.06 88 MET B N 1
ATOM 3033 C CA . MET B 1 88 ? 7.762 -3.461 -14.273 1 84.06 88 MET B CA 1
ATOM 3034 C C . MET B 1 88 ? 8.391 -3.895 -15.594 1 84.06 88 MET B C 1
ATOM 3036 O O . MET B 1 88 ? 9.344 -4.68 -15.602 1 84.06 88 MET B O 1
ATOM 3040 N N . GLY B 1 89 ? 7.996 -3.375 -16.688 1 81.12 89 GLY B N 1
ATOM 3041 C CA . GLY B 1 89 ? 8.539 -3.736 -18 1 81.12 89 GLY B CA 1
ATOM 3042 C C . GLY B 1 89 ? 7.812 -3.064 -19.141 1 81.12 89 GLY B C 1
ATOM 3043 O O . GLY B 1 89 ? 7.02 -2.145 -18.938 1 81.12 89 GLY B O 1
ATOM 3044 N N . PRO B 1 90 ? 8.125 -3.498 -20.344 1 83.88 90 PRO B N 1
ATOM 3045 C CA . PRO B 1 90 ? 7.473 -2.91 -21.516 1 83.88 90 PRO B CA 1
ATOM 3046 C C . PRO B 1 90 ? 5.98 -3.219 -21.578 1 83.88 90 PRO B C 1
ATOM 3048 O O . PRO B 1 90 ? 5.52 -4.188 -20.969 1 83.88 90 PRO B O 1
ATOM 3051 N N . ASP B 1 91 ? 5.293 -2.422 -22.25 1 85.94 91 ASP B N 1
ATOM 3052 C CA . ASP B 1 91 ? 3.855 -2.623 -22.406 1 85.94 91 ASP B CA 1
ATOM 3053 C C . ASP B 1 91 ? 3.564 -3.844 -23.281 1 85.94 91 ASP B C 1
ATOM 3055 O O . ASP B 1 91 ? 4.406 -4.262 -24.078 1 85.94 91 ASP B O 1
ATOM 3059 N N . ALA B 1 92 ? 2.418 -4.473 -23.094 1 89.88 92 ALA B N 1
ATOM 3060 C CA . ALA B 1 92 ? 1.896 -5.598 -23.875 1 89.88 92 ALA B CA 1
ATOM 3061 C C . ALA B 1 92 ? 0.374 -5.668 -23.781 1 89.88 92 ALA B C 1
ATOM 3063 O O . ALA B 1 92 ? -0.226 -5.098 -22.859 1 89.88 92 ALA B O 1
ATOM 3064 N N . PRO B 1 93 ? -0.241 -6.324 -24.703 1 89.69 93 PRO B N 1
ATOM 3065 C CA . PRO B 1 93 ? -1.698 -6.465 -24.672 1 89.69 93 PRO B CA 1
ATOM 3066 C C . PRO B 1 93 ? -2.188 -7.16 -23.391 1 89.69 93 PRO B C 1
ATOM 3068 O O . PRO B 1 93 ? -3.262 -6.836 -22.891 1 89.69 93 PRO B O 1
ATOM 3071 N N . ALA B 1 94 ? -1.417 -8.078 -22.891 1 92.56 94 ALA B N 1
ATOM 3072 C CA . ALA B 1 94 ? -1.705 -8.742 -21.609 1 92.56 94 ALA B CA 1
ATOM 3073 C C . ALA B 1 94 ? -0.523 -8.625 -20.656 1 92.56 94 ALA B C 1
ATOM 3075 O O . ALA B 1 94 ? 0.624 -8.867 -21.047 1 92.56 94 ALA B O 1
ATOM 3076 N N . LEU B 1 95 ? -0.802 -8.203 -19.469 1 92.06 95 LEU B N 1
ATOM 3077 C CA . LEU B 1 95 ? 0.222 -8.062 -18.438 1 92.06 95 LEU B CA 1
ATOM 3078 C C . LEU B 1 95 ? 0.014 -9.078 -17.312 1 92.06 95 LEU B C 1
ATOM 3080 O O . LEU B 1 95 ? -1.069 -9.156 -16.734 1 92.06 95 LEU B O 1
ATOM 3084 N N . CYS B 1 96 ? 1.015 -9.766 -17.078 1 91.06 96 CYS B N 1
ATOM 3085 C CA . CYS B 1 96 ? 0.935 -10.867 -16.125 1 91.06 96 CYS B CA 1
ATOM 3086 C C . CYS B 1 96 ? 1.542 -10.469 -14.781 1 91.06 96 CYS B C 1
ATOM 3088 O O . CYS B 1 96 ? 2.631 -9.898 -14.734 1 91.06 96 CYS B O 1
ATOM 3090 N N . HIS B 1 97 ? 0.824 -10.664 -13.742 1 89.25 97 HIS B N 1
ATOM 3091 C CA . HIS B 1 97 ? 1.295 -10.562 -12.367 1 89.25 97 HIS B CA 1
ATOM 3092 C C . HIS B 1 97 ? 1.594 -11.945 -11.781 1 89.25 97 HIS B C 1
ATOM 3094 O O . HIS B 1 97 ? 0.679 -12.656 -11.367 1 89.25 97 HIS B O 1
ATOM 3100 N N . LYS B 1 98 ? 2.809 -12.195 -11.711 1 86.62 98 LYS B N 1
ATOM 3101 C CA . LYS B 1 98 ? 3.213 -13.477 -11.141 1 86.62 98 LYS B CA 1
ATOM 3102 C C . LYS B 1 98 ? 3.684 -13.305 -9.695 1 86.62 98 LYS B C 1
ATOM 3104 O O . LYS B 1 98 ? 4.723 -12.695 -9.445 1 86.62 98 LYS B O 1
ATOM 3109 N N . GLN B 1 99 ? 3.047 -13.891 -8.852 1 82.75 99 GLN B N 1
ATOM 3110 C CA . GLN B 1 99 ? 3.363 -13.898 -7.426 1 82.75 99 GLN B CA 1
ATOM 3111 C C . GLN B 1 99 ? 2.775 -15.133 -6.742 1 82.75 99 GLN B C 1
ATOM 3113 O O . GLN B 1 99 ? 1.558 -15.234 -6.578 1 82.75 99 GLN B O 1
ATOM 3118 N N . PRO B 1 100 ? 3.627 -1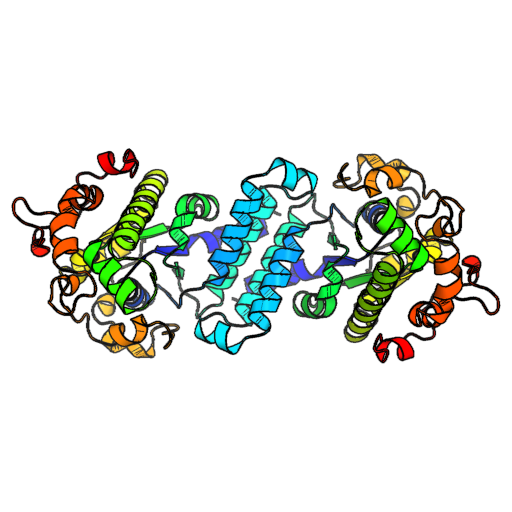6 -6.316 1 80.06 100 PRO B N 1
ATOM 3119 C CA . PRO B 1 100 ? 3.178 -17.297 -5.812 1 80.06 100 PRO B CA 1
ATOM 3120 C C . PRO B 1 100 ? 2.146 -17.172 -4.695 1 80.06 100 PRO B C 1
ATOM 3122 O O . PRO B 1 100 ? 1.199 -17.969 -4.633 1 80.06 100 PRO B O 1
ATOM 3125 N N . HIS B 1 101 ? 2.256 -16.203 -3.863 1 83.94 101 HIS B N 1
ATOM 3126 C CA . HIS B 1 101 ? 1.409 -16.125 -2.678 1 83.94 101 HIS B CA 1
ATOM 3127 C C . HIS B 1 101 ? 0.225 -15.195 -2.912 1 83.94 101 HIS B C 1
ATOM 3129 O O . HIS B 1 101 ? -0.605 -15 -2.02 1 83.94 101 HIS B O 1
ATOM 3135 N N . ALA B 1 102 ? 0.103 -14.648 -4.102 1 86.25 102 ALA B N 1
ATOM 3136 C CA . ALA B 1 102 ? -0.977 -13.703 -4.383 1 86.25 102 ALA B CA 1
ATOM 3137 C C . ALA B 1 102 ? -2.338 -14.383 -4.289 1 86.25 102 ALA B C 1
ATOM 3139 O O . ALA B 1 102 ? -3.33 -13.758 -3.914 1 86.25 102 ALA B O 1
ATOM 3140 N N . PHE B 1 103 ? -2.332 -15.68 -4.523 1 88.5 103 PHE B N 1
ATOM 3141 C CA . PHE B 1 103 ? -3.611 -16.375 -4.586 1 88.5 103 PHE B CA 1
ATOM 3142 C C . PHE B 1 103 ? -4.137 -16.672 -3.186 1 88.5 103 PHE B C 1
ATOM 3144 O O . PHE B 1 103 ? -5.289 -17.062 -3.02 1 88.5 103 PHE B O 1
ATOM 3151 N N . LEU B 1 104 ? -3.279 -16.438 -2.168 1 89.31 104 LEU B N 1
ATOM 3152 C CA . LEU B 1 104 ? -3.84 -16.375 -0.824 1 89.31 104 LEU B CA 1
ATOM 3153 C C . LEU B 1 104 ? -4.891 -15.281 -0.723 1 89.31 104 LEU B C 1
ATOM 3155 O O . LEU B 1 104 ? -5.719 -15.289 0.188 1 89.31 104 LEU B O 1
ATOM 3159 N N . TYR B 1 105 ? -4.859 -14.383 -1.706 1 92.75 105 TYR B N 1
ATOM 3160 C CA . TYR B 1 105 ? -5.785 -13.258 -1.755 1 92.75 105 TYR B CA 1
ATOM 3161 C C . TYR B 1 105 ? -6.672 -13.336 -2.994 1 92.75 105 TYR B C 1
ATOM 3163 O O . TYR B 1 105 ? -7.094 -12.305 -3.525 1 92.75 105 TYR B O 1
ATOM 3171 N N . LEU B 1 106 ? -6.918 -14.508 -3.5 1 92.81 106 LEU B N 1
ATOM 3172 C CA . LEU B 1 106 ? -7.59 -14.68 -4.785 1 92.81 106 LEU B CA 1
ATOM 3173 C C . LEU B 1 106 ? -8.984 -14.07 -4.754 1 92.81 106 LEU B C 1
ATOM 3175 O O . LEU B 1 106 ? -9.414 -13.43 -5.715 1 92.81 106 LEU B O 1
ATOM 3179 N N . THR B 1 107 ? -9.727 -14.258 -3.725 1 90.94 107 THR B N 1
ATOM 3180 C CA . THR B 1 107 ? -11.055 -13.664 -3.615 1 90.94 107 THR B CA 1
ATOM 3181 C C . THR B 1 107 ? -10.977 -12.141 -3.668 1 90.94 107 THR B C 1
ATOM 3183 O O . THR B 1 107 ? -11.75 -11.5 -4.383 1 90.94 107 THR B O 1
ATOM 3186 N N . ALA B 1 108 ? -10.039 -11.586 -2.93 1 92.31 108 ALA B N 1
ATOM 3187 C CA . ALA B 1 108 ? -9.828 -10.141 -2.945 1 92.31 108 ALA B CA 1
ATOM 3188 C C . ALA B 1 108 ? -9.43 -9.656 -4.336 1 92.31 108 ALA B C 1
ATOM 3190 O O . ALA B 1 108 ? -9.969 -8.664 -4.836 1 92.31 108 ALA B O 1
ATOM 3191 N N . LEU B 1 109 ? -8.484 -10.398 -4.922 1 94.5 109 LEU B N 1
ATOM 3192 C CA . LEU B 1 109 ? -8.023 -10.039 -6.258 1 94.5 109 LEU B CA 1
ATOM 3193 C C . LEU B 1 109 ? -9.164 -10.102 -7.266 1 94.5 109 LEU B C 1
ATOM 3195 O O . LEU B 1 109 ? -9.266 -9.242 -8.148 1 94.5 109 LEU B O 1
ATOM 3199 N N . GLY B 1 110 ? -10 -11.078 -7.121 1 93.5 110 GLY B N 1
ATOM 3200 C CA . GLY B 1 110 ? -11.164 -11.188 -7.984 1 93.5 110 GLY B CA 1
ATOM 3201 C C . GLY B 1 110 ? -12.102 -9.992 -7.875 1 93.5 110 GLY B C 1
ATOM 3202 O O . GLY B 1 110 ? -12.648 -9.531 -8.883 1 93.5 110 GLY B O 1
ATOM 3203 N N . LYS B 1 111 ? -12.266 -9.516 -6.66 1 91.69 111 LYS B N 1
ATOM 3204 C CA . LYS B 1 111 ? -13.109 -8.344 -6.418 1 91.69 111 LYS B CA 1
ATOM 3205 C C . LYS B 1 111 ? -12.461 -7.074 -6.949 1 91.69 111 LYS B C 1
ATOM 3207 O O . LYS B 1 111 ? -13.125 -6.242 -7.57 1 91.69 111 LYS B O 1
ATOM 3212 N N . LEU B 1 112 ? -11.188 -6.949 -6.719 1 93.31 112 LEU B N 1
ATOM 3213 C CA . LEU B 1 112 ? -10.469 -5.73 -7.074 1 93.31 112 LEU B CA 1
ATOM 3214 C C . LEU B 1 112 ? -10.281 -5.633 -8.586 1 93.31 112 LEU B C 1
ATOM 3216 O O . LEU B 1 112 ? -10.336 -4.539 -9.148 1 93.31 112 LEU B O 1
ATOM 3220 N N . PHE B 1 113 ? -10.055 -6.789 -9.211 1 93.62 113 PHE B N 1
ATOM 3221 C CA . PHE B 1 113 ? -9.836 -6.867 -10.648 1 93.62 113 PHE B CA 1
ATOM 3222 C C . PHE B 1 113 ? -10.945 -7.66 -11.328 1 93.62 113 PHE B C 1
ATOM 3224 O O . PHE B 1 113 ? -10.75 -8.82 -11.703 1 93.62 113 PHE B O 1
ATOM 3231 N N . PHE B 1 114 ? -11.977 -7.012 -11.641 1 88.44 114 PHE B N 1
ATOM 3232 C CA . PHE B 1 114 ? -13.211 -7.695 -12 1 88.44 114 PHE B CA 1
ATOM 3233 C C . PHE B 1 114 ? -13.117 -8.281 -13.398 1 88.44 114 PHE B C 1
ATOM 3235 O O . PHE B 1 114 ? -13.906 -9.156 -13.766 1 88.44 114 PHE B O 1
ATOM 3242 N N . LYS B 1 115 ? -12.125 -7.918 -14.172 1 88.44 115 LYS B N 1
ATOM 3243 C CA . LYS B 1 115 ? -12.008 -8.445 -15.531 1 88.44 115 LYS B CA 1
ATOM 3244 C C . LYS B 1 115 ? -10.758 -9.312 -15.68 1 88.44 115 LYS B C 1
ATOM 3246 O O . LYS B 1 115 ? -10.484 -9.836 -16.766 1 88.44 115 LYS B O 1
ATOM 3251 N N . ALA B 1 116 ? -10.016 -9.391 -14.648 1 93.69 116 ALA B N 1
ATOM 3252 C CA . ALA B 1 116 ? -8.758 -10.125 -14.719 1 93.69 116 ALA B CA 1
ATOM 3253 C C . ALA B 1 116 ? -9.008 -11.633 -14.805 1 93.69 116 ALA B C 1
ATOM 3255 O O . ALA B 1 116 ? -10.055 -12.117 -14.383 1 93.69 116 ALA B O 1
ATOM 3256 N N . LYS B 1 117 ? -8.125 -12.297 -15.43 1 94.62 117 LYS B N 1
ATOM 3257 C CA . LYS B 1 117 ? -8.109 -13.758 -15.484 1 94.62 117 LYS B CA 1
ATOM 3258 C C . LYS B 1 117 ? -7.016 -14.336 -14.594 1 94.62 117 LYS B C 1
ATOM 3260 O O . LYS B 1 117 ? -5.984 -13.695 -14.375 1 94.62 117 LYS B O 1
ATOM 3265 N N . PHE B 1 118 ? -7.266 -15.555 -14.039 1 95 118 PHE B N 1
ATOM 3266 C CA . PHE B 1 118 ? -6.391 -16.156 -13.047 1 95 118 PHE B CA 1
ATOM 3267 C C . PHE B 1 118 ? -5.996 -17.578 -13.461 1 95 118 PHE B C 1
ATOM 3269 O O . PHE B 1 118 ? -6.848 -18.375 -13.867 1 95 118 PHE B O 1
ATOM 3276 N N . ILE B 1 119 ? -4.719 -17.828 -13.445 1 94 119 ILE B N 1
ATOM 3277 C CA . ILE B 1 119 ? -4.195 -19.156 -13.758 1 94 119 ILE B CA 1
ATOM 3278 C C . ILE B 1 119 ? -3.512 -19.75 -12.523 1 94 119 ILE B C 1
ATOM 3280 O O . ILE B 1 119 ? -2.5 -19.219 -12.055 1 94 119 ILE B O 1
ATOM 3284 N N . HIS B 1 120 ? -4.043 -20.766 -11.984 1 93.31 120 HIS B N 1
ATOM 3285 C CA . HIS B 1 120 ? -3.49 -21.484 -10.844 1 93.31 120 HIS B CA 1
ATOM 3286 C C . HIS B 1 120 ? -2.756 -22.75 -11.289 1 93.31 120 HIS B C 1
ATOM 3288 O O . HIS B 1 120 ? -3.383 -23.703 -11.75 1 93.31 120 HIS B O 1
ATOM 3294 N N . VAL B 1 121 ? -1.501 -22.75 -11.164 1 91.88 121 VAL B N 1
ATOM 3295 C CA . VAL B 1 121 ? -0.709 -23.938 -11.5 1 91.88 121 VAL B CA 1
ATOM 3296 C C . VAL B 1 121 ? -0.598 -24.844 -10.281 1 91.88 121 VAL B C 1
ATOM 3298 O O . VAL B 1 121 ? -0.131 -24.406 -9.219 1 91.88 121 VAL B O 1
ATOM 3301 N N . ILE B 1 122 ? -1.045 -26.062 -10.422 1 92.06 122 ILE B N 1
ATOM 3302 C CA . ILE B 1 122 ? -1.009 -27.047 -9.352 1 92.06 122 ILE B CA 1
ATOM 3303 C C . ILE B 1 122 ? 0.072 -28.078 -9.641 1 92.06 122 ILE B C 1
ATOM 3305 O O . ILE B 1 122 ? 0.198 -28.562 -10.773 1 92.06 122 ILE B O 1
ATOM 3309 N N . ARG B 1 123 ? 0.808 -28.344 -8.648 1 91.19 123 ARG B N 1
ATOM 3310 C CA . ARG B 1 123 ? 1.834 -29.375 -8.742 1 91.19 123 ARG B CA 1
ATOM 3311 C C . ARG B 1 123 ? 1.684 -30.391 -7.617 1 91.19 123 ARG B C 1
ATOM 3313 O O . ARG B 1 123 ? 1.111 -30.094 -6.566 1 91.19 123 ARG B O 1
ATOM 3320 N N . ASP B 1 124 ? 2.203 -31.625 -7.91 1 93.44 124 ASP B N 1
ATOM 3321 C CA . ASP B 1 124 ? 2.305 -32.594 -6.836 1 93.44 124 ASP B CA 1
ATOM 3322 C C . ASP B 1 124 ? 2.967 -32 -5.598 1 93.44 124 ASP B C 1
ATOM 3324 O O . ASP B 1 124 ? 4.078 -31.469 -5.68 1 93.44 124 ASP B O 1
ATOM 3328 N N . GLY B 1 125 ? 2.244 -32.125 -4.477 1 94.56 125 GLY B N 1
ATOM 3329 C CA . GLY B 1 125 ? 2.719 -31.5 -3.25 1 94.56 125 GLY B CA 1
ATOM 3330 C C . GLY B 1 125 ? 4.113 -31.938 -2.855 1 94.56 125 GLY B C 1
ATOM 3331 O O . GLY B 1 125 ? 4.887 -31.156 -2.299 1 94.56 125 GLY B O 1
ATOM 3332 N N . ARG B 1 126 ? 4.41 -33.188 -3.137 1 94.5 126 ARG B N 1
ATOM 3333 C CA . ARG B 1 126 ? 5.734 -33.719 -2.801 1 94.5 126 ARG B CA 1
ATOM 3334 C C . ARG B 1 126 ? 6.816 -33.031 -3.646 1 94.5 126 ARG B C 1
ATOM 3336 O O . ARG B 1 126 ? 7.887 -32.688 -3.139 1 94.5 126 ARG B O 1
ATOM 3343 N N . GLY B 1 127 ? 6.504 -32.875 -4.891 1 91.56 127 GLY B N 1
ATOM 3344 C CA . GLY B 1 127 ? 7.422 -32.156 -5.742 1 91.56 127 GLY B CA 1
ATOM 3345 C C . GLY B 1 127 ? 7.566 -30.688 -5.336 1 91.56 127 GLY B C 1
ATOM 3346 O O . GLY B 1 127 ? 8.68 -30.172 -5.281 1 91.56 127 GLY B O 1
ATOM 3347 N N . ALA B 1 128 ? 6.48 -30.031 -5.016 1 91.12 128 ALA B N 1
ATOM 3348 C CA . ALA B 1 128 ? 6.469 -28.625 -4.621 1 91.12 128 ALA B CA 1
ATOM 3349 C C . ALA B 1 128 ? 7.25 -28.406 -3.326 1 91.12 128 ALA B C 1
ATOM 3351 O O . ALA B 1 128 ? 8.086 -27.516 -3.242 1 91.12 128 ALA B O 1
ATOM 3352 N N . VAL B 1 129 ? 7 -29.25 -2.35 1 93 129 VAL B N 1
ATOM 3353 C CA . VAL B 1 129 ? 7.617 -29.094 -1.035 1 93 129 VAL B CA 1
ATOM 3354 C C . VAL B 1 129 ? 9.102 -29.438 -1.122 1 93 129 VAL B C 1
ATOM 3356 O O . VAL B 1 129 ? 9.938 -28.781 -0.5 1 93 129 VAL B O 1
ATOM 3359 N N . SER B 1 130 ? 9.438 -30.516 -1.888 1 91.69 130 SER B N 1
ATOM 3360 C CA . SER B 1 130 ? 10.844 -30.828 -2.094 1 91.69 130 SER B CA 1
ATOM 3361 C C . SER B 1 130 ? 11.609 -29.641 -2.646 1 91.69 130 SER B C 1
ATOM 3363 O O . SER B 1 130 ? 12.711 -29.344 -2.182 1 91.69 130 SER B O 1
ATOM 3365 N N . SER B 1 131 ? 11.016 -29.016 -3.596 1 84.75 131 SER B N 1
ATOM 3366 C CA . SER B 1 131 ? 11.625 -27.828 -4.18 1 84.75 131 SER B CA 1
ATOM 3367 C C . SER B 1 131 ? 11.75 -26.719 -3.15 1 84.75 131 SER B C 1
ATOM 3369 O O . SER B 1 131 ? 12.781 -26.031 -3.086 1 84.75 131 SER B O 1
ATOM 3371 N N . SER B 1 132 ? 10.75 -26.453 -2.402 1 87.44 132 SER B N 1
ATOM 3372 C CA . SER B 1 132 ? 10.742 -25.391 -1.394 1 87.44 132 SER B CA 1
ATOM 3373 C C . SER B 1 132 ? 11.805 -25.641 -0.325 1 87.44 132 SER B C 1
ATOM 3375 O O . SER B 1 132 ? 12.477 -24.703 0.117 1 87.44 132 SER B O 1
ATOM 3377 N N . LEU B 1 133 ? 11.852 -26.875 0.065 1 89.31 133 LEU B N 1
ATOM 3378 C CA . LEU B 1 133 ? 12.844 -27.234 1.072 1 89.31 133 LEU B CA 1
ATOM 3379 C C . LEU B 1 133 ? 14.258 -27.031 0.537 1 89.31 133 LEU B C 1
ATOM 3381 O O . LEU B 1 133 ? 15.117 -26.484 1.231 1 89.31 133 LEU B O 1
ATOM 3385 N N . SER B 1 134 ? 14.492 -27.422 -0.67 1 84.38 134 SER B N 1
ATOM 3386 C CA . SER B 1 134 ? 15.812 -27.312 -1.285 1 84.38 134 SER B CA 1
ATOM 3387 C C . SER B 1 134 ? 16.219 -25.859 -1.451 1 84.38 134 SER B C 1
ATOM 3389 O O . SER B 1 134 ? 17.406 -25.531 -1.354 1 84.38 134 SER B O 1
ATOM 3391 N N . ARG B 1 135 ? 15.242 -25 -1.636 1 79.12 135 ARG B N 1
ATOM 3392 C CA . ARG B 1 135 ? 15.5 -23.578 -1.847 1 79.12 135 ARG B CA 1
ATOM 3393 C C . ARG B 1 135 ? 15.328 -22.797 -0.552 1 79.12 135 ARG B C 1
ATOM 3395 O O . ARG B 1 135 ? 15.367 -21.562 -0.557 1 79.12 135 ARG B O 1
ATOM 3402 N N . ARG B 1 136 ? 15.016 -23.422 0.569 1 81.75 136 ARG B N 1
ATOM 3403 C CA . ARG B 1 136 ? 14.867 -22.828 1.897 1 81.75 136 ARG B CA 1
ATOM 3404 C C . ARG B 1 136 ? 13.703 -21.844 1.933 1 81.75 136 ARG B C 1
ATOM 3406 O O . ARG B 1 136 ? 13.797 -20.781 2.559 1 81.75 136 ARG B O 1
ATOM 3413 N N . LEU B 1 137 ? 12.672 -22.156 1.183 1 80.81 137 LEU B N 1
ATOM 3414 C CA . LEU B 1 137 ? 11.461 -21.359 1.182 1 80.81 137 LEU B CA 1
ATOM 3415 C C . LEU B 1 137 ? 10.484 -21.828 2.252 1 80.81 137 LEU B C 1
ATOM 3417 O O . LEU B 1 137 ? 9.562 -21.109 2.629 1 80.81 137 LEU B O 1
ATOM 3421 N N . CYS B 1 138 ? 10.68 -23.047 2.654 1 84.19 138 CYS B N 1
ATOM 3422 C CA . CYS B 1 138 ? 10.023 -23.609 3.832 1 84.19 138 CYS B CA 1
ATOM 3423 C C . CYS B 1 138 ? 11.047 -24.078 4.855 1 84.19 138 CYS B C 1
ATOM 3425 O O . CYS B 1 138 ? 11.898 -24.906 4.539 1 84.19 138 CYS B O 1
ATOM 3427 N N . LEU B 1 139 ? 10.938 -23.562 6.016 1 86.06 139 LEU B N 1
ATOM 3428 C CA . LEU B 1 139 ? 11.992 -23.828 6.992 1 86.06 139 LEU B CA 1
ATOM 3429 C C . LEU B 1 139 ? 11.531 -24.859 8.023 1 86.06 139 LEU B C 1
ATOM 3431 O O . LEU B 1 139 ? 12.328 -25.328 8.836 1 86.06 139 LEU B O 1
ATOM 3435 N N . GLY B 1 140 ? 10.414 -25.375 7.984 1 89.62 140 GLY B N 1
ATOM 3436 C CA . GLY B 1 140 ? 9.914 -26.375 8.922 1 89.62 140 GLY B CA 1
ATOM 3437 C C . GLY B 1 140 ? 10.219 -27.797 8.516 1 89.62 140 GLY B C 1
ATOM 3438 O O . GLY B 1 140 ? 10.984 -28.031 7.574 1 89.62 140 GLY B O 1
ATOM 3439 N N . LYS B 1 141 ? 9.75 -28.703 9.32 1 95.56 141 LYS B N 1
ATOM 3440 C CA . LYS B 1 141 ? 9.844 -30.125 8.977 1 95.56 141 LYS B CA 1
ATOM 3441 C C . LYS B 1 141 ? 9.07 -30.438 7.703 1 95.56 141 LYS B C 1
ATOM 3443 O O . LYS B 1 141 ? 8.055 -29.797 7.414 1 95.56 141 LYS B O 1
ATOM 3448 N N . PRO B 1 142 ? 9.555 -31.391 6.918 1 96.19 142 PRO B N 1
ATOM 3449 C CA . PRO B 1 142 ? 8.883 -31.75 5.668 1 96.19 142 PRO B CA 1
ATOM 3450 C C . PRO B 1 142 ? 7.391 -32 5.852 1 96.19 142 PRO B C 1
ATOM 3452 O O . PRO B 1 142 ? 6.582 -31.594 5.023 1 96.19 142 PRO B O 1
ATOM 3455 N N . GLU B 1 143 ? 7.051 -32.656 6.945 1 96.31 143 GLU B N 1
ATOM 3456 C CA . GLU B 1 143 ? 5.645 -32.938 7.207 1 96.31 143 GLU B CA 1
ATOM 3457 C C . GLU B 1 143 ? 4.828 -31.656 7.34 1 96.31 143 GLU B C 1
ATOM 3459 O O . GLU B 1 143 ? 3.715 -31.562 6.816 1 96.31 143 GLU B O 1
ATOM 3464 N N . GLN B 1 144 ? 5.438 -30.734 8.008 1 95.94 144 GLN B N 1
ATOM 3465 C CA . GLN B 1 144 ? 4.758 -29.453 8.203 1 95.94 144 GLN B CA 1
ATOM 3466 C C . GLN B 1 144 ? 4.605 -28.703 6.883 1 95.94 144 GLN B C 1
ATOM 3468 O O . GLN B 1 144 ? 3.566 -28.094 6.621 1 95.94 144 GLN B O 1
ATOM 3473 N N . CYS B 1 145 ? 5.613 -28.75 6.062 1 95.38 145 CYS B N 1
ATOM 3474 C CA . CYS B 1 145 ? 5.582 -28.078 4.766 1 95.38 145 CYS B CA 1
ATOM 3475 C C . CYS B 1 145 ? 4.547 -28.719 3.848 1 95.38 145 CYS B C 1
ATOM 3477 O O . CYS B 1 145 ? 3.879 -28.016 3.082 1 95.38 145 CYS B O 1
ATOM 3479 N N . LEU B 1 146 ? 4.402 -30.016 3.975 1 96.12 146 LEU B N 1
ATOM 3480 C CA . LEU B 1 146 ? 3.412 -30.734 3.18 1 96.12 146 LEU B CA 1
ATOM 3481 C C . LEU B 1 146 ? 1.997 -30.359 3.607 1 96.12 146 LEU B C 1
ATOM 3483 O O . LEU B 1 146 ? 1.121 -30.156 2.762 1 96.12 146 LEU B O 1
ATOM 3487 N N . LEU B 1 147 ? 1.819 -30.281 4.871 1 95.5 147 LEU B N 1
ATOM 3488 C CA . LEU B 1 147 ? 0.515 -29.859 5.379 1 95.5 147 LEU B CA 1
ATOM 3489 C C . LEU B 1 147 ? 0.194 -28.438 4.957 1 95.5 147 LEU B C 1
ATOM 3491 O O . LEU B 1 147 ? -0.954 -28.125 4.633 1 95.5 147 LEU B O 1
ATOM 3495 N N . GLN B 1 148 ? 1.161 -27.594 4.973 1 93.25 148 GLN B N 1
ATOM 3496 C CA . GLN B 1 148 ? 0.984 -26.219 4.523 1 93.25 148 GLN B CA 1
ATOM 3497 C C . GLN B 1 148 ? 0.619 -26.172 3.041 1 93.25 148 GLN B C 1
ATOM 3499 O O . GLN B 1 148 ? -0.253 -25.391 2.639 1 93.25 148 GLN B O 1
ATOM 3504 N N . TRP B 1 149 ? 1.304 -26.969 2.285 1 93.94 149 TRP B N 1
ATOM 3505 C CA . TRP B 1 149 ? 0.974 -27.062 0.866 1 93.94 149 TRP B CA 1
ATOM 3506 C C . TRP B 1 149 ? -0.492 -27.422 0.67 1 93.94 149 TRP B C 1
ATOM 3508 O O . TRP B 1 149 ? -1.193 -26.812 -0.134 1 93.94 149 TRP B O 1
ATOM 3518 N N . GLN B 1 150 ? -0.931 -28.453 1.372 1 94.94 150 GLN B N 1
ATOM 3519 C CA . GLN B 1 150 ? -2.316 -28.891 1.254 1 94.94 150 GLN B CA 1
ATOM 3520 C C . GLN B 1 150 ? -3.285 -27.766 1.607 1 94.94 150 GLN B C 1
ATOM 3522 O O . GLN B 1 150 ? -4.258 -27.531 0.89 1 94.94 150 GLN B O 1
ATOM 3527 N N . SER B 1 151 ? -2.988 -27.109 2.688 1 93.56 151 SER B N 1
ATOM 3528 C CA . SER B 1 151 ? -3.873 -26.031 3.152 1 93.56 151 SER B CA 1
ATOM 3529 C C . SER B 1 151 ? -3.955 -24.906 2.135 1 93.56 151 SER B C 1
ATOM 3531 O O . SER B 1 151 ? -5.047 -24.484 1.745 1 93.56 151 SER B O 1
ATOM 3533 N N . ILE B 1 152 ? -2.846 -24.438 1.674 1 92.56 152 ILE B N 1
ATOM 3534 C CA . ILE B 1 152 ? -2.764 -23.297 0.765 1 92.56 152 ILE B CA 1
ATOM 3535 C C . ILE B 1 152 ? -3.383 -23.656 -0.581 1 92.56 152 ILE B C 1
ATOM 3537 O O . ILE B 1 152 ? -4.203 -22.922 -1.12 1 92.56 152 ILE B O 1
ATOM 3541 N N . THR B 1 153 ? -3.006 -24.828 -1.088 1 93.5 153 THR B N 1
ATOM 3542 C CA . THR B 1 153 ? -3.508 -25.266 -2.383 1 93.5 153 THR B CA 1
ATOM 3543 C C . THR B 1 153 ? -5.02 -25.469 -2.336 1 93.5 153 THR B C 1
ATOM 3545 O O . THR B 1 153 ? -5.73 -25.109 -3.271 1 93.5 153 THR B O 1
ATOM 3548 N N . THR B 1 154 ? -5.523 -26.047 -1.247 1 93.88 154 THR B N 1
ATOM 3549 C CA . THR B 1 154 ? -6.961 -26.234 -1.087 1 93.88 154 THR B CA 1
ATOM 3550 C C . THR B 1 154 ? -7.691 -24.891 -1.137 1 93.88 154 THR B C 1
ATOM 3552 O O . THR B 1 154 ? -8.672 -24.734 -1.869 1 93.88 154 THR B O 1
ATOM 3555 N N . THR B 1 155 ? -7.156 -23.953 -0.42 1 92.56 155 THR B N 1
ATOM 3556 C CA . THR B 1 155 ? -7.762 -22.625 -0.381 1 92.56 155 THR B CA 1
ATOM 3557 C C . THR B 1 155 ? -7.777 -22 -1.771 1 92.56 155 THR B C 1
ATOM 3559 O O . THR B 1 155 ? -8.789 -21.422 -2.188 1 92.56 155 THR B O 1
ATOM 3562 N N . MET B 1 156 ? -6.711 -22.141 -2.488 1 93.12 156 MET B N 1
ATOM 3563 C CA . MET B 1 156 ? -6.602 -21.547 -3.816 1 93.12 156 MET B CA 1
ATOM 3564 C C . MET B 1 156 ? -7.59 -22.188 -4.785 1 93.12 156 MET B C 1
ATOM 3566 O O . MET B 1 156 ? -8.211 -21.5 -5.598 1 93.12 156 MET B O 1
ATOM 3570 N N . ILE B 1 157 ? -7.742 -23.484 -4.66 1 93.44 157 ILE B N 1
ATOM 3571 C CA . ILE B 1 157 ? -8.68 -24.203 -5.516 1 93.44 157 ILE B CA 1
ATOM 3572 C C . ILE B 1 157 ? -10.109 -23.766 -5.203 1 93.44 157 ILE B C 1
ATOM 3574 O O . ILE B 1 157 ? -10.898 -23.5 -6.109 1 93.44 157 ILE B O 1
ATOM 3578 N N . GLN B 1 158 ? -10.414 -23.625 -3.939 1 94.5 158 GLN B N 1
ATOM 3579 C CA . GLN B 1 158 ? -11.75 -23.219 -3.52 1 94.5 158 GLN B CA 1
ATOM 3580 C C . GLN B 1 158 ? -12.047 -21.797 -3.963 1 94.5 158 GLN B C 1
ATOM 3582 O O . GLN B 1 158 ? -13.141 -21.516 -4.461 1 94.5 158 GLN B O 1
ATOM 3587 N N . ASP B 1 159 ? -11.117 -20.922 -3.814 1 93.94 159 ASP B N 1
ATOM 3588 C CA . ASP B 1 159 ? -11.305 -19.531 -4.219 1 93.94 159 ASP B CA 1
ATOM 3589 C C . ASP B 1 159 ? -11.43 -19.406 -5.738 1 93.94 159 ASP B C 1
ATOM 3591 O O . ASP B 1 159 ? -12.211 -18.594 -6.238 1 93.94 159 ASP B O 1
ATOM 3595 N N . CYS B 1 160 ? -10.641 -20.172 -6.434 1 94.5 160 CYS B N 1
ATOM 3596 C CA . CYS B 1 160 ? -10.742 -20.203 -7.891 1 94.5 160 CYS B CA 1
ATOM 3597 C C . CYS B 1 160 ? -12.141 -20.625 -8.32 1 94.5 160 CYS B C 1
ATOM 3599 O O . CYS B 1 160 ? -12.719 -20.047 -9.242 1 94.5 160 CYS B O 1
ATOM 3601 N N . ALA B 1 161 ? -12.664 -21.594 -7.66 1 92.88 161 ALA B N 1
ATOM 3602 C CA . ALA B 1 161 ? -14 -22.078 -7.969 1 92.88 161 ALA B CA 1
ATOM 3603 C C . ALA B 1 161 ? -15.047 -21 -7.766 1 92.88 161 ALA B C 1
ATOM 3605 O O . ALA B 1 161 ? -16 -20.891 -8.539 1 92.88 161 ALA B O 1
ATOM 3606 N N . LYS B 1 162 ? -14.875 -20.219 -6.793 1 93 162 LYS B N 1
ATOM 3607 C CA . LYS B 1 162 ? -15.812 -19.141 -6.512 1 93 162 LYS B CA 1
ATOM 3608 C C . LYS B 1 162 ? -15.812 -18.109 -7.637 1 93 162 LYS B C 1
ATOM 3610 O O . LYS B 1 162 ? -16.844 -17.5 -7.938 1 93 162 LYS B O 1
ATOM 3615 N N . LEU B 1 163 ? -14.688 -17.891 -8.242 1 93.5 163 LEU B N 1
ATOM 3616 C CA . LEU B 1 163 ? -14.57 -16.938 -9.336 1 93.5 163 LEU B CA 1
ATOM 3617 C C . LEU B 1 163 ? -15.234 -17.484 -10.602 1 93.5 163 LEU B C 1
ATOM 3619 O O . LEU B 1 163 ? -15.758 -16.703 -11.406 1 93.5 163 LEU B O 1
ATOM 3623 N N . GLY B 1 164 ? -15.18 -18.812 -10.75 1 93.25 164 GLY B N 1
ATOM 3624 C CA . GLY B 1 164 ? -15.789 -19.453 -11.906 1 93.25 164 GLY B CA 1
ATOM 3625 C C . GLY B 1 164 ? -14.805 -19.734 -13.023 1 93.25 164 GLY B C 1
ATOM 3626 O O . GLY B 1 164 ? -13.742 -19.109 -13.086 1 93.25 164 GLY B O 1
ATOM 3627 N N . PRO B 1 165 ? -15.172 -20.641 -13.898 1 92.44 165 PRO B N 1
ATOM 3628 C CA . PRO B 1 165 ? -14.258 -21.156 -14.922 1 92.44 165 PRO B CA 1
ATOM 3629 C C . PRO B 1 165 ? -13.922 -20.125 -15.992 1 92.44 165 PRO B C 1
ATOM 3631 O O . PRO B 1 165 ? -12.938 -20.281 -16.719 1 92.44 165 PRO B O 1
ATOM 3634 N N . ASN B 1 166 ? -14.719 -19.062 -16.094 1 94.31 166 ASN B N 1
ATOM 3635 C CA . ASN B 1 166 ? -14.438 -18.016 -17.062 1 94.31 166 ASN B CA 1
ATOM 3636 C C . ASN B 1 166 ? -13.344 -17.078 -16.578 1 94.31 166 ASN B C 1
ATOM 3638 O O . ASN B 1 166 ? -12.789 -16.297 -17.359 1 94.31 166 ASN B O 1
ATOM 3642 N N . ARG B 1 167 ? -13.031 -17.156 -15.258 1 95.19 167 ARG B N 1
ATOM 3643 C CA . ARG B 1 167 ? -12.102 -16.188 -14.68 1 95.19 167 ARG B CA 1
ATOM 3644 C C . ARG B 1 167 ? -10.867 -16.891 -14.117 1 95.19 167 ARG B C 1
ATOM 3646 O O . ARG B 1 167 ? -9.797 -16.297 -14.008 1 95.19 167 ARG B O 1
ATOM 3653 N N . CYS B 1 168 ? -11.047 -18.156 -13.773 1 95 168 CYS B N 1
ATOM 3654 C CA . CYS B 1 168 ? -9.945 -18.844 -13.125 1 95 168 CYS B CA 1
ATOM 3655 C C . CYS B 1 168 ? -9.852 -20.281 -13.617 1 95 168 CYS B C 1
ATOM 3657 O O . CYS B 1 168 ? -10.844 -21.016 -13.617 1 95 168 CYS B O 1
ATOM 3659 N N . ILE B 1 169 ? -8.633 -20.688 -13.984 1 94.25 169 ILE B N 1
ATOM 3660 C CA . ILE B 1 169 ? -8.43 -22.062 -14.414 1 94.25 169 ILE B CA 1
ATOM 3661 C C . ILE B 1 169 ? -7.25 -22.672 -13.664 1 94.25 169 ILE B C 1
ATOM 3663 O O . ILE B 1 169 ? -6.398 -21.953 -13.141 1 94.25 169 ILE B O 1
ATOM 3667 N N . HIS B 1 170 ? -7.242 -24.016 -13.625 1 93.06 170 HIS B N 1
ATOM 3668 C CA . HIS B 1 170 ? -6.125 -24.766 -13.078 1 93.06 170 HIS B CA 1
ATOM 3669 C C . HIS B 1 170 ? -5.266 -25.359 -14.188 1 93.06 170 HIS B C 1
ATOM 3671 O O . HIS B 1 170 ? -5.789 -25.812 -15.211 1 93.06 170 HIS B O 1
ATOM 3677 N N . VAL B 1 171 ? -4.031 -25.281 -14.008 1 92.06 171 VAL B N 1
ATOM 3678 C CA . VAL B 1 171 ? -3.074 -25.953 -14.883 1 92.06 171 VAL B CA 1
ATOM 3679 C C . VAL B 1 171 ? -2.174 -26.875 -14.055 1 92.06 171 VAL B C 1
ATOM 3681 O O . VAL B 1 171 ? -1.525 -26.422 -13.109 1 92.06 171 VAL B O 1
ATOM 3684 N N . ARG B 1 172 ? -2.152 -28.141 -14.391 1 91.38 172 ARG B N 1
ATOM 3685 C CA . ARG B 1 172 ? -1.231 -29.047 -13.727 1 91.38 172 ARG B CA 1
ATOM 3686 C C . ARG B 1 172 ? 0.185 -28.891 -14.266 1 91.38 172 ARG B C 1
ATOM 3688 O O . ARG B 1 172 ? 0.396 -28.906 -15.484 1 91.38 172 ARG B O 1
ATOM 3695 N N . TYR B 1 173 ? 1.026 -28.703 -13.352 1 89.62 173 TYR B N 1
ATOM 3696 C CA . TYR B 1 173 ? 2.426 -28.562 -13.734 1 89.62 173 TYR B CA 1
ATOM 3697 C C . TYR B 1 173 ? 2.895 -29.766 -14.555 1 89.62 173 TYR B C 1
ATOM 3699 O O . TYR B 1 173 ? 3.584 -29.594 -15.562 1 89.62 173 TYR B O 1
ATOM 3707 N N . GLU B 1 174 ? 2.57 -30.969 -14.125 1 89.69 174 GLU B N 1
ATOM 3708 C CA . GLU B 1 174 ? 2.963 -32.188 -14.805 1 89.69 174 GLU B CA 1
ATOM 3709 C C . GLU B 1 174 ? 2.418 -32.25 -16.234 1 89.69 174 GLU B C 1
ATOM 3711 O O . GLU B 1 174 ? 3.113 -32.656 -17.156 1 89.69 174 GLU B O 1
ATOM 3716 N N . SER B 1 175 ? 1.198 -31.797 -16.391 1 89 175 SER B N 1
ATOM 3717 C CA . SER B 1 175 ? 0.611 -31.734 -17.719 1 89 175 SER B CA 1
ATOM 3718 C C . SER B 1 175 ? 1.314 -30.703 -18.594 1 89 175 SER B C 1
ATOM 3720 O O . SER B 1 175 ? 1.513 -30.922 -19.781 1 89 175 SER B O 1
ATOM 3722 N N . LEU B 1 176 ? 1.646 -29.594 -18 1 89.38 176 LEU B N 1
ATOM 3723 C CA . LEU B 1 176 ? 2.357 -28.531 -18.719 1 89.38 176 LEU B CA 1
ATOM 3724 C C . LEU B 1 176 ? 3.693 -29.047 -19.25 1 89.38 176 LEU B C 1
ATOM 3726 O O . LEU B 1 176 ? 4.07 -28.75 -20.391 1 89.38 176 LEU B O 1
ATOM 3730 N N . VAL B 1 177 ? 4.383 -29.828 -18.469 1 86.94 177 VAL B N 1
ATOM 3731 C CA . VAL B 1 177 ? 5.699 -30.344 -18.828 1 86.94 177 VAL B CA 1
ATOM 3732 C C . VAL B 1 177 ? 5.559 -31.422 -19.906 1 86.94 177 VAL B C 1
ATOM 3734 O O . VAL B 1 177 ? 6.301 -31.422 -20.891 1 86.94 177 VAL B O 1
ATOM 3737 N N . GLN B 1 178 ? 4.594 -32.312 -19.75 1 87.69 178 GLN B N 1
ATOM 3738 C CA . GLN B 1 178 ? 4.473 -33.5 -20.609 1 87.69 178 GLN B CA 1
ATOM 3739 C C . GLN B 1 178 ? 3.736 -33.156 -21.891 1 87.69 178 GLN B C 1
ATOM 3741 O O . GLN B 1 178 ? 4.004 -33.75 -22.938 1 87.69 178 GLN B O 1
ATOM 3746 N N . HIS B 1 179 ? 2.814 -32.281 -21.797 1 90 179 HIS B N 1
ATOM 3747 C CA . HIS B 1 179 ? 1.969 -31.891 -22.922 1 90 179 HIS B CA 1
ATOM 3748 C C . HIS B 1 179 ? 1.926 -30.375 -23.078 1 90 179 HIS B C 1
ATOM 3750 O O . HIS B 1 179 ? 0.846 -29.781 -23.109 1 90 179 HIS B O 1
ATOM 3756 N N . THR B 1 180 ? 3.055 -29.797 -23.359 1 91.19 180 THR B N 1
ATOM 3757 C CA . THR B 1 180 ? 3.246 -28.359 -23.312 1 91.19 180 THR B CA 1
ATOM 3758 C C . THR B 1 180 ? 2.35 -27.656 -24.328 1 91.19 180 THR B C 1
ATOM 3760 O O . THR B 1 180 ? 1.643 -26.703 -23.984 1 91.19 180 THR B O 1
ATOM 3763 N N . GLU B 1 181 ? 2.369 -28.156 -25.609 1 94.38 181 GLU B N 1
ATOM 3764 C CA . GLU B 1 181 ? 1.603 -27.484 -26.656 1 94.38 181 GLU B CA 1
ATOM 3765 C C . GLU B 1 181 ? 0.109 -27.5 -26.344 1 94.38 181 GLU B C 1
ATOM 3767 O O . GLU B 1 181 ? -0.567 -26.484 -26.469 1 94.38 181 GLU B O 1
ATOM 3772 N N . GLN B 1 182 ? -0.367 -28.609 -25.969 1 94.44 182 GLN B N 1
ATOM 3773 C CA . GLN B 1 182 ? -1.787 -28.734 -25.672 1 94.44 182 GLN B CA 1
ATOM 3774 C C . GLN B 1 182 ? -2.188 -27.812 -24.531 1 94.44 182 GLN B C 1
ATOM 3776 O O . GLN B 1 182 ? -3.201 -27.109 -24.609 1 94.44 182 GLN B O 1
ATOM 3781 N N . GLU B 1 183 ? -1.435 -27.812 -23.453 1 93.19 183 GLU B N 1
ATOM 3782 C CA . GLU B 1 183 ? -1.736 -26.984 -22.297 1 93.19 183 GLU B CA 1
ATOM 3783 C C . GLU B 1 183 ? -1.63 -25.5 -22.625 1 93.19 183 GLU B C 1
ATOM 3785 O O . GLU B 1 183 ? -2.459 -24.703 -22.188 1 93.19 183 GLU B O 1
ATOM 3790 N N . MET B 1 184 ? -0.654 -25.125 -23.391 1 94.25 184 MET B N 1
ATOM 3791 C CA . MET B 1 184 ? -0.48 -23.719 -23.719 1 94.25 184 MET B CA 1
ATOM 3792 C C . MET B 1 184 ? -1.588 -23.234 -24.656 1 94.25 184 MET B C 1
ATOM 3794 O O . MET B 1 184 ? -2.023 -22.078 -24.578 1 94.25 184 MET B O 1
ATOM 3798 N N . ARG B 1 185 ? -2.043 -24.062 -25.594 1 96.44 185 ARG B N 1
ATOM 3799 C CA . ARG B 1 185 ? -3.197 -23.719 -26.406 1 96.44 185 ARG B CA 1
ATOM 3800 C C . ARG B 1 185 ? -4.426 -23.453 -25.547 1 96.44 185 ARG B C 1
ATOM 3802 O O . ARG B 1 185 ? -5.16 -22.484 -25.766 1 96.44 185 ARG B O 1
ATOM 3809 N N . ARG B 1 186 ? -4.621 -24.312 -24.578 1 95.69 186 ARG B N 1
ATOM 3810 C CA . ARG B 1 186 ? -5.746 -24.156 -23.656 1 95.69 186 ARG B CA 1
ATOM 3811 C C . ARG B 1 186 ? -5.645 -22.828 -22.891 1 95.69 186 ARG B C 1
ATOM 3813 O O . ARG B 1 186 ? -6.625 -22.094 -22.781 1 95.69 186 ARG B O 1
ATOM 3820 N N . VAL B 1 187 ? -4.492 -22.516 -22.391 1 94.81 187 VAL B N 1
ATOM 3821 C CA . VAL B 1 187 ? -4.262 -21.312 -21.594 1 94.81 187 VAL B CA 1
ATOM 3822 C C . VAL B 1 187 ? -4.465 -20.078 -22.453 1 94.81 187 VAL B C 1
ATOM 3824 O O . VAL B 1 187 ? -5.145 -19.125 -22.031 1 94.81 187 VAL B O 1
ATOM 3827 N N . LEU B 1 188 ? -3.895 -20.062 -23.656 1 95.81 188 LEU B N 1
ATOM 3828 C CA . LEU B 1 188 ? -4.027 -18.906 -24.547 1 95.81 188 LEU B CA 1
ATOM 3829 C C . LEU B 1 188 ? -5.473 -18.719 -24.984 1 95.81 188 LEU B C 1
ATOM 3831 O O . LEU B 1 188 ? -5.957 -17.594 -25.078 1 95.81 188 LEU B O 1
ATOM 3835 N N . ASP B 1 189 ? -6.176 -19.812 -25.234 1 95.88 189 ASP B N 1
ATOM 3836 C CA . ASP B 1 189 ? -7.598 -19.734 -25.547 1 95.88 189 ASP B CA 1
ATOM 3837 C C . ASP B 1 189 ? -8.383 -19.141 -24.375 1 95.88 189 ASP B C 1
ATOM 3839 O O . ASP B 1 189 ? -9.227 -18.266 -24.578 1 95.88 189 ASP B O 1
ATOM 3843 N N . PHE B 1 190 ? -8.148 -19.562 -23.219 1 95.31 190 PHE B N 1
ATOM 3844 C CA . PHE B 1 190 ? -8.766 -19.047 -22.016 1 95.31 190 PHE B CA 1
ATOM 3845 C C . PHE B 1 190 ? -8.562 -17.531 -21.906 1 95.31 190 PHE B C 1
ATOM 3847 O O . PHE B 1 190 ? -9.477 -16.797 -21.516 1 95.31 190 PHE B O 1
ATOM 3854 N N . LEU B 1 191 ? -7.316 -17.094 -22.281 1 95 191 LEU B N 1
ATOM 3855 C CA . LEU B 1 191 ? -6.957 -15.688 -22.172 1 95 191 LEU B CA 1
ATOM 3856 C C . LEU B 1 191 ? -7.484 -14.898 -23.375 1 95 191 LEU B C 1
ATOM 3858 O O . LEU B 1 191 ? -7.453 -13.664 -23.375 1 95 191 LEU B O 1
ATOM 3862 N N . GLY B 1 192 ? -7.941 -15.531 -24.391 1 94.31 192 GLY B N 1
ATOM 3863 C CA . GLY B 1 192 ? -8.359 -14.859 -25.609 1 94.31 192 GLY B CA 1
ATOM 3864 C C . GLY B 1 192 ? -7.199 -14.328 -26.422 1 94.31 192 GLY B C 1
ATOM 3865 O O . GLY B 1 192 ? -7.301 -13.273 -27.047 1 94.31 192 GLY B O 1
ATOM 3866 N N . ILE B 1 193 ? -6.102 -15.008 -26.312 1 95.19 193 ILE B N 1
ATOM 3867 C CA . ILE B 1 193 ? -4.879 -14.625 -27.016 1 95.19 193 ILE B CA 1
ATOM 3868 C C . ILE B 1 193 ? -4.594 -15.625 -28.125 1 95.19 193 ILE B C 1
ATOM 3870 O O . ILE B 1 193 ? -4.715 -16.844 -27.938 1 95.19 193 ILE B O 1
ATOM 3874 N N . PRO B 1 194 ? -4.156 -15.109 -29.281 1 96.31 194 PRO B N 1
ATOM 3875 C CA . PRO B 1 194 ? -3.895 -16.016 -30.406 1 96.31 194 PRO B CA 1
ATOM 3876 C C . PRO B 1 194 ? -2.703 -16.938 -30.141 1 96.31 194 PRO B C 1
ATOM 3878 O O . PRO B 1 194 ? -1.742 -16.531 -29.484 1 96.31 194 PRO B O 1
ATOM 3881 N N . TRP B 1 195 ? -2.791 -18.109 -30.75 1 96.5 195 TRP B N 1
ATOM 3882 C CA . TRP B 1 195 ? -1.691 -19.062 -30.672 1 96.5 195 TRP B CA 1
ATOM 3883 C C . TRP B 1 195 ? -0.446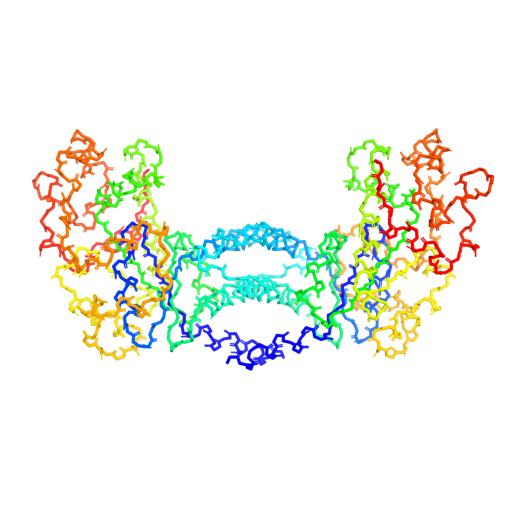 -18.531 -31.359 1 96.5 195 TRP B C 1
ATOM 3885 O O . TRP B 1 195 ? -0.538 -17.922 -32.438 1 96.5 195 TRP B O 1
ATOM 3895 N N . ASP B 1 196 ? 0.658 -18.703 -30.812 1 95.25 196 ASP B N 1
ATOM 3896 C CA . ASP B 1 196 ? 1.975 -18.469 -31.406 1 95.25 196 ASP B CA 1
ATOM 3897 C C . ASP B 1 196 ? 2.953 -19.578 -31.016 1 95.25 196 ASP B C 1
ATOM 3899 O O . ASP B 1 196 ? 3.266 -19.75 -29.828 1 95.25 196 ASP B O 1
ATOM 3903 N N . PRO B 1 197 ? 3.447 -20.344 -31.938 1 94.94 197 PRO B N 1
ATOM 3904 C CA . PRO B 1 197 ? 4.328 -21.469 -31.625 1 94.94 197 PRO B CA 1
ATOM 3905 C C . PRO B 1 197 ? 5.594 -21.047 -30.891 1 94.94 197 PRO B C 1
ATOM 3907 O O . PRO B 1 197 ? 6.312 -21.891 -30.344 1 94.94 197 PRO B O 1
ATOM 3910 N N . ILE B 1 198 ? 5.84 -19.734 -30.75 1 92.81 198 ILE B N 1
ATOM 3911 C CA . ILE B 1 198 ? 7.035 -19.234 -30.078 1 92.81 198 ILE B CA 1
ATOM 3912 C C . ILE B 1 198 ? 7.016 -19.641 -28.609 1 92.81 198 ILE B C 1
ATOM 3914 O O . ILE B 1 198 ? 8.062 -19.734 -27.969 1 92.81 198 ILE B O 1
ATOM 3918 N N . VAL B 1 199 ? 5.848 -19.922 -28.047 1 92 199 VAL B N 1
ATOM 3919 C CA . VAL B 1 199 ? 5.719 -20.266 -26.641 1 92 199 VAL B CA 1
ATOM 3920 C C . VAL B 1 199 ? 6.371 -21.609 -26.359 1 92 199 VAL B C 1
ATOM 3922 O O . VAL B 1 199 ? 6.625 -21.969 -25.219 1 92 199 VAL B O 1
ATOM 3925 N N . LEU B 1 200 ? 6.656 -22.391 -27.422 1 90.62 200 LEU B N 1
ATOM 3926 C CA . LEU B 1 200 ? 7.293 -23.703 -27.281 1 90.62 200 LEU B CA 1
ATOM 3927 C C . LEU B 1 200 ? 8.812 -23.578 -27.391 1 90.62 200 LEU B C 1
ATOM 3929 O O . LEU B 1 200 ? 9.531 -24.531 -27.109 1 90.62 200 LEU B O 1
ATOM 3933 N N . ARG B 1 201 ? 9.266 -22.359 -27.797 1 85.12 201 ARG B N 1
ATOM 3934 C CA . ARG B 1 201 ? 10.68 -22.156 -28.078 1 85.12 201 ARG B CA 1
ATOM 3935 C C . ARG B 1 201 ? 11.242 -20.984 -27.281 1 85.12 201 ARG B C 1
ATOM 3937 O O . ARG B 1 201 ? 11.922 -20.109 -27.828 1 85.12 201 ARG B O 1
ATOM 3944 N N . HIS B 1 202 ? 10.945 -21 -26 1 78.38 202 HIS B N 1
ATOM 3945 C CA . HIS B 1 202 ? 11.359 -19.875 -25.172 1 78.38 202 HIS B CA 1
ATOM 3946 C C . HIS B 1 202 ? 12.875 -19.766 -25.094 1 78.38 202 HIS B C 1
ATOM 3948 O O . HIS B 1 202 ? 13.422 -18.672 -24.906 1 78.38 202 HIS B O 1
ATOM 3954 N N . GLU B 1 203 ? 13.578 -20.844 -25.203 1 73.44 203 GLU B N 1
ATOM 3955 C CA . GLU B 1 203 ? 15.031 -20.859 -25.141 1 73.44 203 GLU B CA 1
ATOM 3956 C C . GLU B 1 203 ? 15.648 -20.031 -26.266 1 73.44 203 GLU B C 1
ATOM 3958 O O . GLU B 1 203 ? 16.781 -19.531 -26.125 1 73.44 203 GLU B O 1
ATOM 3963 N N . LYS B 1 204 ? 14.906 -19.844 -27.281 1 70.19 204 LYS B N 1
ATOM 3964 C CA . LYS B 1 204 ? 15.422 -19.109 -28.422 1 70.19 204 LYS B CA 1
ATOM 3965 C C . LYS B 1 204 ? 15.312 -17.594 -28.203 1 70.19 204 LYS B C 1
ATOM 3967 O O . LYS B 1 204 ? 15.945 -16.812 -28.922 1 70.19 204 LYS B O 1
ATOM 3972 N N . ILE B 1 205 ? 14.57 -17.203 -27.156 1 68.81 205 ILE B N 1
ATOM 3973 C CA . ILE B 1 205 ? 14.336 -15.773 -26.969 1 68.81 205 ILE B CA 1
ATOM 3974 C C . ILE B 1 205 ? 14.688 -15.367 -25.547 1 68.81 205 ILE B C 1
ATOM 3976 O O . ILE B 1 205 ? 14 -14.539 -24.938 1 68.81 205 ILE B O 1
ATOM 3980 N N . ILE B 1 206 ? 15.648 -16 -25.047 1 66.5 206 ILE B N 1
ATOM 3981 C CA . ILE B 1 206 ? 16.031 -15.805 -23.656 1 66.5 206 ILE B CA 1
ATOM 3982 C C . ILE B 1 206 ? 16.344 -14.336 -23.406 1 66.5 206 ILE B C 1
ATOM 3984 O O . ILE B 1 206 ? 15.984 -13.773 -22.375 1 66.5 206 ILE B O 1
ATOM 3988 N N . ASP B 1 207 ? 16.875 -13.766 -24.375 1 65.06 207 ASP B N 1
ATOM 3989 C CA . ASP B 1 207 ? 17.297 -12.375 -24.266 1 65.06 207 ASP B CA 1
ATOM 3990 C C . ASP B 1 207 ? 16.109 -11.43 -24.234 1 65.06 207 ASP B C 1
ATOM 3992 O O . ASP B 1 207 ? 16.219 -10.281 -23.797 1 65.06 207 ASP B O 1
ATOM 3996 N N . GLN B 1 208 ? 15.008 -11.938 -24.625 1 62.41 208 GLN B N 1
ATOM 3997 C CA . GLN B 1 208 ? 13.828 -11.086 -24.75 1 62.41 208 GLN B CA 1
ATOM 3998 C C . GLN B 1 208 ? 12.914 -11.258 -23.531 1 62.41 208 GLN B C 1
ATOM 4000 O O . GLN B 1 208 ? 11.953 -10.5 -23.359 1 62.41 208 GLN B O 1
ATOM 4005 N N . LEU B 1 209 ? 13.273 -12.172 -22.781 1 66.06 209 LEU B N 1
ATOM 4006 C CA . LEU B 1 209 ? 12.43 -12.453 -21.625 1 66.06 209 LEU B CA 1
ATOM 4007 C C . LEU B 1 209 ? 12.57 -11.359 -20.578 1 66.06 209 LEU B C 1
ATOM 4009 O O . LEU B 1 209 ? 13.672 -10.836 -20.359 1 66.06 209 LEU B O 1
ATOM 4013 N N . THR B 1 210 ? 11.484 -10.906 -20.078 1 57.75 210 THR B N 1
ATOM 4014 C CA . THR B 1 210 ? 11.438 -9.789 -19.125 1 57.75 210 THR B CA 1
ATOM 4015 C C . THR B 1 210 ? 11.93 -10.219 -17.75 1 57.75 210 THR B C 1
ATOM 4017 O O . THR B 1 210 ? 11.422 -11.188 -17.188 1 57.75 210 THR B O 1
ATOM 4020 N N . GLY B 1 211 ? 12.828 -9.445 -17.25 1 57.75 211 GLY B N 1
ATOM 4021 C CA . GLY B 1 211 ? 13.148 -9.391 -15.828 1 57.75 211 GLY B CA 1
ATOM 4022 C C . GLY B 1 211 ? 13.617 -10.719 -15.273 1 57.75 211 GLY B C 1
ATOM 4023 O O . GLY B 1 211 ? 13.25 -11.094 -14.156 1 57.75 211 GLY B O 1
ATOM 4024 N N . LEU B 1 212 ? 14.258 -11.5 -16.062 1 55.66 212 LEU B N 1
ATOM 4025 C CA . LEU B 1 212 ? 14.797 -12.711 -15.453 1 55.66 212 LEU B CA 1
ATOM 4026 C C . LEU B 1 212 ? 15.703 -12.383 -14.273 1 55.66 212 LEU B C 1
ATOM 4028 O O . LEU B 1 212 ? 16.703 -11.68 -14.43 1 55.66 212 LEU B O 1
ATOM 4032 N N . ASN B 1 213 ? 15.008 -12.164 -13.094 1 55.06 213 ASN B N 1
ATOM 4033 C CA . ASN B 1 213 ? 15.734 -11.867 -11.867 1 55.06 213 ASN B CA 1
ATOM 4034 C C . ASN B 1 213 ? 16.719 -12.984 -11.516 1 55.06 213 ASN B C 1
ATOM 4036 O O . ASN B 1 213 ? 16.312 -14.125 -11.273 1 55.06 213 ASN B O 1
ATOM 4040 N N . PRO B 1 214 ? 18 -12.672 -11.734 1 51.22 214 PRO B N 1
ATOM 4041 C CA . PRO B 1 214 ? 18.984 -13.711 -11.414 1 51.22 214 PRO B CA 1
ATOM 4042 C C . PRO B 1 214 ? 18.797 -14.281 -10.016 1 51.22 214 PRO B C 1
ATOM 4044 O O . PRO B 1 214 ? 19.297 -15.375 -9.719 1 51.22 214 PRO B O 1
ATOM 4047 N N . TYR B 1 215 ? 18.125 -13.516 -9.258 1 49.38 215 TYR B N 1
ATOM 4048 C CA . TYR B 1 215 ? 17.953 -13.977 -7.883 1 49.38 215 TYR B CA 1
ATOM 4049 C C . TYR B 1 215 ? 16.719 -14.883 -7.762 1 49.38 215 TYR B C 1
ATOM 4051 O O . TYR B 1 215 ? 16.469 -15.445 -6.699 1 49.38 215 TYR B O 1
ATOM 4059 N N . GLU B 1 216 ? 16.062 -14.844 -8.852 1 56.28 216 GLU B N 1
ATOM 4060 C CA . GLU B 1 216 ? 14.984 -15.82 -8.852 1 56.28 216 GLU B CA 1
ATOM 4061 C C . GLU B 1 216 ? 15.516 -17.234 -9.125 1 56.28 216 GLU B C 1
ATOM 4063 O O . GLU B 1 216 ? 16.125 -17.469 -10.172 1 56.28 216 GLU B O 1
ATOM 4068 N N . PRO B 1 217 ? 15.664 -17.984 -8.156 1 52.69 217 PRO B N 1
ATOM 4069 C CA . PRO B 1 217 ? 16.203 -19.344 -8.352 1 52.69 217 PRO B CA 1
ATOM 4070 C C . PRO B 1 217 ? 15.711 -19.984 -9.641 1 52.69 217 PRO B C 1
ATOM 4072 O O . PRO B 1 217 ? 16.438 -20.75 -10.266 1 52.69 217 PRO B O 1
ATOM 4075 N N . SER B 1 218 ? 14.562 -19.562 -10 1 52.09 218 SER B N 1
ATOM 4076 C CA . SER B 1 218 ? 13.969 -20.203 -11.172 1 52.09 218 SER B CA 1
ATOM 4077 C C . SER B 1 218 ? 14.641 -19.75 -12.453 1 52.09 218 SER B C 1
ATOM 4079 O O . SER B 1 218 ? 14.555 -20.422 -13.484 1 52.09 218 SER B O 1
ATOM 4081 N N . THR B 1 219 ? 15.195 -18.578 -12.367 1 54.06 219 THR B N 1
ATOM 4082 C CA . THR B 1 219 ? 15.758 -18 -13.586 1 54.06 219 THR B CA 1
ATOM 4083 C C . THR B 1 219 ? 16.781 -18.953 -14.203 1 54.06 219 THR B C 1
ATOM 4085 O O . THR B 1 219 ? 16.812 -19.141 -15.414 1 54.06 219 THR B O 1
ATOM 4088 N N . LYS B 1 220 ? 17.688 -19.516 -13.344 1 52.34 220 LYS B N 1
ATOM 4089 C CA . LYS B 1 220 ? 18.719 -20.375 -13.898 1 52.34 220 LYS B CA 1
ATOM 4090 C C . LYS B 1 220 ? 18.125 -21.625 -14.531 1 52.34 220 LYS B C 1
ATOM 4092 O O . LYS B 1 220 ? 18.594 -22.094 -15.57 1 52.34 220 LYS B O 1
ATOM 4097 N N . GLN B 1 221 ? 17.203 -22.094 -13.859 1 53.19 221 GLN B N 1
ATOM 4098 C CA . GLN B 1 221 ? 16.609 -23.344 -14.32 1 53.19 221 GLN B CA 1
ATOM 4099 C C . GLN B 1 221 ? 15.883 -23.156 -15.648 1 53.19 221 GLN B C 1
ATOM 4101 O O . GLN B 1 221 ? 15.789 -24.078 -16.453 1 53.19 221 GLN B O 1
ATOM 4106 N N . PHE B 1 222 ? 15.414 -21.938 -15.828 1 54 222 PHE B N 1
ATOM 4107 C CA . PHE B 1 222 ? 14.5 -21.797 -16.953 1 54 222 PHE B CA 1
ATOM 4108 C C . PHE B 1 222 ? 15.273 -21.547 -18.25 1 54 222 PHE B C 1
ATOM 4110 O O . PHE B 1 222 ? 14.711 -21.625 -19.344 1 54 222 PHE B O 1
ATOM 4117 N N . LEU B 1 223 ? 16.453 -21.156 -18.016 1 53.69 223 LEU B N 1
ATOM 4118 C CA . LEU B 1 223 ? 17.25 -20.984 -19.234 1 53.69 223 LEU B CA 1
ATOM 4119 C C . LEU B 1 223 ? 17.469 -22.344 -19.906 1 53.69 223 LEU B C 1
ATOM 4121 O O . LEU B 1 223 ? 17.797 -22.391 -21.094 1 53.69 223 LEU B O 1
ATOM 4125 N N . LEU B 1 224 ? 17.234 -23.312 -19.125 1 50.81 224 LEU B N 1
ATOM 4126 C CA . LEU B 1 224 ? 17.422 -24.594 -19.781 1 50.81 224 LEU B CA 1
ATOM 4127 C C . LEU B 1 224 ? 16.109 -25.078 -20.406 1 50.81 224 LEU B C 1
ATOM 4129 O O . LEU B 1 224 ? 15.031 -24.734 -19.922 1 50.81 224 LEU B O 1
ATOM 4133 N N . ALA B 1 225 ? 16.188 -25.406 -21.703 1 50.34 225 ALA B N 1
ATOM 4134 C CA . ALA B 1 225 ? 15.055 -26.047 -22.359 1 50.34 225 ALA B CA 1
ATOM 4135 C C . ALA B 1 225 ? 14.203 -26.812 -21.359 1 50.34 225 ALA B C 1
ATOM 4137 O O . ALA B 1 225 ? 14.695 -27.25 -20.312 1 50.34 225 ALA B O 1
ATOM 4138 N N . VAL B 1 226 ? 12.844 -26.594 -21.375 1 50.19 226 VAL B N 1
ATOM 4139 C CA . VAL B 1 226 ? 11.961 -27.375 -20.531 1 50.19 226 VAL B CA 1
ATOM 4140 C C . VAL B 1 226 ? 12.648 -28.672 -20.125 1 50.19 226 VAL B C 1
ATOM 4142 O O . VAL B 1 226 ? 12.906 -29.531 -20.969 1 50.19 226 VAL B O 1
ATOM 4145 N N . HIS B 1 227 ? 13.805 -28.516 -19.453 1 48.53 227 HIS B N 1
ATOM 4146 C CA . HIS B 1 227 ? 14.422 -29.766 -19.016 1 48.53 227 HIS B CA 1
ATOM 4147 C C . HIS B 1 227 ? 13.422 -30.641 -18.25 1 48.53 227 HIS B C 1
ATOM 4149 O O . HIS B 1 227 ? 12.742 -30.156 -17.344 1 48.53 227 HIS B O 1
ATOM 4155 N N . ASN B 1 228 ? 12.781 -31.344 -18.922 1 48.34 228 ASN B N 1
ATOM 4156 C CA . ASN B 1 228 ? 12.141 -32.438 -18.188 1 48.34 228 ASN B CA 1
ATOM 4157 C C . ASN B 1 228 ? 12.969 -32.844 -16.969 1 48.34 228 ASN B C 1
ATOM 4159 O O . ASN B 1 228 ? 13.688 -33.844 -17.016 1 48.34 228 ASN B O 1
ATOM 4163 N N . LYS B 1 229 ? 13.648 -31.922 -16.344 1 54.62 229 LYS B N 1
ATOM 4164 C CA . LYS B 1 229 ? 14.133 -32.562 -15.117 1 54.62 229 LYS B CA 1
ATOM 4165 C C . LYS B 1 229 ? 12.984 -33.156 -14.32 1 54.62 229 LYS B C 1
ATOM 4167 O O . LYS B 1 229 ? 11.852 -32.688 -14.383 1 54.62 229 LYS B O 1
ATOM 4172 N N . SER B 1 230 ? 13.203 -34.375 -13.625 1 66.06 230 SER B N 1
ATOM 4173 C CA . SER B 1 230 ? 12.305 -35.469 -13.273 1 66.06 230 SER B CA 1
ATOM 4174 C C . SER B 1 230 ? 11.188 -35 -12.352 1 66.06 230 SER B C 1
ATOM 4176 O O . SER B 1 230 ? 11.453 -34.406 -11.312 1 66.06 230 SER B O 1
ATOM 4178 N N . LEU B 1 231 ? 9.969 -34.781 -12.914 1 82.88 231 LEU B N 1
ATOM 4179 C CA . LEU B 1 231 ? 8.734 -34.625 -12.148 1 82.88 231 LEU B CA 1
ATOM 4180 C C . LEU B 1 231 ? 8.773 -35.438 -10.867 1 82.88 231 LEU B C 1
ATOM 4182 O O . LEU B 1 231 ? 8.117 -35.094 -9.883 1 82.88 231 LEU B O 1
ATOM 4186 N N . ASP B 1 232 ? 9.766 -36.406 -10.93 1 85.81 232 ASP B N 1
ATOM 4187 C CA . ASP B 1 232 ? 9.797 -37.312 -9.797 1 85.81 232 ASP B CA 1
ATOM 4188 C C . ASP B 1 232 ? 11.078 -37.125 -8.984 1 85.81 232 ASP B C 1
ATOM 4190 O O . ASP B 1 232 ? 11.461 -38.031 -8.227 1 85.81 232 ASP B O 1
ATOM 4194 N N . ALA B 1 233 ? 11.719 -36.031 -9.188 1 87.19 233 ALA B N 1
ATOM 4195 C CA . ALA B 1 233 ? 12.961 -35.781 -8.461 1 87.19 233 ALA B CA 1
ATOM 4196 C C . ALA B 1 233 ? 12.742 -35.875 -6.949 1 87.19 233 ALA B C 1
ATOM 4198 O O . ALA B 1 233 ? 13.633 -36.281 -6.211 1 87.19 233 ALA B O 1
ATOM 4199 N N . TRP B 1 234 ? 11.586 -35.594 -6.512 1 92.56 234 TRP B N 1
ATOM 4200 C CA . TRP B 1 234 ? 11.266 -35.594 -5.09 1 92.56 234 TRP B CA 1
ATOM 4201 C C . TRP B 1 234 ? 11.305 -37 -4.531 1 92.56 234 TRP B C 1
ATOM 4203 O O . TRP B 1 234 ? 11.344 -37.219 -3.316 1 92.56 234 TRP B O 1
ATOM 4213 N N . ALA B 1 235 ? 11.359 -38.031 -5.414 1 92.56 235 ALA B N 1
ATOM 4214 C CA . ALA B 1 235 ? 11.336 -39.406 -4.996 1 92.56 235 ALA B CA 1
ATOM 4215 C C . ALA B 1 235 ? 12.719 -40.031 -5.074 1 92.56 235 ALA B C 1
ATOM 4217 O O . ALA B 1 235 ? 12.883 -41.25 -4.832 1 92.56 235 ALA B O 1
ATOM 4218 N N . ARG B 1 236 ? 13.664 -39.25 -5.383 1 90.38 236 ARG B N 1
ATOM 4219 C CA . ARG B 1 236 ? 15.031 -39.75 -5.465 1 90.38 236 ARG B CA 1
ATOM 4220 C C . ARG B 1 236 ? 15.711 -39.719 -4.102 1 90.38 236 ARG B C 1
ATOM 4222 O O . ARG B 1 236 ? 15.234 -39.031 -3.178 1 90.38 236 ARG B O 1
ATOM 4229 N N . PRO B 1 237 ? 16.781 -40.406 -3.996 1 89.94 237 PRO B N 1
ATOM 4230 C CA . PRO B 1 237 ? 17.484 -40.469 -2.711 1 89.94 237 PRO B CA 1
ATOM 4231 C C . PRO B 1 237 ? 17.984 -39.094 -2.258 1 89.94 237 PRO B C 1
ATOM 4233 O O . PRO B 1 237 ? 18.125 -38.844 -1.058 1 89.94 237 PRO B O 1
ATOM 4236 N N . SER B 1 238 ? 18.172 -38.25 -3.125 1 90.5 238 SER B N 1
ATOM 4237 C CA . SER B 1 238 ? 18.703 -36.938 -2.803 1 90.5 238 SER B CA 1
ATOM 4238 C C . SER B 1 238 ? 17.594 -36 -2.322 1 90.5 238 SER B C 1
ATOM 4240 O O . SER B 1 238 ? 17.859 -34.844 -1.962 1 90.5 238 SER B O 1
ATOM 4242 N N . SER B 1 239 ? 16.422 -36.469 -2.242 1 93.31 239 SER B N 1
ATOM 4243 C CA . SER B 1 239 ? 15.273 -35.656 -1.849 1 93.31 239 SER B CA 1
ATOM 4244 C C . SER B 1 239 ? 15.398 -35.188 -0.408 1 93.31 239 SER B C 1
ATOM 4246 O O . SER B 1 239 ? 15.836 -35.938 0.467 1 93.31 239 SER B O 1
ATOM 4248 N N . PRO B 1 240 ? 15.031 -33.969 -0.219 1 94.75 240 PRO B N 1
ATOM 4249 C CA . PRO B 1 240 ? 15.008 -33.5 1.164 1 94.75 240 PRO B CA 1
ATOM 4250 C C . PRO B 1 240 ? 13.828 -34.062 1.964 1 94.75 240 PRO B C 1
ATOM 4252 O O . PRO B 1 240 ? 13.766 -33.875 3.182 1 94.75 240 PRO B O 1
ATOM 4255 N N . ILE B 1 241 ? 12.93 -34.688 1.365 1 96.56 241 ILE B N 1
ATOM 4256 C CA . ILE B 1 241 ? 11.844 -35.375 2.061 1 96.56 241 ILE B CA 1
ATOM 4257 C C . ILE B 1 241 ? 12.25 -36.812 2.363 1 96.56 241 ILE B C 1
ATOM 4259 O O . ILE B 1 241 ? 12.445 -37.625 1.446 1 96.56 241 ILE B O 1
ATOM 4263 N N . PRO B 1 242 ? 12.328 -37.094 3.637 1 96.75 242 PRO B N 1
ATOM 4264 C CA . PRO B 1 242 ? 12.719 -38.469 3.988 1 96.75 242 PRO B CA 1
ATOM 4265 C C . PRO B 1 242 ? 11.758 -39.531 3.432 1 96.75 242 PRO B C 1
ATOM 4267 O O . PRO B 1 242 ? 10.555 -39.281 3.363 1 96.75 242 PRO B O 1
ATOM 4270 N N . LEU B 1 243 ? 12.328 -40.656 3.127 1 96.06 243 LEU B N 1
ATOM 4271 C CA . LEU B 1 243 ? 11.57 -41.75 2.52 1 96.06 243 LEU B CA 1
ATOM 4272 C C . LEU B 1 243 ? 10.383 -42.156 3.393 1 96.06 243 LEU B C 1
ATOM 4274 O O . LEU B 1 243 ? 9.297 -42.438 2.881 1 96.06 243 LEU B O 1
ATOM 4278 N N . GLU B 1 244 ? 10.633 -42.188 4.699 1 95.88 244 GLU B N 1
ATOM 4279 C CA . GLU B 1 244 ? 9.562 -42.562 5.621 1 95.88 244 GLU B CA 1
ATOM 4280 C C . GLU B 1 244 ? 8.383 -41.594 5.523 1 95.88 244 GLU B C 1
ATOM 4282 O O . GLU B 1 244 ? 7.23 -41.969 5.691 1 95.88 244 GLU B O 1
ATOM 4287 N N . VAL B 1 245 ? 8.68 -40.344 5.301 1 97.19 245 VAL B N 1
ATOM 4288 C CA . VAL B 1 245 ? 7.645 -39.312 5.148 1 97.19 245 VAL B CA 1
ATOM 4289 C C . VAL B 1 245 ? 6.965 -39.469 3.791 1 97.19 245 VAL B C 1
ATOM 4291 O O . VAL B 1 245 ? 5.734 -39.438 3.699 1 97.19 245 VAL B O 1
ATOM 4294 N N . GLN B 1 246 ? 7.73 -39.688 2.713 1 96.75 246 GLN B N 1
ATOM 4295 C CA . GLN B 1 246 ? 7.188 -39.875 1.372 1 96.75 246 GLN B CA 1
ATOM 4296 C C . GLN B 1 246 ? 6.137 -40.969 1.36 1 96.75 246 GLN B C 1
ATOM 4298 O O . GLN B 1 246 ? 5.055 -40.812 0.799 1 96.75 246 GLN B O 1
ATOM 4303 N N . LYS B 1 247 ? 6.434 -42.031 2.037 1 95.88 247 LYS B N 1
ATOM 4304 C CA . LYS B 1 247 ? 5.605 -43.219 2.004 1 95.88 247 LYS B CA 1
ATOM 4305 C C . LYS B 1 247 ? 4.262 -43 2.684 1 95.88 247 LYS B C 1
ATOM 4307 O O . LYS B 1 247 ? 3.277 -43.656 2.383 1 95.88 247 LYS B O 1
ATOM 4312 N N . LYS B 1 248 ? 4.207 -42.031 3.521 1 96.25 248 LYS B N 1
ATOM 4313 C CA . LYS B 1 248 ? 2.992 -41.812 4.297 1 96.25 248 LYS B CA 1
ATOM 4314 C C . LYS B 1 248 ? 2.154 -40.688 3.68 1 96.25 248 LYS B C 1
ATOM 4316 O O . LYS B 1 248 ? 1.053 -40.406 4.148 1 96.25 248 LYS B O 1
ATOM 4321 N N . THR B 1 249 ? 2.604 -40.031 2.637 1 96.75 249 THR B N 1
ATOM 4322 C CA . THR B 1 249 ? 1.989 -38.812 2.131 1 96.75 249 THR B CA 1
ATOM 4323 C C . THR B 1 249 ? 0.579 -39.062 1.618 1 96.75 249 THR B C 1
ATOM 4325 O O . THR B 1 249 ? -0.334 -38.281 1.837 1 96.75 249 THR B O 1
ATOM 4328 N N . CYS B 1 250 ? 0.373 -40.188 0.924 1 95.56 250 CYS B N 1
ATOM 4329 C CA . CYS B 1 250 ? -0.944 -40.5 0.372 1 95.56 250 CYS B CA 1
ATOM 4330 C C . CYS B 1 250 ? -1.944 -40.812 1.48 1 95.56 250 CYS B C 1
ATOM 4332 O O . CYS B 1 250 ? -3.148 -40.594 1.307 1 95.56 250 CYS B O 1
ATOM 4334 N N . ARG B 1 251 ? -1.479 -41.25 2.576 1 94.31 251 ARG B N 1
ATOM 4335 C CA . ARG B 1 251 ? -2.336 -41.469 3.736 1 94.31 251 ARG B CA 1
ATOM 4336 C C . ARG B 1 251 ? -2.586 -40.188 4.484 1 94.31 251 ARG B C 1
ATOM 4338 O O . ARG B 1 251 ? -3.713 -39.906 4.906 1 94.31 251 ARG B O 1
ATOM 4345 N N . ASP B 1 252 ? -1.642 -39.375 4.625 1 94.88 252 ASP B N 1
ATOM 4346 C CA . ASP B 1 252 ? -1.664 -38.219 5.52 1 94.88 252 ASP B CA 1
ATOM 4347 C C . ASP B 1 252 ? -2.242 -37 4.82 1 94.88 252 ASP B C 1
ATOM 4349 O O . ASP B 1 252 ? -2.729 -36.062 5.477 1 94.88 252 ASP B O 1
ATOM 4353 N N . LEU B 1 253 ? -2.133 -36.906 3.484 1 95.88 253 LEU B N 1
ATOM 4354 C CA . LEU B 1 253 ? -2.57 -35.75 2.727 1 95.88 253 LEU B CA 1
ATOM 4355 C C . LEU B 1 253 ? -3.725 -36.094 1.797 1 95.88 253 LEU B C 1
ATOM 4357 O O . LEU B 1 253 ? -3.506 -36.594 0.682 1 95.88 253 LEU B O 1
ATOM 4361 N N . GLU B 1 254 ? -4.848 -35.781 2.16 1 94.81 254 GLU B N 1
ATOM 4362 C CA . GLU B 1 254 ? -6.055 -36.125 1.414 1 94.81 254 GLU B CA 1
ATOM 4363 C C . GLU B 1 254 ? -6.09 -35.406 0.06 1 94.81 254 GLU B C 1
ATOM 4365 O O . GLU B 1 254 ? -6.59 -35.969 -0.92 1 94.81 254 GLU B O 1
ATOM 4370 N N . LEU B 1 255 ? -5.555 -34.219 0.015 1 95.44 255 LEU B N 1
ATOM 4371 C CA . LEU B 1 255 ? -5.594 -33.469 -1.226 1 95.44 255 LEU B CA 1
ATOM 4372 C C . LEU B 1 255 ? -4.82 -34.188 -2.33 1 95.44 255 LEU B C 1
ATOM 4374 O O . LEU B 1 255 ? -5.18 -34.094 -3.506 1 95.44 255 LEU B O 1
ATOM 4378 N N . LEU B 1 256 ? -3.75 -34.875 -1.992 1 95.69 256 LEU B N 1
ATOM 4379 C CA . LEU B 1 256 ? -3.016 -35.656 -2.99 1 95.69 256 LEU B CA 1
ATOM 4380 C C . LEU B 1 256 ? -3.924 -36.688 -3.66 1 95.69 256 LEU B C 1
ATOM 4382 O O . LEU B 1 256 ? -3.857 -36.875 -4.879 1 95.69 256 LEU B O 1
ATOM 4386 N N . GLN B 1 257 ? -4.711 -37.25 -2.834 1 93.44 257 GLN B N 1
ATOM 4387 C CA . GLN B 1 257 ? -5.66 -38.219 -3.352 1 93.44 257 GLN B CA 1
ATOM 4388 C C . GLN B 1 257 ? -6.707 -37.562 -4.238 1 93.44 257 GLN B C 1
ATOM 4390 O O . GLN B 1 257 ? -6.996 -38.062 -5.336 1 93.44 257 GLN B O 1
ATOM 4395 N N . LEU B 1 258 ? -7.195 -36.5 -3.756 1 94.25 258 LEU B N 1
ATOM 4396 C CA . LEU B 1 258 ? -8.258 -35.812 -4.473 1 94.25 258 LEU B CA 1
ATOM 4397 C C . LEU B 1 258 ? -7.75 -35.25 -5.801 1 94.25 258 LEU B C 1
ATOM 4399 O O . LEU B 1 258 ? -8.516 -35.156 -6.766 1 94.25 258 LEU B O 1
ATOM 4403 N N . LEU B 1 259 ? -6.488 -34.969 -5.902 1 95.06 259 LEU B N 1
ATOM 4404 C CA . LEU B 1 259 ? -5.887 -34.438 -7.117 1 95.06 259 LEU B CA 1
ATOM 4405 C C . LEU B 1 259 ? -5.32 -35.562 -7.98 1 95.06 259 LEU B C 1
ATOM 4407 O O . LEU B 1 259 ? -4.648 -35.312 -8.984 1 95.06 259 LEU B O 1
ATOM 4411 N N . ASN B 1 260 ? -5.457 -36.812 -7.543 1 94.31 260 ASN B N 1
ATOM 4412 C CA . ASN B 1 260 ? -5.078 -38 -8.297 1 94.31 260 ASN B CA 1
ATOM 4413 C C . ASN B 1 260 ? -3.562 -38.156 -8.367 1 94.31 260 ASN B C 1
ATOM 4415 O O . ASN B 1 260 ? -3.029 -38.625 -9.375 1 94.31 260 ASN B O 1
ATOM 4419 N N . TYR B 1 261 ? -2.918 -37.719 -7.289 1 95.06 261 TYR B N 1
ATOM 4420 C CA . TYR B 1 261 ? -1.471 -37.906 -7.234 1 95.06 261 TYR B CA 1
ATOM 4421 C C . TYR B 1 261 ? -1.104 -39.188 -6.496 1 95.06 261 TYR B C 1
ATOM 4423 O O . TYR B 1 261 ? 0.076 -39.531 -6.379 1 95.06 261 TYR B O 1
ATOM 4431 N N . CYS B 1 262 ? -2.084 -39.906 -6.004 1 94.56 262 CYS B N 1
ATOM 4432 C CA . CYS B 1 262 ? -1.846 -41.156 -5.289 1 94.56 262 CYS B CA 1
ATOM 4433 C C . CYS B 1 262 ? -2.326 -42.344 -6.105 1 94.56 262 CYS B C 1
ATOM 4435 O O . CYS B 1 262 ? -3.49 -42.406 -6.5 1 94.56 262 CYS B O 1
ATOM 4437 N N . PRO B 1 263 ? -1.362 -43.281 -6.352 1 91.38 263 PRO B N 1
ATOM 4438 C CA . PRO B 1 263 ? -1.761 -44.5 -7.066 1 91.38 263 PRO B CA 1
ATOM 4439 C C . PRO B 1 263 ? -2.564 -45.438 -6.191 1 91.38 263 PRO B C 1
ATOM 4441 O O . PRO B 1 263 ? -2.723 -45.219 -4.988 1 91.38 263 PRO B O 1
ATOM 4444 N N . SER B 1 264 ? -3.078 -46.438 -6.875 1 86.88 264 SER B N 1
ATOM 4445 C CA . SER B 1 264 ? -3.838 -47.469 -6.148 1 86.88 264 SER B CA 1
ATOM 4446 C C . SER B 1 264 ? -2.945 -48.25 -5.184 1 86.88 264 SER B C 1
ATOM 4448 O O . SER B 1 264 ? -3.393 -48.656 -4.113 1 86.88 264 SER B O 1
ATOM 4450 N N . LYS B 1 265 ? -1.714 -48.438 -5.574 1 87 265 LYS B N 1
ATOM 4451 C CA . LYS B 1 265 ? -0.731 -49.094 -4.723 1 87 265 LYS B CA 1
ATOM 4452 C C . LYS B 1 265 ? 0.545 -48.281 -4.605 1 87 265 LYS B C 1
ATOM 4454 O O . LYS B 1 265 ? 1.053 -47.75 -5.605 1 87 265 LYS B O 1
ATOM 4459 N N . GLY B 1 266 ? 0.951 -48.094 -3.424 1 89.44 266 GLY B N 1
ATOM 4460 C CA . GLY B 1 266 ? 2.168 -47.344 -3.199 1 89.44 266 GLY B CA 1
ATOM 4461 C C . GLY B 1 266 ? 1.931 -45.844 -3.141 1 89.44 266 GLY B C 1
ATOM 4462 O O . GLY B 1 266 ? 0.86 -45.406 -2.725 1 89.44 266 GLY B O 1
ATOM 4463 N N . TYR B 1 267 ? 3.029 -45.062 -3.334 1 92 267 TYR B N 1
ATOM 4464 C CA . TYR B 1 267 ? 2.916 -43.594 -3.182 1 92 267 TYR B CA 1
ATOM 4465 C C . TYR B 1 267 ? 3.504 -42.875 -4.387 1 92 267 TYR B C 1
ATOM 4467 O O . TYR B 1 267 ? 3.416 -41.656 -4.484 1 92 267 TYR B O 1
ATOM 4475 N N . LEU B 1 268 ? 4.074 -43.625 -5.332 1 90.12 268 LEU B N 1
ATOM 4476 C CA . LEU B 1 268 ? 4.676 -43.031 -6.516 1 90.12 268 LEU B CA 1
ATOM 4477 C C . LEU B 1 268 ? 3.645 -42.844 -7.625 1 90.12 268 LEU B C 1
ATOM 4479 O O . LEU B 1 268 ? 3.119 -43.844 -8.148 1 90.12 268 LEU B O 1
ATOM 4483 N N . PRO B 1 269 ? 3.41 -41.594 -7.973 1 86.94 269 PRO B N 1
ATOM 4484 C CA . PRO B 1 269 ? 2.4 -41.375 -9.008 1 86.94 269 PRO B CA 1
ATOM 4485 C C . PRO B 1 269 ? 2.924 -41.688 -10.414 1 86.94 269 PRO B C 1
ATOM 4487 O O . PRO B 1 269 ? 4.137 -41.656 -10.641 1 86.94 269 PRO B O 1
ATOM 4490 N N . GLN B 1 270 ? 1.964 -42.156 -11.273 1 87 270 GLN B N 1
ATOM 4491 C CA . GLN B 1 270 ? 2.207 -42.188 -12.719 1 87 270 GLN B CA 1
ATOM 4492 C C . GLN B 1 270 ? 1.724 -40.906 -13.383 1 87 270 GLN B C 1
ATOM 4494 O O . GLN B 1 270 ? 0.577 -40.812 -13.828 1 87 270 GLN B O 1
ATOM 4499 N N . TYR B 1 271 ? 2.586 -39.969 -13.531 1 89.69 271 TYR B N 1
ATOM 4500 C CA . TYR B 1 271 ? 2.215 -38.625 -13.969 1 89.69 271 TYR B CA 1
ATOM 4501 C C . TYR B 1 271 ? 1.619 -38.656 -15.367 1 89.69 271 TYR B C 1
ATOM 4503 O O . TYR B 1 271 ? 0.77 -37.844 -15.703 1 89.69 271 TYR B O 1
ATOM 4511 N N . LYS B 1 272 ? 2.008 -39.594 -16.203 1 84.81 272 LYS B N 1
ATOM 4512 C CA . LYS B 1 272 ? 1.545 -39.688 -17.578 1 84.81 272 LYS B CA 1
ATOM 4513 C C . LYS B 1 272 ? 0.047 -39.969 -17.641 1 84.81 272 LYS B C 1
ATOM 4515 O O . LYS B 1 272 ? -0.613 -39.656 -18.641 1 84.81 272 LYS B O 1
ATOM 4520 N N . THR B 1 273 ? -0.453 -40.5 -16.547 1 85.5 273 THR B N 1
ATOM 4521 C CA . THR B 1 273 ? -1.84 -40.938 -16.609 1 85.5 273 THR B CA 1
ATOM 4522 C C . THR B 1 273 ? -2.725 -40.062 -15.727 1 85.5 273 THR B C 1
ATOM 4524 O O . THR B 1 273 ? -3.916 -40.344 -15.562 1 85.5 273 THR B O 1
ATOM 4527 N N . ILE B 1 274 ? -2.176 -39.094 -15.156 1 88.25 274 ILE B N 1
ATOM 4528 C CA . ILE B 1 274 ? -2.988 -38.188 -14.336 1 88.25 274 ILE B CA 1
ATOM 4529 C C . ILE B 1 274 ? -3.959 -37.406 -15.227 1 88.25 274 ILE B C 1
ATOM 4531 O O . ILE B 1 274 ? -3.584 -36.938 -16.312 1 88.25 274 ILE B O 1
ATOM 4535 N N . PRO B 1 275 ? -5.211 -37.344 -14.797 1 87.25 275 PRO B N 1
ATOM 4536 C CA . PRO B 1 275 ? -6.184 -36.594 -15.617 1 87.25 275 PRO B CA 1
ATOM 4537 C C . PRO B 1 275 ? -5.805 -35.125 -15.805 1 87.25 275 PRO B C 1
ATOM 4539 O O . PRO B 1 275 ? -5.266 -34.5 -14.891 1 87.25 275 PRO B O 1
ATOM 4542 N N . TRP B 1 276 ? -6.203 -34.656 -16.938 1 80.12 276 TRP B N 1
ATOM 4543 C CA . TRP B 1 276 ? -5.914 -33.25 -17.266 1 80.12 276 TRP B CA 1
ATOM 4544 C C . TRP B 1 276 ? -6.754 -32.312 -16.406 1 80.12 276 TRP B C 1
ATOM 4546 O O . TRP B 1 276 ? -6.281 -31.25 -15.992 1 80.12 276 TRP B O 1
ATOM 4556 N N . ASP B 1 277 ? -7.945 -32.688 -16.203 1 82.25 277 ASP B N 1
ATOM 4557 C CA . ASP B 1 277 ? -8.844 -31.906 -15.344 1 82.25 277 ASP B CA 1
ATOM 4558 C C . ASP B 1 277 ? -8.789 -32.406 -13.898 1 82.25 277 ASP B C 1
ATOM 4560 O O . ASP B 1 277 ? -7.938 -33.219 -13.555 1 82.25 277 ASP B O 1
ATOM 4564 N N . ILE B 1 278 ? -9.43 -31.734 -13.047 1 86.88 278 ILE B N 1
ATOM 4565 C CA . ILE B 1 278 ? -9.57 -32.156 -11.656 1 86.88 278 ILE B CA 1
ATOM 4566 C C . ILE B 1 278 ? -10.945 -32.781 -11.445 1 86.88 278 ILE B C 1
ATOM 4568 O O . ILE B 1 278 ? -11.906 -32.094 -11.117 1 86.88 278 ILE B O 1
ATOM 4572 N N . PRO B 1 279 ? -10.906 -34.125 -11.625 1 83.5 279 PRO B N 1
ATOM 4573 C CA . PRO B 1 279 ? -12.211 -34.781 -11.57 1 83.5 279 PRO B CA 1
ATOM 4574 C C . PRO B 1 279 ? -12.938 -34.562 -10.25 1 83.5 279 PRO B C 1
ATOM 4576 O O . PRO B 1 279 ? -14.172 -34.5 -10.219 1 83.5 279 PRO B O 1
ATOM 4579 N N . LYS B 1 280 ? -12.281 -34.469 -9.211 1 86.69 280 LYS B N 1
ATOM 4580 C CA . LYS B 1 280 ? -12.883 -34.344 -7.887 1 86.69 280 LYS B CA 1
ATOM 4581 C C . LYS B 1 280 ? -12.883 -32.875 -7.418 1 86.69 280 LYS B C 1
ATOM 4583 O O . LYS B 1 280 ? -12.742 -32.625 -6.227 1 86.69 280 LYS B O 1
ATOM 4588 N N . LEU B 1 281 ? -12.961 -32 -8.383 1 87.38 281 LEU B N 1
ATOM 4589 C CA . LEU B 1 281 ? -12.93 -30.578 -8.07 1 87.38 281 LEU B CA 1
ATOM 4590 C C . LEU B 1 281 ? -14.047 -30.203 -7.09 1 87.38 281 LEU B C 1
ATOM 4592 O O . LEU B 1 281 ? -13.82 -29.453 -6.141 1 87.38 281 LEU B O 1
ATOM 4596 N N . LYS B 1 282 ? -15.234 -30.75 -7.297 1 88.38 282 LYS B N 1
ATOM 4597 C CA . LYS B 1 282 ? -16.375 -30.453 -6.43 1 88.38 282 LYS B CA 1
ATOM 4598 C C . LYS B 1 282 ? -16.109 -30.906 -4.996 1 88.38 282 LYS B C 1
ATOM 4600 O O . LYS B 1 282 ? -16.5 -30.234 -4.043 1 88.38 282 LYS B O 1
ATOM 4605 N N . GLU B 1 283 ? -15.453 -32 -4.887 1 89.06 283 GLU B N 1
ATOM 4606 C CA . GLU B 1 283 ? -15.102 -32.531 -3.564 1 89.06 283 GLU B CA 1
ATOM 4607 C C . GLU B 1 283 ? -14.094 -31.625 -2.871 1 89.06 283 GLU B C 1
ATOM 4609 O O . GLU B 1 283 ? -14.156 -31.422 -1.656 1 89.06 283 GLU B O 1
ATOM 4614 N N . ILE B 1 284 ? -13.203 -31.094 -3.609 1 91.06 284 ILE B N 1
ATOM 4615 C CA . ILE B 1 284 ? -12.18 -30.219 -3.047 1 91.06 284 ILE B CA 1
ATOM 4616 C C . ILE B 1 284 ? -12.82 -28.906 -2.6 1 91.06 284 ILE B C 1
ATOM 4618 O O . ILE B 1 284 ? -12.406 -28.328 -1.592 1 91.06 284 ILE B O 1
ATOM 4622 N N . GLN B 1 285 ? -13.805 -28.438 -3.293 1 89.19 285 GLN B N 1
ATOM 46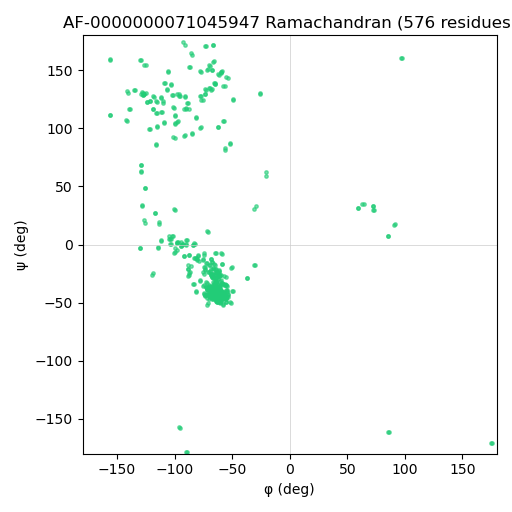23 C CA . GLN B 1 285 ? -14.492 -27.188 -2.971 1 89.19 285 GLN B CA 1
ATOM 4624 C C . GLN B 1 285 ? -15.125 -27.25 -1.583 1 89.19 285 GLN B C 1
ATOM 4626 O O . GLN B 1 285 ? -15.25 -26.234 -0.905 1 89.19 285 GLN B O 1
ATOM 4631 N N . SER B 1 286 ? -15.43 -28.453 -1.152 1 84.75 286 SER B N 1
ATOM 4632 C CA . SER B 1 286 ? -16.047 -28.625 0.159 1 84.75 286 SER B CA 1
ATOM 4633 C C . SER B 1 286 ? -15.047 -29.156 1.175 1 84.75 286 SER B C 1
ATOM 4635 O O . SER B 1 286 ? -15.406 -29.422 2.326 1 84.75 286 SER B O 1
ATOM 4637 N N . PHE B 1 287 ? -13.898 -29.25 0.738 1 83.75 287 PHE B N 1
ATOM 4638 C CA . PHE B 1 287 ? -12.836 -29.859 1.519 1 83.75 287 PHE B CA 1
ATOM 4639 C C . PHE B 1 287 ? -12.352 -28.938 2.621 1 83.75 287 PHE B C 1
ATOM 4641 O O . PHE B 1 287 ? -12.102 -27.75 2.373 1 83.75 287 PHE B O 1
ATOM 4648 N N . VAL B 1 288 ? -12.344 -29.297 3.881 1 74.81 288 VAL B N 1
ATOM 4649 C CA . VAL B 1 288 ? -11.75 -28.578 5.004 1 74.81 288 VAL B CA 1
ATOM 4650 C C . VAL B 1 288 ? -10.516 -29.312 5.508 1 74.81 288 VAL B C 1
ATOM 4652 O O . VAL B 1 288 ? -10.633 -30.422 6.039 1 74.81 288 VAL B O 1
ATOM 4655 N N . PRO B 1 289 ? -9.375 -28.766 5.164 1 69.25 289 PRO B N 1
ATOM 4656 C CA . PRO B 1 289 ? -8.18 -29.5 5.598 1 69.25 289 PRO B CA 1
ATOM 4657 C C . PRO B 1 289 ? -8.141 -29.734 7.105 1 69.25 289 PRO B C 1
ATOM 4659 O O . PRO B 1 289 ? -8.633 -28.891 7.871 1 69.25 289 PRO B O 1
ATOM 4662 N N . LYS B 1 290 ? -7.797 -30.875 7.625 1 59.84 290 LYS B N 1
ATOM 4663 C CA . LYS B 1 290 ? -7.637 -31.172 9.039 1 59.84 290 LYS B CA 1
ATOM 4664 C C . LYS B 1 290 ? -6.457 -30.406 9.641 1 59.84 290 LYS B C 1
ATOM 4666 O O . LYS B 1 290 ? -5.438 -30.219 8.977 1 59.84 290 LYS B O 1
#

pLDDT: mean 84.08, std 14.97, range [30.75, 97.19]

Radius of gyration: 29.02 Å; Cα contacts (8 Å, |Δi|>4): 869; chains: 2; bounding box: 44×89×68 Å

Solvent-accessible surface area (backbone atoms only — not comparable to full-atom values): 31283 Å² total; per-residue (Å²): 119,66,60,64,52,43,51,57,47,55,62,32,54,29,34,31,40,37,26,24,79,54,80,47,42,58,67,40,47,32,45,24,42,30,86,52,29,34,31,43,40,49,55,69,66,51,53,57,49,51,50,50,47,49,60,44,64,74,39,49,68,63,31,41,53,37,34,44,37,70,67,14,54,44,48,10,47,40,38,24,46,48,33,37,60,55,49,50,51,76,84,47,75,26,40,36,46,35,36,42,68,53,42,83,39,39,60,57,48,47,66,57,30,76,57,32,38,37,44,38,47,46,60,60,56,62,41,32,39,29,50,29,48,76,69,63,73,43,85,64,54,61,68,56,43,44,51,48,45,48,47,53,51,46,51,37,53,33,40,34,57,73,64,26,78,90,30,24,46,77,40,43,47,67,49,39,70,75,38,40,69,63,46,49,51,52,53,30,54,72,70,71,41,80,89,56,78,49,37,80,45,37,63,79,43,56,87,68,44,51,49,70,24,79,79,38,74,46,39,69,60,55,62,40,56,88,60,79,62,60,86,56,49,41,74,39,90,85,27,79,45,51,66,76,56,55,64,41,39,54,77,74,34,61,59,42,46,54,67,53,46,40,40,96,66,75,50,68,54,63,71,91,71,44,68,86,64,60,88,41,47,73,59,46,58,71,56,73,79,130,117,67,58,66,51,42,51,58,46,55,62,35,53,29,34,32,40,36,26,23,80,53,80,47,43,59,66,39,46,32,46,23,43,32,86,51,30,35,30,45,37,49,57,66,67,52,54,57,49,50,51,50,47,49,60,45,64,73,39,48,68,62,31,40,52,38,37,43,37,69,68,15,54,44,48,10,48,39,39,22,46,48,33,36,61,55,48,48,52,76,86,46,74,27,40,35,46,35,36,42,68,53,42,84,39,38,60,58,48,47,66,57,30,76,57,31,37,37,42,39,46,46,60,59,57,60,41,33,38,29,50,29,47,76,67,63,74,42,86,66,57,61,69,57,44,43,52,47,45,47,49,53,52,45,49,37,52,33,39,33,57,72,65,27,77,89,31,25,47,78,39,44,47,66,50,41,72,77,38,41,68,64,46,49,51,52,53,30,55,72,70,72,42,80,90,57,78,50,38,79,45,36,64,80,42,58,89,68,43,51,51,69,23,81,78,37,72,46,40,69,60,55,63,39,57,89,62,78,62,60,87,55,48,41,75,40,90,82,26,78,45,51,66,77,56,55,65,40,40,55,76,74,33,62,60,41,45,52,68,54,46,41,39,97,67,75,48,68,54,62,72,92,70,43,69,86,64,61,89,41,47,73,57,47,58,72,55,73,81,130

Organism: Fasciola hepatica (NCBI:txid6192)